Protein 4IQL (pdb70)

Radius of gyration: 24.31 Å; Cα contacts (8 Å, |Δi|>4): 1534; chains: 2; bounding box: 57×66×61 Å

Organism: Porphyromonas gingivalis (strain ATCC BAA-308 / W83) (NCBI:txid242619)

Nearest PDB structures (foldseek):
  4iql-assembly1_B  TM=1.002E+00  e=6.435E-62  Porphyromonas gingivalis W83
  2z6i-assembly1_A  TM=9.629E-01  e=1.291E-33  Streptococcus pneumoniae
  7l00-assembly1_B  TM=9.568E-01  e=1.537E-33  Clostridioides difficile
  2z6j-assembly1_B  TM=9.679E-01  e=2.560E-31  Streptococcus pneumoniae
  6e2a-assembly1_A  TM=9.448E-01  e=2.173E-28  Pseudomonas aeruginosa PAO1

B-factor: mean 13.52, std 7.56, range [2.1, 55.96]

Foldseek 3Di:
DQQCCVVQVAQAQEEADQDAQWQALLLQLVLQLGYEREHNCLNPDLVRVLVRLVVNVVSHPGAYAYEEEPVRPPVVSNVVSCLVSPRAEYEYENDALLPCVVVNVVSRHQYEYEAQALVVLVNNVVSPHQEYEHEALQFWWFHDLVRHGQLRHLLSNVVNDDHAYEYEHQPQFLLVQLSSVVSPHSHYHYYQNSSLEPRTSWDPLLSQVLLPDAAPQWDQFLVVATTGIFGCAQLVVVRVVCVVVVHDNVRSCVSLDDCQCCCCGNVPPRHSHGGIHGSNSNVHHDYHHSVVSVVRNVVRNVVNVVPDDPDD/DQQCCVVQVAQAQEEADQDALWQFLLLQLLLQVRYEREHNCQNPDLVSLLVRLVVNVVSHVGAYEYEDEPVRPPVVSNVVSCLVSLRAEYEYENDQLLPPVVVNVVSRHQYEYEDAALVVLVNNVVSVHQEYEHEALQFWWFHDLVRHGQLRHLLSNQVNDDHAYEYEHQPQFLLVQLVSVVSPHSHYHYYQNSSLEPSTSWDPLLSQVLLPDAAPQWDQFPVVATTGIFGCAQLVVVRVVCVVVVHDNVVNCVSLDPCQCCCCGNVPPRHSHRGTHGSNSNVHNDYHHSVVSVVRNVVRNVVSVVPDDPPD

Sequence (624 aa):
MNRICELLGIEHPIISGGMVWCSGWKLASAVSNGGLGLIGAGSMHPDNLEHHIRSCKAATDKPFGVNVPLLYPEMDKIMEIIMREHVPVVVTSAGSPKVWTAKLKAAGSKVIHVVSSATFARKSEAAGVDAIVAEGFEAGGHNGREETTTLCLIPEVVDAVNIPVVAAGGIASGRAVAAALALGADAVQVGTRFALSEESSAHEDFKAHCRRSVEGDTMLSLKAVSPTRLLKNKFYQDVFAAEQRGASVEELRELLGRGRAKQGIFEGDLHEGELEIGQAVSQISHAETVAEIMVDLVDGYKRSSLAGMPTEIMNRICELLGIEHPIISGGMVWCSGWKLASAVSNGGLGLIGAGSMHPDNLEHHIRSCKAATDKPFGVNVPLLYPEMDKIMEIIMREHVPVVVTSAGSPKVWTAKLKAAGSKVIHVVSSATFARKSEAAGVDAIVAEGFEAGGHNGREETTTLCLIPEVVDAVNIPVVAAGGIASGRAVAAALALGADAVQVGTRFALSEESSAHEDFKAHCRRRSVEGDTMLSLKAVSPTRLLKNKFYQDVFAAEQRRGASVEELRELLGRGRAKQGIFEGDLHEGELEIGQAVSQISHAETVAEIMVDLVDGYKRSLAGMPTEI

CATH classification: 3.20.20.70

Structure (mmCIF, N/CA/C/O backbone):
data_4IQL
#
_entry.id   4IQL
#
_cell.length_a   48.652
_cell.length_b   86.652
_cell.length_c   150.505
_cell.angle_alpha   90.00
_cell.angle_beta   90.00
_cell.angle_gamma   90.00
#
_symmetry.space_group_name_H-M   'P 21 21 21'
#
loop_
_entity.id
_entity.type
_entity.pdbx_description
1 polymer 'Enoyl-(Acyl-carrier-protein) reductase II'
2 non-polymer 'FLAVIN MONONUCLEOTIDE'
3 non-polymer 'NADPH DIHYDRO-NICOTINAMIDE-ADENINE-DINUCLEOTIDE PHOSPHATE'
4 non-polymer GLYCEROL
5 non-polymer 'SODIUM ION'
6 water water
#
loop_
_atom_site.group_PDB
_atom_site.id
_atom_site.type_symbol
_atom_site.label_atom_id
_atom_site.label_alt_id
_atom_site.label_comp_id
_atom_site.label_asym_id
_atom_site.label_entity_id
_atom_site.label_seq_id
_atom_site.pdbx_PDB_ins_code
_atom_site.Cartn_x
_atom_site.Cartn_y
_atom_site.Cartn_z
_atom_site.occupancy
_atom_site.B_iso_or_equiv
_atom_site.auth_seq_id
_atom_site.auth_comp_id
_atom_site.auth_asym_id
_atom_site.auth_atom_id
_atom_site.pdbx_PDB_model_num
ATOM 1 N N . MET A 1 21 ? -29.492 3.385 -40.626 1.00 30.75 1 MET A N 1
ATOM 2 C CA . MET A 1 21 ? -28.825 4.657 -40.218 1.00 30.12 1 MET A CA 1
ATOM 3 C C . MET A 1 21 ? -28.646 4.716 -38.706 1.00 26.67 1 MET A C 1
ATOM 4 O O . MET A 1 21 ? -29.485 4.248 -37.943 1.00 26.58 1 MET A O 1
ATOM 9 N N . ASN A 1 22 ? -27.544 5.282 -38.266 1.00 21.39 2 ASN A N 1
ATOM 10 C CA . ASN A 1 22 ? -27.410 5.693 -36.856 1.00 17.22 2 ASN A CA 1
ATOM 11 C C . ASN A 1 22 ? -28.620 6.616 -36.475 1.00 16.06 2 ASN A C 1
ATOM 12 O O . ASN A 1 22 ? -29.091 7.397 -37.300 1.00 14.19 2 ASN A O 1
ATOM 17 N N . ARG A 1 23 ? -29.182 6.462 -35.272 1.00 16.58 3 ARG A N 1
ATOM 18 C CA . ARG A 1 23 ? -30.444 7.156 -34.897 1.00 13.88 3 ARG A CA 1
ATOM 19 C C . ARG A 1 23 ? -30.300 8.678 -34.894 1.00 13.58 3 ARG A C 1
ATOM 20 O O . ARG A 1 23 ? -31.230 9.400 -35.219 1.00 14.28 3 ARG A O 1
ATOM 28 N N . ILE A 1 24 ? -29.130 9.167 -34.521 1.00 10.55 4 ILE A N 1
ATOM 29 C CA . ILE A 1 24 ? -28.918 10.603 -34.479 1.00 10.62 4 ILE A CA 1
ATOM 30 C C . ILE A 1 24 ? -28.707 11.143 -35.900 1.00 9.25 4 ILE A C 1
ATOM 31 O O . ILE A 1 24 ? -29.262 12.183 -36.262 1.00 8.61 4 ILE A O 1
ATOM 36 N N . CYS A 1 25 ? -27.885 10.463 -36.693 1.00 10.16 5 CYS A N 1
ATOM 37 C CA . CYS A 1 25 ? -27.735 10.856 -38.097 1.00 12.73 5 CYS A CA 1
ATOM 38 C C . CYS A 1 25 ? -29.093 10.988 -38.805 1.00 13.64 5 CYS A C 1
ATOM 39 O O . CYS A 1 25 ? -29.320 11.928 -39.556 1.00 13.66 5 CYS A O 1
ATOM 42 N N . GLU A 1 26 ? -29.962 10.012 -38.611 1.00 14.20 6 GLU A N 1
ATOM 43 C CA . GLU A 1 26 ? -31.270 10.029 -39.264 1.00 16.03 6 GLU A CA 1
ATOM 44 C C . GLU A 1 26 ? -32.166 11.123 -38.686 1.00 14.39 6 GLU A C 1
ATOM 45 O O . GLU A 1 26 ? -32.881 11.813 -39.405 1.00 11.53 6 GLU A O 1
ATOM 51 N N . LEU A 1 27 ? -32.155 11.268 -37.363 1.00 12.90 7 LEU A N 1
ATOM 52 C CA . LEU A 1 27 ? -33.000 12.274 -36.719 1.00 12.17 7 LEU A CA 1
ATOM 53 C C . LEU A 1 27 ? -32.651 13.686 -37.200 1.00 12.50 7 LEU A C 1
ATOM 54 O O . LEU A 1 27 ? -33.523 14.506 -37.450 1.00 11.58 7 LEU A O 1
ATOM 59 N N . LEU A 1 28 ? -31.356 13.977 -37.277 1.00 10.44 8 LEU A N 1
ATOM 60 C CA . LEU A 1 28 ? -30.928 15.342 -37.475 1.00 10.53 8 LEU A CA 1
ATOM 61 C C . LEU A 1 28 ? -30.530 15.613 -38.935 1.00 12.01 8 LEU A C 1
ATOM 62 O O . LEU A 1 28 ? -30.210 16.749 -39.277 1.00 13.73 8 LEU A O 1
ATOM 67 N N . GLY A 1 29 ? -30.481 14.560 -39.755 1.00 12.34 9 GLY A N 1
ATOM 68 C CA . GLY A 1 29 ? -30.123 14.704 -41.157 1.00 12.87 9 GLY A CA 1
ATOM 69 C C . GLY A 1 29 ? -28.663 15.057 -41.372 1.00 11.14 9 GLY A C 1
ATOM 70 O O . GLY A 1 29 ? -28.363 15.887 -42.233 1.00 10.95 9 GLY A O 1
ATOM 71 N N . ILE A 1 30 ? -27.761 14.429 -40.606 1.00 10.50 10 ILE A N 1
ATOM 72 C CA . ILE A 1 30 ? -26.311 14.687 -40.685 1.00 10.48 10 ILE A CA 1
ATOM 73 C C . ILE A 1 30 ? -25.533 13.412 -41.021 1.00 11.63 10 ILE A C 1
ATOM 74 O O . ILE A 1 30 ? -25.983 12.324 -40.772 1.00 12.61 10 ILE A O 1
ATOM 79 N N . GLU A 1 31 ? -24.321 13.570 -41.524 1.00 12.15 11 GLU A N 1
ATOM 80 C CA . GLU A 1 31 ? -23.521 12.455 -41.980 1.00 12.20 11 GLU A CA 1
ATOM 81 C C . GLU A 1 31 ? -22.853 11.709 -40.806 1.00 12.37 11 GLU A C 1
ATOM 82 O O . GLU A 1 31 ? -22.754 10.475 -40.831 1.00 12.02 11 GLU A O 1
ATOM 88 N N . HIS A 1 32 ? -22.284 12.461 -39.856 1.00 9.58 12 HIS A N 1
ATOM 89 C CA . HIS A 1 32 ? -21.545 11.874 -38.713 1.00 8.30 12 HIS A CA 1
ATOM 90 C C . HIS A 1 32 ? -22.225 12.239 -37.399 1.00 8.37 12 HIS A C 1
ATOM 91 O O . HIS A 1 32 ? -22.591 13.402 -37.214 1.00 8.93 12 HIS A O 1
ATOM 98 N N . PRO A 1 33 ? -22.301 11.285 -36.448 1.00 7.64 13 PRO A N 1
ATOM 99 C CA . PRO A 1 33 ? -23.080 11.503 -35.212 1.00 7.91 13 PRO A CA 1
ATOM 100 C C . PRO A 1 33 ? -22.215 12.291 -34.204 1.00 7.75 13 PRO A C 1
ATOM 101 O O . PRO A 1 33 ? -21.924 11.830 -33.094 1.00 6.99 13 PRO A O 1
ATOM 105 N N . ILE A 1 34 ? -21.750 13.453 -34.638 1.00 6.99 14 ILE A N 1
ATOM 106 C CA . ILE A 1 34 ? -20.847 14.281 -33.844 1.00 6.11 14 ILE A CA 1
ATOM 107 C C . ILE A 1 34 ? -21.414 15.680 -33.792 1.00 7.38 14 ILE A C 1
ATOM 108 O O . ILE A 1 34 ? -21.690 16.287 -34.837 1.00 6.67 14 ILE A O 1
ATOM 113 N N . ILE A 1 35 ? -21.654 16.162 -32.588 1.00 6.81 15 ILE A N 1
ATOM 114 C CA . ILE A 1 35 ? -22.235 17.483 -32.385 1.00 6.43 15 ILE A CA 1
ATOM 115 C C . ILE A 1 35 ? -21.192 18.380 -31.693 1.00 6.57 15 ILE A C 1
ATOM 116 O O . ILE A 1 35 ? -20.566 17.961 -30.716 1.00 8.19 15 ILE A O 1
ATOM 121 N N . SER A 1 36 ? -21.028 19.621 -32.136 1.00 6.10 16 SER A N 1
ATOM 122 C CA . SER A 1 36 ? -20.164 20.513 -31.360 1.00 8.37 16 SER A CA 1
ATOM 123 C C . SER A 1 36 ? -21.030 21.169 -30.303 1.00 10.02 16 SER A C 1
ATOM 124 O O . SER A 1 36 ? -22.065 21.733 -30.628 1.00 11.13 16 SER A O 1
ATOM 127 N N . GLY A 1 37 ? -20.584 21.130 -29.049 1.00 11.40 17 GLY A N 1
ATOM 128 C CA . GLY A 1 37 ? -21.419 21.631 -27.941 1.00 10.29 17 GLY A CA 1
ATOM 129 C C . GLY A 1 37 ? -21.642 23.117 -28.069 1.00 10.04 17 GLY A C 1
ATOM 130 O O . GLY A 1 37 ? -20.778 23.827 -28.579 1.00 8.98 17 GLY A O 1
ATOM 131 N N . GLY A 1 38 ? -22.812 23.603 -27.646 1.00 10.41 18 GLY A N 1
ATOM 132 C CA . GLY A 1 38 ? -22.997 25.057 -27.603 1.00 10.34 18 GLY A CA 1
ATOM 133 C C . GLY A 1 38 ? -22.158 25.554 -26.426 1.00 10.36 18 GLY A C 1
ATOM 134 O O . GLY A 1 38 ? -22.249 24.993 -25.324 1.00 11.59 18 GLY A O 1
ATOM 135 N N . MET A 1 39 ? -21.255 26.499 -26.678 1.00 7.69 19 MET A N 1
ATOM 136 C CA . MET A 1 39 ? -20.363 26.982 -25.644 1.00 9.13 19 MET A CA 1
ATOM 137 C C . MET A 1 39 ? -20.323 28.495 -25.635 1.00 8.55 19 MET A C 1
ATOM 138 O O . MET A 1 39 ? -19.992 29.084 -26.657 1.00 7.36 19 MET A O 1
ATOM 143 N N . VAL A 1 40 ? -20.628 29.113 -24.485 1.00 8.69 20 VAL A N 1
ATOM 144 C CA . VAL A 1 40 ? -20.515 30.584 -24.381 1.00 8.24 20 VAL A CA 1
ATOM 145 C C . VAL A 1 40 ? -19.118 31.038 -24.808 1.00 8.20 20 VAL A C 1
ATOM 146 O O . VAL A 1 40 ? -18.096 30.441 -24.415 1.00 7.75 20 VAL A O 1
ATOM 150 N N . TRP A 1 41 ? -19.095 32.115 -25.598 1.00 7.86 21 TRP A N 1
ATOM 151 C CA . TRP A 1 41 ? -17.864 32.791 -26.037 1.00 9.03 21 TRP A CA 1
ATOM 152 C C . TRP A 1 41 ? -17.060 32.012 -27.074 1.00 8.44 21 TRP A C 1
ATOM 153 O O . TRP A 1 41 ? -16.075 32.508 -27.547 1.00 9.04 21 TRP A O 1
ATOM 164 N N . CYS A 1 42 ? -17.495 30.815 -27.442 1.00 7.04 22 CYS A N 1
ATOM 165 C CA . CYS A 1 42 ? -16.704 29.986 -28.353 1.00 7.98 22 CYS A CA 1
ATOM 166 C C . CYS A 1 42 ? -17.462 29.653 -29.614 1.00 6.92 22 CYS A C 1
ATOM 167 O O . CYS A 1 42 ? -16.883 29.646 -30.713 1.00 6.52 22 CYS A O 1
ATOM 170 N N . SER A 1 43 ? -18.751 29.405 -29.454 1.00 6.53 23 SER A N 1
ATOM 171 C CA . SER A 1 43 ? -19.557 28.825 -30.511 1.00 7.03 23 SER A CA 1
ATOM 172 C C . SER A 1 43 ? -20.234 29.901 -31.378 1.00 7.32 23 SER A C 1
ATOM 173 O O . SER A 1 43 ? -21.468 29.965 -31.449 1.00 7.00 23 SER A O 1
ATOM 176 N N . GLY A 1 44 ? -19.419 30.714 -32.040 1.00 6.80 24 GLY A N 1
ATOM 177 C CA . GLY A 1 44 ? -19.882 31.567 -33.142 1.00 6.36 24 GLY A CA 1
ATOM 178 C C . GLY A 1 44 ? -20.262 30.805 -34.389 1.00 8.41 24 GLY A C 1
ATOM 179 O O . GLY A 1 44 ? -20.034 29.574 -34.527 1.00 5.83 24 GLY A O 1
ATOM 180 N N . TRP A 1 45 ? -20.776 31.545 -35.363 1.00 7.78 25 TRP A N 1
ATOM 181 C CA . TRP A 1 45 ? -21.150 30.899 -36.613 1.00 7.76 25 TRP A CA 1
ATOM 182 C C . TRP A 1 45 ? -19.943 30.244 -37.296 1.00 7.87 25 TRP A C 1
ATOM 183 O O . TRP A 1 45 ? -20.076 29.254 -38.010 1.00 7.35 25 TRP A O 1
ATOM 194 N N . LYS A 1 46 ? -18.760 30.829 -37.126 1.00 7.51 26 LYS A N 1
ATOM 195 C CA . LYS A 1 46 ? -17.554 30.244 -37.718 1.00 7.13 26 LYS A CA 1
ATOM 196 C C . LYS A 1 46 ? -17.260 28.814 -37.245 1.00 7.44 26 LYS A C 1
ATOM 197 O O . LYS A 1 46 ? -16.837 27.948 -38.035 1.00 8.25 26 LYS A O 1
ATOM 203 N N . LEU A 1 47 ? -17.460 28.558 -35.960 1.00 6.15 27 LEU A N 1
ATOM 204 C CA . LEU A 1 47 ? -17.225 27.222 -35.471 1.00 5.99 27 LEU A CA 1
ATOM 205 C C . LEU A 1 47 ? -18.419 26.369 -35.920 1.00 6.66 27 LEU A C 1
ATOM 206 O O . LEU A 1 47 ? -18.253 25.251 -36.395 1.00 7.03 27 LEU A O 1
ATOM 211 N N . ALA A 1 48 ? -19.637 26.876 -35.733 1.00 6.10 28 ALA A N 1
ATOM 212 C CA . ALA A 1 48 ? -20.799 25.992 -35.959 1.00 6.44 28 ALA A CA 1
ATOM 213 C C . ALA A 1 48 ? -20.855 25.608 -37.430 1.00 6.30 28 ALA A C 1
ATOM 214 O O . ALA A 1 48 ? -21.087 24.449 -37.776 1.00 5.78 28 ALA A O 1
ATOM 216 N N . SER A 1 49 ? -20.638 26.588 -38.317 1.00 5.98 29 SER A N 1
ATOM 217 C CA . SER A 1 49 ? -20.784 26.287 -39.745 1.00 5.80 29 SER A CA 1
ATOM 218 C C . SER A 1 49 ? -19.667 25.342 -40.178 1.00 6.98 29 SER A C 1
ATOM 219 O O . SER A 1 49 ? -19.900 24.525 -41.057 1.00 6.48 29 SER A O 1
ATOM 222 N N . ALA A 1 50 ? -18.467 25.463 -39.611 1.00 6.32 30 ALA A N 1
ATOM 223 C CA . ALA A 1 50 ? -17.391 24.546 -40.025 1.00 7.45 30 ALA A CA 1
ATOM 224 C C . ALA A 1 50 ? -17.660 23.081 -39.637 1.00 8.54 30 ALA A C 1
ATOM 225 O O . ALA A 1 50 ? -17.435 22.156 -40.454 1.00 6.56 30 ALA A O 1
ATOM 227 N N . VAL A 1 51 ? -18.138 22.871 -38.406 1.00 6.12 31 VAL A N 1
ATOM 228 C CA . VAL A 1 51 ? -18.562 21.531 -37.961 1.00 5.85 31 VAL A CA 1
ATOM 229 C C . VAL A 1 51 ? -19.664 20.947 -38.859 1.00 5.57 31 VAL A C 1
ATOM 230 O O . VAL A 1 51 ? -19.569 19.773 -39.271 1.00 6.96 31 VAL A O 1
ATOM 234 N N . SER A 1 52 ? -20.670 21.758 -39.208 1.00 5.52 32 SER A N 1
ATOM 235 C CA . SER A 1 52 ? -21.762 21.292 -40.070 1.00 5.98 32 SER A CA 1
ATOM 236 C C . SER A 1 52 ? -21.246 20.937 -41.465 1.00 5.38 32 SER A C 1
ATOM 237 O O . SER A 1 52 ? -21.649 19.926 -42.045 1.00 6.17 32 SER A O 1
ATOM 240 N N . ASN A 1 53 ? -20.364 21.781 -41.993 1.00 7.43 33 ASN A N 1
ATOM 241 C CA . ASN A 1 53 ? -19.776 21.506 -43.306 1.00 8.91 33 ASN A CA 1
ATOM 242 C C . ASN A 1 53 ? -18.932 20.241 -43.323 1.00 10.93 33 ASN A C 1
ATOM 243 O O . ASN A 1 53 ? -18.751 19.650 -44.383 1.00 12.98 33 ASN A O 1
ATOM 255 N N . GLY A 1 55 ? -19.802 17.617 -41.741 1.00 7.59 35 GLY A N 1
ATOM 256 C CA . GLY A 1 55 ? -20.706 16.469 -41.634 1.00 8.01 35 GLY A CA 1
ATOM 257 C C . GLY A 1 55 ? -21.283 16.171 -40.265 1.00 7.04 35 GLY A C 1
ATOM 258 O O . GLY A 1 55 ? -22.088 15.228 -40.120 1.00 6.96 35 GLY A O 1
ATOM 259 N N . GLY A 1 56 ? -20.926 16.990 -39.271 1.00 6.74 36 GLY A N 1
ATOM 260 C CA . GLY A 1 56 ? -21.496 16.877 -37.936 1.00 5.19 36 GLY A CA 1
ATOM 261 C C . GLY A 1 56 ? -22.595 17.904 -37.753 1.00 5.85 36 GLY A C 1
ATOM 262 O O . GLY A 1 56 ? -23.123 18.453 -38.726 1.00 6.14 36 GLY A O 1
ATOM 263 N N . LEU A 1 57 ? -22.940 18.212 -36.508 1.00 4.26 37 LEU A N 1
ATOM 264 C CA . LEU A 1 57 ? -23.930 19.274 -36.321 1.00 4.04 37 LEU A CA 1
ATOM 265 C C . LEU A 1 57 ? -23.246 20.372 -35.508 1.00 5.89 37 LEU A C 1
ATOM 266 O O . LEU A 1 57 ? -22.918 20.169 -34.328 1.00 5.44 37 LEU A O 1
ATOM 271 N N . GLY A 1 58 ? -23.005 21.527 -36.125 1.00 3.80 38 GLY A N 1
ATOM 272 C CA . GLY A 1 58 ? -22.433 22.632 -35.353 1.00 5.76 38 GLY A CA 1
ATOM 273 C C . GLY A 1 58 ? -23.538 23.370 -34.590 1.00 6.13 38 GLY A C 1
ATOM 274 O O . GLY A 1 58 ? -24.612 23.624 -35.140 1.00 5.28 38 GLY A O 1
ATOM 275 N N . LEU A 1 59 ? -23.272 23.717 -33.329 1.00 4.62 39 LEU A N 1
ATOM 276 C CA . LEU A 1 59 ? -24.217 24.496 -32.535 1.00 6.28 39 LEU A CA 1
ATOM 277 C C . LEU A 1 59 ? -23.651 25.919 -32.271 1.00 6.55 39 LEU A C 1
ATOM 278 O O . LEU A 1 59 ? -22.511 26.065 -31.863 1.00 6.17 39 LEU A O 1
ATOM 283 N N . ILE A 1 60 ? -24.462 26.943 -32.514 1.00 6.37 40 ILE A N 1
ATOM 284 C CA . ILE A 1 60 ? -24.214 28.327 -32.067 1.00 4.88 40 ILE A CA 1
ATOM 285 C C . ILE A 1 60 ? -24.569 28.456 -30.586 1.00 7.05 40 ILE A C 1
ATOM 286 O O . ILE A 1 60 ? -25.669 28.035 -30.178 1.00 7.73 40 ILE A O 1
ATOM 291 N N . GLY A 1 61 ? -23.713 29.101 -29.802 1.00 4.53 41 GLY A N 1
ATOM 292 C CA . GLY A 1 61 ? -23.946 29.178 -28.363 1.00 6.65 41 GLY A CA 1
ATOM 293 C C . GLY A 1 61 ? -24.623 30.499 -28.038 1.00 6.63 41 GLY A C 1
ATOM 294 O O . GLY A 1 61 ? -23.943 31.524 -27.840 1.00 7.71 41 GLY A O 1
ATOM 295 N N . ALA A 1 62 ? -25.956 30.478 -27.960 1.00 7.04 42 ALA A N 1
ATOM 296 C CA . ALA A 1 62 ? -26.716 31.722 -27.697 1.00 9.41 42 ALA A CA 1
ATOM 297 C C . ALA A 1 62 ? -26.458 32.324 -26.333 1.00 9.26 42 ALA A C 1
ATOM 298 O O . ALA A 1 62 ? -26.701 33.533 -26.128 1.00 11.95 42 ALA A O 1
ATOM 300 N N . GLY A 1 63 ? -25.970 31.520 -25.393 1.00 9.39 43 GLY A N 1
ATOM 301 C CA . GLY A 1 63 ? -25.739 32.026 -24.026 1.00 8.96 43 GLY A CA 1
ATOM 302 C C . GLY A 1 63 ? -24.942 33.330 -23.950 1.00 9.61 43 GLY A C 1
ATOM 303 O O . GLY A 1 63 ? -25.160 34.172 -23.034 1.00 9.82 43 GLY A O 1
ATOM 304 N N . SER A 1 64 ? -24.038 33.538 -24.905 1.00 7.57 44 SER A N 1
ATOM 305 C CA . SER A 1 64 ? -23.147 34.736 -24.867 1.00 7.35 44 SER A CA 1
ATOM 306 C C . SER A 1 64 ? -23.567 35.784 -25.914 1.00 7.53 44 SER A C 1
ATOM 307 O O . SER A 1 64 ? -22.818 36.714 -26.221 1.00 7.60 44 SER A O 1
ATOM 310 N N . MET A 1 65 ? -24.770 35.633 -26.461 1.00 8.96 45 MET A N 1
ATOM 311 C CA . MET A 1 65 ? -25.199 36.528 -27.561 1.00 8.82 45 MET A CA 1
ATOM 312 C C . MET A 1 65 ? -26.467 37.299 -27.212 1.00 9.51 45 MET A C 1
ATOM 313 O O . MET A 1 65 ? -27.491 36.703 -26.880 1.00 10.14 45 MET A O 1
ATOM 318 N N . HIS A 1 66 ? -26.390 38.621 -27.242 1.00 10.44 46 HIS A N 1
ATOM 319 C CA . HIS A 1 66 ? -27.632 39.429 -27.217 1.00 11.70 46 HIS A CA 1
ATOM 320 C C . HIS A 1 66 ? -28.475 39.086 -28.474 1.00 11.96 46 HIS A C 1
ATOM 321 O O . HIS A 1 66 ? -27.944 38.617 -29.478 1.00 10.54 46 HIS A O 1
ATOM 328 N N . PRO A 1 67 ? -29.793 39.285 -28.414 1.00 11.29 47 PRO A N 1
ATOM 329 C CA . PRO A 1 67 ? -30.661 38.858 -29.520 1.00 12.03 47 PRO A CA 1
ATOM 330 C C . PRO A 1 67 ? -30.219 39.300 -30.919 1.00 11.71 47 PRO A C 1
ATOM 331 O O . PRO A 1 67 ? -30.266 38.480 -31.839 1.00 10.86 47 PRO A O 1
ATOM 335 N N . ASP A 1 68 ? -29.826 40.569 -31.088 1.00 11.18 48 ASP A N 1
ATOM 336 C CA . ASP A 1 68 ? -29.433 41.084 -32.397 1.00 11.64 48 ASP A CA 1
ATOM 337 C C . ASP A 1 68 ? -28.221 40.293 -32.907 1.00 12.11 48 ASP A C 1
ATOM 338 O O . ASP A 1 68 ? -28.168 39.917 -34.061 1.00 8.73 48 ASP A O 1
ATOM 343 N N . ASN A 1 69 ? -27.239 40.078 -32.036 1.00 9.56 49 ASN A N 1
ATOM 344 C CA . ASN A 1 69 ? -26.042 39.324 -32.421 1.00 10.23 49 ASN A CA 1
ATOM 345 C C . ASN A 1 69 ? -26.404 37.854 -32.707 1.00 9.55 49 ASN A C 1
ATOM 346 O O . ASN A 1 69 ? -25.896 37.263 -33.670 1.00 8.54 49 ASN A O 1
ATOM 351 N N . LEU A 1 70 ? -27.282 37.279 -31.887 1.00 9.72 50 LEU A N 1
ATOM 352 C CA . LEU A 1 70 ? -27.721 35.895 -32.134 1.00 8.71 50 LEU A CA 1
ATOM 353 C C . LEU A 1 70 ? -28.292 35.793 -33.541 1.00 8.04 50 LEU A C 1
ATOM 354 O O . LEU A 1 70 ? -27.935 34.894 -34.310 1.00 6.27 50 LEU A O 1
ATOM 359 N N . GLU A 1 71 ? -29.179 36.715 -33.887 1.00 6.29 51 GLU A N 1
ATOM 360 C CA . GLU A 1 71 ? -29.766 36.602 -35.219 1.00 7.98 51 GLU A CA 1
ATOM 361 C C . GLU A 1 71 ? -28.696 36.696 -36.328 1.00 6.23 51 GLU A C 1
ATOM 362 O O . GLU A 1 71 ? -28.769 36.010 -37.342 1.00 8.42 51 GLU A O 1
ATOM 368 N N . HIS A 1 72 ? -27.749 37.601 -36.163 1.00 6.02 52 HIS A N 1
ATOM 369 C CA . HIS A 1 72 ? -26.654 37.699 -37.133 1.00 7.45 52 HIS A CA 1
ATOM 370 C C . HIS A 1 72 ? -25.896 36.388 -37.283 1.00 5.86 52 HIS A C 1
ATOM 371 O O . HIS A 1 72 ? -25.576 35.972 -38.407 1.00 6.92 52 HIS A O 1
ATOM 378 N N . HIS A 1 73 ? -25.583 35.739 -36.168 1.00 5.84 53 HIS A N 1
ATOM 379 C CA . HIS A 1 73 ? -24.848 34.458 -36.218 1.00 5.41 53 HIS A CA 1
ATOM 380 C C . HIS A 1 73 ? -25.671 33.362 -36.906 1.00 5.79 53 HIS A C 1
ATOM 381 O O . HIS A 1 73 ? -25.127 32.559 -37.665 1.00 7.28 53 HIS A O 1
ATOM 388 N N . ILE A 1 74 ? -26.980 33.341 -36.678 1.00 6.68 54 ILE A N 1
ATOM 389 C CA . ILE A 1 74 ? -27.842 32.370 -37.355 1.00 7.22 54 ILE A CA 1
ATOM 390 C C . ILE A 1 74 ? -27.817 32.592 -38.872 1.00 6.92 54 ILE A C 1
ATOM 391 O O . ILE A 1 74 ? -27.632 31.654 -39.646 1.00 6.30 54 ILE A O 1
ATOM 396 N N . ARG A 1 75 ? -27.945 33.845 -39.275 1.00 6.40 55 ARG A N 1
ATOM 397 C CA . ARG A 1 75 ? -27.924 34.184 -40.706 1.00 7.22 55 ARG A CA 1
ATOM 398 C C . ARG A 1 75 ? -26.574 33.873 -41.350 1.00 6.44 55 ARG A C 1
ATOM 399 O O . ARG A 1 75 ? -26.518 33.429 -42.511 1.00 6.32 55 ARG A O 1
ATOM 407 N N . SER A 1 76 ? -25.496 34.160 -40.626 1.00 6.87 56 SER A N 1
ATOM 408 C CA . SER A 1 76 ? -24.146 33.922 -41.125 1.00 6.74 56 SER A CA 1
ATOM 409 C C . SER A 1 76 ? -23.912 32.413 -41.249 1.00 7.55 56 SER A C 1
ATOM 410 O O . SER A 1 76 ? -23.292 31.934 -42.216 1.00 7.02 56 SER A O 1
ATOM 413 N N . CYS A 1 77 ? -24.448 31.653 -40.304 1.00 8.19 57 CYS A N 1
ATOM 414 C CA . CYS A 1 77 ? -24.300 30.192 -40.350 1.00 9.31 57 CYS A CA 1
ATOM 415 C C . CYS A 1 77 ? -25.089 29.635 -41.539 1.00 11.25 57 CYS A C 1
ATOM 416 O O . CYS A 1 77 ? -24.620 28.759 -42.306 1.00 10.39 57 CYS A O 1
ATOM 419 N N . LYS A 1 78 ? -26.318 30.121 -41.665 1.00 8.24 58 LYS A N 1
ATOM 420 C CA . LYS A 1 78 ? -27.148 29.728 -42.790 1.00 9.91 58 LYS A CA 1
ATOM 421 C C . LYS A 1 78 ? -26.493 29.998 -44.167 1.00 8.91 58 LYS A C 1
ATOM 422 O O . LYS A 1 78 ? -26.586 29.163 -45.074 1.00 8.96 58 LYS A O 1
ATOM 428 N N . ALA A 1 79 ? -25.837 31.147 -44.310 1.00 8.22 59 ALA A N 1
ATOM 429 C CA . ALA A 1 79 ? -25.100 31.500 -45.540 1.00 8.69 59 ALA A CA 1
ATOM 430 C C . ALA A 1 79 ? -23.879 30.620 -45.733 1.00 10.84 59 ALA A C 1
ATOM 431 O O . ALA A 1 79 ? -23.481 30.337 -46.876 1.00 10.99 59 ALA A O 1
ATOM 433 N N . ALA A 1 80 ? -23.258 30.196 -44.632 1.00 9.09 60 ALA A N 1
ATOM 434 C CA . ALA A 1 80 ? -21.995 29.475 -44.744 1.00 9.26 60 ALA A CA 1
ATOM 435 C C . ALA A 1 80 ? -22.170 27.967 -44.924 1.00 9.98 60 ALA A C 1
ATOM 436 O O . ALA A 1 80 ? -21.236 27.278 -45.318 1.00 11.36 60 ALA A O 1
ATOM 438 N N . THR A 1 81 ? -23.317 27.429 -44.545 1.00 10.65 61 THR A N 1
ATOM 439 C CA . THR A 1 81 ? -23.534 25.990 -44.704 1.00 12.31 61 THR A CA 1
ATOM 440 C C . THR A 1 81 ? -24.902 25.673 -45.279 1.00 14.05 61 THR A C 1
ATOM 441 O O . THR A 1 81 ? -25.901 26.313 -44.913 1.00 13.58 61 THR A O 1
ATOM 445 N N . ASP A 1 82 ? -24.961 24.640 -46.129 1.00 12.81 62 ASP A N 1
ATOM 446 C CA . ASP A 1 82 ? -26.256 24.137 -46.599 1.00 15.43 62 ASP A CA 1
ATOM 447 C C . ASP A 1 82 ? -26.732 22.963 -45.729 1.00 14.21 62 ASP A C 1
ATOM 448 O O . ASP A 1 82 ? -27.759 22.356 -46.016 1.00 13.96 62 ASP A O 1
ATOM 453 N N . LYS A 1 83 ? -25.927 22.579 -44.749 1.00 12.01 63 LYS A N 1
ATOM 454 C CA . LYS A 1 83 ? -26.230 21.407 -43.907 1.00 11.84 63 LYS A CA 1
ATOM 455 C C . LYS A 1 83 ? -26.894 21.879 -42.597 1.00 10.26 63 LYS A C 1
ATOM 456 O O . LYS A 1 83 ? -26.847 23.069 -42.273 1.00 11.26 63 LYS A O 1
ATOM 462 N N . PRO A 1 84 ? -27.492 20.952 -41.839 1.00 9.68 64 PRO A N 1
ATOM 463 C CA . PRO A 1 84 ? -28.207 21.343 -40.607 1.00 9.09 64 PRO A CA 1
ATOM 464 C C . PRO A 1 84 ? -27.213 21.905 -39.597 1.00 7.38 64 PRO A C 1
ATOM 465 O O . PRO A 1 84 ? -26.036 21.543 -39.659 1.00 8.37 64 PRO A O 1
ATOM 469 N N . PHE A 1 85 ? -27.670 22.871 -38.785 1.00 6.14 65 PHE A N 1
ATOM 470 C CA . PHE A 1 85 ? -26.911 23.448 -37.687 1.00 6.25 65 PHE A CA 1
ATOM 471 C C . PHE A 1 85 ? -27.937 23.703 -36.605 1.00 6.76 65 PHE A C 1
ATOM 472 O O . PHE A 1 85 ? -29.163 23.556 -36.833 1.00 5.97 65 PHE A O 1
ATOM 480 N N . GLY A 1 86 ? -27.468 24.046 -35.402 1.00 5.67 66 GLY A N 1
ATOM 481 C CA . GLY A 1 86 ? -28.467 24.308 -34.377 1.00 7.30 66 GLY A CA 1
ATOM 482 C C . GLY A 1 86 ? -28.057 25.443 -33.485 1.00 6.12 66 GLY A C 1
ATOM 483 O O . GLY A 1 86 ? -26.982 26.018 -33.652 1.00 6.18 66 GLY A O 1
ATOM 484 N N . VAL A 1 87 ? -28.918 25.778 -32.534 1.00 5.01 67 VAL A N 1
ATOM 485 C CA . VAL A 1 87 ? -28.573 26.762 -31.528 1.00 5.76 67 VAL A CA 1
ATOM 486 C C . VAL A 1 87 ? -28.767 26.136 -30.160 1.00 6.77 67 VAL A C 1
ATOM 487 O O . VAL A 1 87 ? -29.790 25.462 -29.924 1.00 7.97 67 VAL A O 1
ATOM 491 N N . ASN A 1 88 ? -27.803 26.373 -29.267 1.00 6.74 68 ASN A N 1
ATOM 492 C CA . ASN A 1 88 ? -27.890 25.951 -27.875 1.00 7.40 68 ASN A CA 1
ATOM 493 C C . ASN A 1 88 ? -28.419 27.140 -27.094 1.00 8.71 68 ASN A C 1
ATOM 494 O O . ASN A 1 88 ? -27.895 28.224 -27.221 1.00 9.35 68 ASN A O 1
ATOM 499 N N . VAL A 1 89 ? -29.462 26.933 -26.295 1.00 8.75 69 VAL A N 1
ATOM 500 C CA . VAL A 1 89 ? -30.056 27.999 -25.474 1.00 10.00 69 VAL A CA 1
ATOM 501 C C . VAL A 1 89 ? -30.069 27.541 -23.997 1.00 10.07 69 VAL A C 1
ATOM 502 O O . VAL A 1 89 ? -30.818 26.628 -23.644 1.00 9.52 69 VAL A O 1
ATOM 506 N N . PRO A 1 90 ? -29.224 28.135 -23.153 1.00 12.36 70 PRO A N 1
ATOM 507 C CA . PRO A 1 90 ? -29.345 27.905 -21.686 1.00 13.45 70 PRO A CA 1
ATOM 508 C C . PRO A 1 90 ? -30.615 28.603 -21.215 1.00 14.74 70 PRO A C 1
ATOM 509 O O . PRO A 1 90 ? -30.850 29.765 -21.556 1.00 16.33 70 PRO A O 1
ATOM 513 N N . LEU A 1 91 ? -31.454 27.904 -20.466 1.00 14.51 71 LEU A N 1
ATOM 514 C CA . LEU A 1 91 ? -32.798 28.421 -20.270 1.00 14.73 71 LEU A CA 1
ATOM 515 C C . LEU A 1 91 ? -32.902 29.558 -19.246 1.00 15.93 71 LEU A C 1
ATOM 516 O O . LEU A 1 91 ? -33.967 30.162 -19.105 1.00 15.26 71 LEU A O 1
ATOM 521 N N . LEU A 1 92 ? -31.797 29.825 -18.552 1.00 16.26 72 LEU A N 1
ATOM 522 C CA . LEU A 1 92 ? -31.613 31.028 -17.718 1.00 19.20 72 LEU A CA 1
ATOM 523 C C . LEU A 1 92 ? -31.312 32.297 -18.557 1.00 18.92 72 LEU A C 1
ATOM 524 O O . LEU A 1 92 ? -31.088 33.401 -18.015 1.00 19.50 72 LEU A O 1
ATOM 529 N N . TYR A 1 93 ? -31.296 32.152 -19.879 1.00 18.04 73 TYR A N 1
ATOM 530 C CA . TYR A 1 93 ? -31.042 33.308 -20.775 1.00 18.93 73 TYR A CA 1
ATOM 531 C C . TYR A 1 93 ? -31.988 34.469 -20.437 1.00 19.03 73 TYR A C 1
ATOM 532 O O . TYR A 1 93 ? -33.196 34.285 -20.429 1.00 19.84 73 TYR A O 1
ATOM 541 N N . PRO A 1 94 ? -31.454 35.692 -20.267 1.00 19.83 74 PRO A N 1
ATOM 542 C CA . PRO A 1 94 ? -32.311 36.761 -19.696 1.00 20.36 74 PRO A CA 1
ATOM 543 C C . PRO A 1 94 ? -33.412 37.387 -20.586 1.00 21.74 74 PRO A C 1
ATOM 544 O O . PRO A 1 94 ? -34.274 38.122 -20.062 1.00 22.59 74 PRO A O 1
ATOM 548 N N . GLU A 1 95 ? -33.327 37.222 -21.902 1.00 20.00 75 GLU A N 1
ATOM 549 C CA . GLU A 1 95 ? -34.359 37.779 -22.798 1.00 19.79 75 GLU A CA 1
ATOM 550 C C . GLU A 1 95 ? -34.924 36.641 -23.637 1.00 17.97 75 GLU A C 1
ATOM 551 O O . GLU A 1 95 ? -34.833 36.638 -24.862 1.00 17.19 75 GLU A O 1
ATOM 557 N N . MET A 1 96 ? -35.521 35.669 -22.965 1.00 17.84 76 MET A N 1
ATOM 558 C CA . MET A 1 96 ? -35.894 34.406 -23.588 1.00 17.16 76 MET A CA 1
ATOM 559 C C . MET A 1 96 ? -36.927 34.564 -24.687 1.00 18.21 76 MET A C 1
ATOM 560 O O . MET A 1 96 ? -36.818 33.931 -25.770 1.00 14.11 76 MET A O 1
ATOM 565 N N . ASP A 1 97 ? -37.915 35.431 -24.447 1.00 17.05 77 ASP A N 1
ATOM 566 C CA . ASP A 1 97 ? -38.996 35.585 -25.401 1.00 18.36 77 ASP A CA 1
ATOM 567 C C . ASP A 1 97 ? -38.439 36.068 -26.753 1.00 16.26 77 ASP A C 1
ATOM 568 O O . ASP A 1 97 ? -38.810 35.564 -27.823 1.00 14.35 77 ASP A O 1
ATOM 573 N N . LYS A 1 98 ? -37.546 37.037 -26.692 1.00 15.54 78 LYS A N 1
ATOM 574 C CA . LYS A 1 98 ? -36.927 37.614 -27.898 1.00 16.13 78 LYS A CA 1
ATOM 575 C C . LYS A 1 98 ? -36.086 36.590 -28.652 1.00 15.26 78 LYS A C 1
ATOM 576 O O . LYS A 1 98 ? -36.132 36.529 -29.869 1.00 13.76 78 LYS A O 1
ATOM 582 N N . ILE A 1 99 ? -35.285 35.792 -27.939 1.00 14.31 79 ILE A N 1
ATOM 583 C CA . ILE A 1 99 ? -34.473 34.847 -28.692 1.00 13.73 79 ILE A CA 1
ATOM 584 C C . ILE A 1 99 ? -35.249 33.638 -29.162 1.00 14.51 79 ILE A C 1
ATOM 585 O O . ILE A 1 99 ? -34.906 33.069 -30.212 1.00 13.62 79 ILE A O 1
ATOM 590 N N . MET A 1 100 ? -36.308 33.255 -28.433 1.00 11.64 80 MET A N 1
ATOM 591 C CA . MET A 1 100 ? -37.177 32.220 -28.983 1.00 13.84 80 MET A CA 1
ATOM 592 C C . MET A 1 100 ? -37.899 32.713 -30.226 1.00 15.35 80 MET A C 1
ATOM 593 O O . MET A 1 100 ? -38.050 31.966 -31.203 1.00 14.18 80 MET A O 1
ATOM 598 N N . GLU A 1 101 ? -38.377 33.954 -30.203 1.00 14.62 81 GLU A N 1
ATOM 599 C CA . GLU A 1 101 ? -39.040 34.456 -31.400 1.00 16.01 81 GLU A CA 1
ATOM 600 C C . GLU A 1 101 ? -38.058 34.403 -32.593 1.00 13.08 81 GLU A C 1
ATOM 601 O O . GLU A 1 101 ? -38.429 34.020 -33.712 1.00 11.65 81 GLU A O 1
ATOM 607 N N . ILE A 1 102 ? -36.819 34.815 -32.356 1.00 11.98 82 ILE A N 1
ATOM 608 C CA . ILE A 1 102 ? -35.783 34.802 -33.402 1.00 11.46 82 ILE A CA 1
ATOM 609 C C . ILE A 1 102 ? -35.537 33.379 -33.936 1.00 12.66 82 ILE A C 1
ATOM 610 O O . ILE A 1 102 ? -35.519 33.120 -35.158 1.00 12.00 82 ILE A O 1
ATOM 615 N N . ILE A 1 103 ? -35.413 32.434 -33.011 1.00 11.55 83 ILE A N 1
ATOM 616 C CA . ILE A 1 103 ? -35.052 31.066 -33.373 1.00 9.74 83 ILE A CA 1
ATOM 617 C C . ILE A 1 103 ? -36.155 30.408 -34.187 1.00 10.15 83 ILE A C 1
ATOM 618 O O . ILE A 1 103 ? -35.887 29.721 -35.172 1.00 10.13 83 ILE A O 1
ATOM 623 N N . MET A 1 104 ? -37.404 30.697 -33.851 1.00 8.63 84 MET A N 1
ATOM 624 C CA . MET A 1 104 ? -38.515 30.110 -34.604 1.00 11.65 84 MET A CA 1
ATOM 625 C C . MET A 1 104 ? -38.729 30.831 -35.935 1.00 10.45 84 MET A C 1
ATOM 626 O O . MET A 1 104 ? -38.939 30.188 -36.952 1.00 10.58 84 MET A O 1
ATOM 631 N N . ARG A 1 105 ? -38.577 32.145 -35.962 1.00 11.28 85 ARG A N 1
ATOM 632 C CA . ARG A 1 105 ? -38.710 32.876 -37.240 1.00 12.92 85 ARG A CA 1
ATOM 633 C C . ARG A 1 105 ? -37.571 32.518 -38.226 1.00 12.73 85 ARG A C 1
ATOM 634 O O . ARG A 1 105 ? -37.779 32.432 -39.462 1.00 12.32 85 ARG A O 1
ATOM 642 N N . GLU A 1 106 ? -36.371 32.279 -37.689 1.00 11.55 86 GLU A N 1
ATOM 643 C CA . GLU A 1 106 ? -35.247 31.831 -38.515 1.00 10.47 86 GLU A CA 1
ATOM 644 C C . GLU A 1 106 ? -35.271 30.334 -38.874 1.00 11.86 86 GLU A C 1
ATOM 645 O O . GLU A 1 106 ? -34.358 29.842 -39.544 1.00 10.77 86 GLU A O 1
ATOM 651 N N . HIS A 1 107 ? -36.307 29.600 -38.458 1.00 12.44 87 HIS A N 1
ATOM 652 C CA . HIS A 1 107 ? -36.410 28.166 -38.782 1.00 13.46 87 HIS A CA 1
ATOM 653 C C . HIS A 1 107 ? -35.112 27.399 -38.450 1.00 12.27 87 HIS A C 1
ATOM 654 O O . HIS A 1 107 ? -34.627 26.600 -39.244 1.00 11.80 87 HIS A O 1
ATOM 661 N N . VAL A 1 108 ? -34.576 27.604 -37.264 1.00 11.16 88 VAL A N 1
ATOM 662 C CA . VAL A 1 108 ? -33.360 26.856 -36.865 1.00 8.99 88 VAL A CA 1
ATOM 663 C C . VAL A 1 108 ? -33.637 25.342 -36.861 1.00 7.50 88 VAL A C 1
ATOM 664 O O . VAL A 1 108 ? -34.595 24.895 -36.231 1.00 8.21 88 VAL A O 1
ATOM 668 N N . PRO A 1 109 ? -32.794 24.547 -37.530 1.00 8.01 89 PRO A N 1
ATOM 669 C CA . PRO A 1 109 ? -33.125 23.136 -37.667 1.00 9.66 89 PRO A CA 1
ATOM 670 C C . PRO A 1 109 ? -33.140 22.376 -36.334 1.00 7.37 89 PRO A C 1
ATOM 671 O O . PRO A 1 109 ? -34.001 21.493 -36.138 1.00 6.75 89 PRO A O 1
ATOM 675 N N . VAL A 1 110 ? -32.199 22.694 -35.438 1.00 7.39 90 VAL A N 1
ATOM 676 C CA . VAL A 1 110 ? -32.105 21.931 -34.175 1.00 7.61 90 VAL A CA 1
ATOM 677 C C . VAL A 1 110 ? -31.936 22.935 -33.046 1.00 7.94 90 VAL A C 1
ATOM 678 O O . VAL A 1 110 ? -31.125 23.855 -33.173 1.00 6.78 90 VAL A O 1
ATOM 682 N N . VAL A 1 111 ? -32.670 22.755 -31.936 1.00 6.34 91 VAL A N 1
ATOM 683 C CA . VAL A 1 111 ? -32.446 23.619 -30.763 1.00 5.94 91 VAL A CA 1
ATOM 684 C C . VAL A 1 111 ? -32.067 22.707 -29.587 1.00 5.76 91 VAL A C 1
ATOM 685 O O . VAL A 1 111 ? -32.771 21.744 -29.304 1.00 8.64 91 VAL A O 1
ATOM 689 N N . VAL A 1 112 ? -30.968 23.025 -28.921 1.00 5.21 92 VAL A N 1
ATOM 690 C CA . VAL A 1 112 ? -30.511 22.272 -27.768 1.00 4.95 92 VAL A CA 1
ATOM 691 C C . VAL A 1 112 ? -30.693 23.105 -26.519 1.00 6.72 92 VAL A C 1
ATOM 692 O O . VAL A 1 112 ? -30.102 24.185 -26.397 1.00 5.61 92 VAL A O 1
ATOM 696 N N . THR A 1 113 ? -31.540 22.651 -25.597 1.00 5.80 93 THR A N 1
ATOM 697 C CA . THR A 1 113 ? -31.809 23.477 -24.420 1.00 7.67 93 THR A CA 1
ATOM 698 C C . THR A 1 113 ? -31.088 22.881 -23.209 1.00 8.02 93 THR A C 1
ATOM 699 O O . THR A 1 113 ? -30.903 21.668 -23.124 1.00 6.54 93 THR A O 1
ATOM 703 N N . SER A 1 114 ? -30.711 23.736 -22.259 1.00 7.65 94 SER A N 1
ATOM 704 C CA . SER A 1 114 ? -30.063 23.256 -21.053 1.00 10.50 94 SER A CA 1
ATOM 705 C C . SER A 1 114 ? -30.426 24.159 -19.865 1.00 10.78 94 SER A C 1
ATOM 706 O O . SER A 1 114 ? -30.959 25.270 -20.040 1.00 9.98 94 SER A O 1
ATOM 709 N N . ALA A 1 115 ? -30.102 23.691 -18.667 1.00 11.37 95 ALA A N 1
ATOM 710 C CA . ALA A 1 115 ? -30.262 24.493 -17.468 1.00 13.31 95 ALA A CA 1
ATOM 711 C C . ALA A 1 115 ? -31.658 25.072 -17.301 1.00 13.00 95 ALA A C 1
ATOM 712 O O . ALA A 1 115 ? -31.829 26.280 -17.143 1.00 13.18 95 ALA A O 1
ATOM 714 N N . GLY A 1 116 ? -32.660 24.210 -17.262 1.00 12.75 96 GLY A N 1
ATOM 715 C CA . GLY A 1 116 ? -34.028 24.719 -17.069 1.00 12.60 96 GLY A CA 1
ATOM 716 C C . GLY A 1 116 ? -34.983 23.605 -17.452 1.00 12.64 96 GLY A C 1
ATOM 717 O O . GLY A 1 116 ? -34.538 22.476 -17.715 1.00 14.14 96 GLY A O 1
ATOM 718 N N . SER A 1 117 ? -36.277 23.896 -17.504 1.00 10.30 97 SER A N 1
ATOM 719 C CA . SER A 1 117 ? -37.255 22.819 -17.709 1.00 10.98 97 SER A CA 1
ATOM 720 C C . SER A 1 117 ? -37.537 22.620 -19.201 1.00 9.57 97 SER A C 1
ATOM 721 O O . SER A 1 117 ? -37.850 23.603 -19.899 1.00 9.63 97 SER A O 1
ATOM 724 N N . PRO A 1 118 ? -37.545 21.354 -19.673 1.00 9.63 98 PRO A N 1
ATOM 725 C CA . PRO A 1 118 ? -37.836 21.148 -21.105 1.00 9.59 98 PRO A CA 1
ATOM 726 C C . PRO A 1 118 ? -39.309 21.335 -21.431 1.00 11.55 98 PRO A C 1
ATOM 727 O O . PRO A 1 118 ? -39.705 21.364 -22.606 1.00 11.86 98 PRO A O 1
ATOM 731 N N . LYS A 1 119 ? -40.129 21.497 -20.400 1.00 12.61 99 LYS A N 1
ATOM 732 C CA . LYS A 1 119 ? -41.565 21.627 -20.601 1.00 13.39 99 LYS A CA 1
ATOM 733 C C . LYS A 1 119 ? -41.927 22.992 -21.131 1.00 13.29 99 LYS A C 1
ATOM 734 O O . LYS A 1 119 ? -42.988 23.164 -21.737 1.00 13.77 99 LYS A O 1
ATOM 740 N N . VAL A 1 120 ? -41.059 23.975 -20.915 1.00 11.75 100 VAL A N 1
ATOM 741 C CA . VAL A 1 120 ? -41.417 25.344 -21.259 1.00 12.57 100 VAL A CA 1
ATOM 742 C C . VAL A 1 120 ? -41.520 25.606 -22.776 1.00 13.48 100 VAL A C 1
ATOM 743 O O . VAL A 1 120 ? -42.528 26.136 -23.268 1.00 12.17 100 VAL A O 1
ATOM 747 N N . TRP A 1 121 ? -40.494 25.206 -23.515 1.00 10.95 101 TRP A N 1
ATOM 748 C CA . TRP A 1 121 ? -40.399 25.584 -24.920 1.00 11.55 101 TRP A CA 1
ATOM 749 C C . TRP A 1 121 ? -40.529 24.444 -25.915 1.00 10.33 101 TRP A C 1
ATOM 750 O O . TRP A 1 121 ? -40.707 24.700 -27.135 1.00 9.98 101 TRP A O 1
ATOM 761 N N . THR A 1 122 ? -40.475 23.197 -25.426 1.00 8.85 102 THR A N 1
ATOM 762 C CA . THR A 1 122 ? -40.351 22.046 -26.350 1.00 8.95 102 THR A CA 1
ATOM 763 C C . THR A 1 122 ? -41.503 21.964 -27.344 1.00 10.08 102 THR A C 1
ATOM 764 O O . THR A 1 122 ? -41.282 21.893 -28.577 1.00 7.58 102 THR A O 1
ATOM 768 N N . ALA A 1 123 ? -42.741 22.035 -26.851 1.00 9.15 103 ALA A N 1
ATOM 769 C CA . ALA A 1 123 ? -43.874 21.843 -27.776 1.00 12.51 103 ALA A CA 1
ATOM 770 C C . ALA A 1 123 ? -43.899 22.979 -28.832 1.00 13.28 103 ALA A C 1
ATOM 771 O O . ALA A 1 123 ? -44.111 22.744 -30.039 1.00 12.90 103 ALA A O 1
ATOM 773 N N . LYS A 1 124 ? -43.683 24.204 -28.374 1.00 12.24 104 LYS A N 1
ATOM 774 C CA . LYS A 1 124 ? -43.624 25.352 -29.269 1.00 13.34 104 LYS A CA 1
ATOM 775 C C . LYS A 1 124 ? -42.499 25.276 -30.314 1.00 13.65 104 LYS A C 1
ATOM 776 O O . LYS A 1 124 ? -42.744 25.517 -31.493 1.00 11.15 104 LYS A O 1
ATOM 782 N N . LEU A 1 125 ? -41.275 24.933 -29.896 1.00 10.34 105 LEU A N 1
ATOM 783 C CA . LEU A 1 125 ? -40.171 24.741 -30.862 1.00 11.35 105 LEU A CA 1
ATOM 784 C C . LEU A 1 125 ? -40.484 23.639 -31.876 1.00 11.91 105 LEU A C 1
ATOM 785 O O . LEU A 1 125 ? -40.207 23.791 -33.086 1.00 10.90 105 LEU A O 1
ATOM 790 N N . LYS A 1 126 ? -41.085 22.542 -31.416 1.00 10.83 106 LYS A N 1
ATOM 791 C CA . LYS A 1 126 ? -41.419 21.454 -32.327 1.00 12.48 106 LYS A CA 1
ATOM 792 C C . LYS A 1 126 ? -42.498 21.874 -33.311 1.00 13.28 106 LYS A C 1
ATOM 793 O O . LYS A 1 126 ? -42.413 21.557 -34.504 1.00 12.45 106 LYS A O 1
ATOM 799 N N . ALA A 1 127 ? -43.491 22.606 -32.818 1.00 12.42 107 ALA A N 1
ATOM 800 C CA . ALA A 1 127 ? -44.575 23.125 -33.694 1.00 14.34 107 ALA A CA 1
ATOM 801 C C . ALA A 1 127 ? -43.973 24.029 -34.760 1.00 16.39 107 ALA A C 1
ATOM 802 O O . ALA A 1 127 ? -44.469 24.076 -35.880 1.00 17.03 107 ALA A O 1
ATOM 804 N N . ALA A 1 128 ? -42.906 24.748 -34.405 1.00 15.55 108 ALA A N 1
ATOM 805 C CA . ALA A 1 128 ? -42.235 25.628 -35.344 1.00 16.67 108 ALA A CA 1
ATOM 806 C C . ALA A 1 128 ? -41.304 24.882 -36.307 1.00 17.76 108 ALA A C 1
ATOM 807 O O . ALA A 1 128 ? -40.722 25.513 -37.203 1.00 18.11 108 ALA A O 1
ATOM 809 N N . GLY A 1 129 ? -41.157 23.559 -36.135 1.00 15.47 109 GLY A N 1
ATOM 810 C CA . GLY A 1 129 ? -40.364 22.751 -37.073 1.00 15.06 109 GLY A CA 1
ATOM 811 C C . GLY A 1 129 ? -38.945 22.402 -36.619 1.00 15.24 109 GLY A C 1
ATOM 812 O O . GLY A 1 129 ? -38.184 21.778 -37.366 1.00 13.54 109 GLY A O 1
ATOM 813 N N . SER A 1 130 ? -38.560 22.800 -35.408 1.00 12.93 110 SER A N 1
ATOM 814 C CA . SER A 1 130 ? -37.210 22.439 -34.922 1.00 12.76 110 SER A CA 1
ATOM 815 C C . SER A 1 130 ? -37.197 21.080 -34.278 1.00 12.56 110 SER A C 1
ATOM 816 O O . SER A 1 130 ? -38.165 20.712 -33.620 1.00 11.11 110 SER A O 1
ATOM 819 N N . LYS A 1 131 ? -36.069 20.369 -34.392 1.00 9.85 111 LYS A N 1
ATOM 820 C CA . LYS A 1 131 ? -35.866 19.173 -33.543 1.00 9.95 111 LYS A CA 1
ATOM 821 C C . LYS A 1 131 ? -35.377 19.702 -32.168 1.00 10.09 111 LYS A C 1
ATOM 822 O O . LYS A 1 131 ? -34.627 20.664 -32.132 1.00 11.24 111 LYS A O 1
ATOM 828 N N . VAL A 1 132 ? -35.790 19.095 -31.067 1.00 5.90 112 VAL A N 1
ATOM 829 C CA . VAL A 1 132 ? -35.444 19.645 -29.754 1.00 6.21 112 VAL A CA 1
ATOM 830 C C . VAL A 1 132 ? -34.659 18.585 -28.976 1.00 6.80 112 VAL A C 1
ATOM 831 O O . VAL A 1 132 ? -35.095 17.428 -28.867 1.00 6.85 112 VAL A O 1
ATOM 835 N N . ILE A 1 133 ? -33.541 19.022 -28.405 1.00 4.84 113 ILE A N 1
ATOM 836 C CA . ILE A 1 133 ? -32.656 18.178 -27.613 1.00 5.85 113 ILE A CA 1
ATOM 837 C C . ILE A 1 133 ? -32.412 18.910 -26.301 1.00 7.36 113 ILE A C 1
ATOM 838 O O . ILE A 1 133 ? -32.222 20.123 -26.293 1.00 7.21 113 ILE A O 1
ATOM 843 N N . HIS A 1 134 ? -32.564 18.196 -25.192 1.00 6.06 114 HIS A N 1
ATOM 844 C CA . HIS A 1 134 ? -32.347 18.785 -23.878 1.00 4.50 114 HIS A CA 1
ATOM 845 C C . HIS A 1 134 ? -31.147 18.111 -23.175 1.00 7.27 114 HIS A C 1
ATOM 846 O O . HIS A 1 134 ? -30.963 16.901 -23.261 1.00 6.97 114 HIS A O 1
ATOM 853 N N . VAL A 1 135 ? -30.388 18.899 -22.416 1.00 6.63 115 VAL A N 1
ATOM 854 C CA . VAL A 1 135 ? -29.192 18.398 -21.764 1.00 7.54 115 VAL A CA 1
ATOM 855 C C . VAL A 1 135 ? -29.563 17.985 -20.346 1.00 7.44 115 VAL A C 1
ATOM 856 O O . VAL A 1 135 ? -30.189 18.783 -19.629 1.00 8.54 115 VAL A O 1
ATOM 860 N N . VAL A 1 136 ? -29.146 16.777 -19.939 1.00 7.34 116 VAL A N 1
ATOM 861 C CA . VAL A 1 136 ? -29.489 16.247 -18.596 1.00 7.48 116 VAL A CA 1
ATOM 862 C C . VAL A 1 136 ? -28.225 15.659 -17.971 1.00 9.81 116 VAL A C 1
ATOM 863 O O . VAL A 1 136 ? -27.239 15.367 -18.665 1.00 7.79 116 VAL A O 1
ATOM 867 N N . SER A 1 137 ? -28.284 15.411 -16.673 1.00 9.87 117 SER A N 1
ATOM 868 C CA . SER A 1 137 ? -27.119 14.877 -15.959 1.00 9.69 117 SER A CA 1
ATOM 869 C C . SER A 1 137 ? -27.527 13.684 -15.097 1.00 8.33 117 SER A C 1
ATOM 870 O O . SER A 1 137 ? -26.783 13.273 -14.190 1.00 8.42 117 SER A O 1
ATOM 873 N N . SER A 1 138 ? -28.731 13.155 -15.337 1.00 7.91 118 SER A N 1
ATOM 874 C CA . SER A 1 138 ? -29.233 11.978 -14.611 1.00 8.83 118 SER A CA 1
ATOM 875 C C . SER A 1 138 ? -30.273 11.225 -15.438 1.00 10.09 118 SER A C 1
ATOM 876 O O . SER A 1 138 ? -30.916 11.813 -16.305 1.00 8.83 118 SER A O 1
ATOM 879 N N . ALA A 1 139 ? -30.416 9.931 -15.163 1.00 9.29 119 ALA A N 1
ATOM 880 C CA . ALA A 1 139 ? -31.500 9.115 -15.761 1.00 10.43 119 ALA A CA 1
ATOM 881 C C . ALA A 1 139 ? -32.884 9.654 -15.408 1.00 10.81 119 ALA A C 1
ATOM 882 O O . ALA A 1 139 ? -33.800 9.637 -16.237 1.00 10.92 119 ALA A O 1
ATOM 884 N N . THR A 1 140 ? -33.036 10.142 -14.183 1.00 10.75 120 THR A N 1
ATOM 885 C CA . THR A 1 140 ? -34.330 10.677 -13.756 1.00 12.44 120 THR A CA 1
ATOM 886 C C . THR A 1 140 ? -34.718 11.886 -14.596 1.00 12.31 120 THR A C 1
ATOM 887 O O . THR A 1 140 ? -35.861 12.020 -15.061 1.00 8.20 120 THR A O 1
ATOM 891 N N . PHE A 1 141 ? -33.756 12.762 -14.829 1.00 9.65 121 PHE A N 1
ATOM 892 C CA . PHE A 1 141 ? -34.063 13.928 -15.644 1.00 10.59 121 PHE A CA 1
ATOM 893 C C . PHE A 1 141 ? -34.142 13.596 -17.118 1.00 9.27 121 PHE A C 1
ATOM 894 O O . PHE A 1 141 ? -34.859 14.236 -17.826 1.00 9.29 121 PHE A O 1
ATOM 902 N N . ALA A 1 142 ? -33.435 12.566 -17.546 1.00 7.14 122 ALA A N 1
ATOM 903 C CA . ALA A 1 142 ? -33.587 12.056 -18.918 1.00 6.35 122 ALA A CA 1
ATOM 904 C C . ALA A 1 142 ? -35.044 11.634 -19.121 1.00 6.94 122 ALA A C 1
ATOM 905 O O . ALA A 1 142 ? -35.652 11.912 -20.150 1.00 4.87 122 ALA A O 1
ATOM 907 N N . ARG A 1 143 ? -35.564 10.862 -18.186 1.00 5.86 123 ARG A N 1
ATOM 908 C CA . ARG A 1 143 ? -36.984 10.501 -18.240 1.00 7.12 123 ARG A CA 1
ATOM 909 C C . ARG A 1 143 ? -37.967 11.677 -18.239 1.00 6.83 123 ARG A C 1
ATOM 910 O O . ARG A 1 143 ? -38.968 11.664 -18.962 1.00 8.64 123 ARG A O 1
ATOM 918 N N . LYS A 1 144 ? -37.683 12.708 -17.468 1.00 5.90 124 LYS A N 1
ATOM 919 C CA . LYS A 1 144 ? -38.575 13.872 -17.485 1.00 9.32 124 LYS A CA 1
ATOM 920 C C . LYS A 1 144 ? -38.527 14.609 -18.836 1.00 8.48 124 LYS A C 1
ATOM 921 O O . LYS A 1 144 ? -39.559 15.085 -19.367 1.00 6.89 124 LYS A O 1
ATOM 927 N N . SER A 1 145 ? -37.356 14.611 -19.462 1.00 7.33 125 SER A N 1
ATOM 928 C CA . SER A 1 145 ? -37.223 15.237 -20.803 1.00 6.60 125 SER A CA 1
ATOM 929 C C . SER A 1 145 ? -37.933 14.432 -21.852 1.00 6.75 125 SER A C 1
ATOM 930 O O . SER A 1 145 ? -38.653 14.999 -22.678 1.00 7.03 125 SER A O 1
ATOM 933 N N . GLU A 1 146 ? -37.780 13.103 -21.812 1.00 5.58 126 GLU A N 1
ATOM 934 C CA . GLU A 1 146 ? -38.527 12.245 -22.706 1.00 6.42 126 GLU A CA 1
ATOM 935 C C . GLU A 1 146 ? -40.055 12.483 -22.562 1.00 7.58 126 GLU A C 1
ATOM 936 O O . GLU A 1 146 ? -40.780 12.645 -23.578 1.00 7.23 126 GLU A O 1
ATOM 942 N N . ALA A 1 147 ? -40.535 12.530 -21.319 1.00 8.71 127 ALA A N 1
ATOM 943 C CA . ALA A 1 147 ? -41.974 12.809 -21.031 1.00 9.34 127 ALA A CA 1
ATOM 944 C C . ALA A 1 147 ? -42.393 14.188 -21.573 1.00 10.70 127 ALA A C 1
ATOM 945 O O . ALA A 1 147 ? -43.534 14.401 -21.967 1.00 10.52 127 ALA A O 1
ATOM 947 N N . ALA A 1 148 ? -41.465 15.132 -21.605 1.00 8.18 128 ALA A N 1
ATOM 948 C CA . ALA A 1 148 ? -41.766 16.477 -22.090 1.00 10.56 128 ALA A CA 1
ATOM 949 C C . ALA A 1 148 ? -41.833 16.552 -23.625 1.00 10.99 128 ALA A C 1
ATOM 950 O O . ALA A 1 148 ? -42.210 17.584 -24.210 1.00 11.85 128 ALA A O 1
ATOM 952 N N . GLY A 1 149 ? -41.491 15.446 -24.289 1.00 9.83 129 GLY A N 1
ATOM 953 C CA . GLY A 1 149 ? -41.641 15.336 -25.733 1.00 8.49 129 GLY A CA 1
ATOM 954 C C . GLY A 1 149 ? -40.378 15.749 -26.506 1.00 10.00 129 GLY A C 1
ATOM 955 O O . GLY A 1 149 ? -40.472 16.010 -27.720 1.00 9.80 129 GLY A O 1
ATOM 956 N N . VAL A 1 150 ? -39.211 15.847 -25.846 1.00 8.26 130 VAL A N 1
ATOM 957 C CA . VAL A 1 150 ? -37.967 16.173 -26.628 1.00 7.70 130 VAL A CA 1
ATOM 958 C C . VAL A 1 150 ? -37.659 15.058 -27.655 1.00 7.44 130 VAL A C 1
ATOM 959 O O . VAL A 1 150 ? -38.112 13.896 -27.515 1.00 8.09 130 VAL A O 1
ATOM 963 N N . ASP A 1 151 ? -36.954 15.415 -28.733 1.00 7.57 131 ASP A N 1
ATOM 964 C CA . ASP A 1 151 ? -36.589 14.403 -29.752 1.00 7.31 131 ASP A CA 1
ATOM 965 C C . ASP A 1 151 ? -35.364 13.567 -29.361 1.00 6.47 131 ASP A C 1
ATOM 966 O O . ASP A 1 151 ? -35.232 12.424 -29.790 1.00 8.00 131 ASP A O 1
ATOM 971 N N . ALA A 1 152 ? -34.495 14.116 -28.521 1.00 6.66 132 ALA A N 1
ATOM 972 C CA . ALA A 1 152 ? -33.317 13.381 -28.057 1.00 6.94 132 ALA A CA 1
ATOM 973 C C . ALA A 1 152 ? -32.783 14.077 -26.824 1.00 5.62 132 ALA A C 1
ATOM 974 O O . ALA A 1 152 ? -33.209 15.202 -26.498 1.00 7.01 132 ALA A O 1
ATOM 976 N N . ILE A 1 153 ? -31.877 13.420 -26.105 1.00 6.08 133 ILE A N 1
ATOM 977 C CA . ILE A 1 153 ? -31.191 14.097 -25.014 1.00 6.13 133 ILE A CA 1
ATOM 978 C C . ILE A 1 153 ? -29.668 14.002 -25.073 1.00 6.01 133 ILE A C 1
ATOM 979 O O . ILE A 1 153 ? -29.116 13.105 -25.700 1.00 5.22 133 ILE A O 1
ATOM 984 N N . VAL A 1 154 ? -29.008 14.986 -24.451 1.00 5.78 134 VAL A N 1
ATOM 985 C CA . VAL A 1 154 ? -27.548 14.912 -24.227 1.00 5.04 134 VAL A CA 1
ATOM 986 C C . VAL A 1 154 ? -27.403 14.592 -22.752 1.00 4.85 134 VAL A C 1
ATOM 987 O O . VAL A 1 154 ? -28.011 15.243 -21.907 1.00 6.67 134 VAL A O 1
ATOM 991 N N . ALA A 1 155 ? -26.618 13.573 -22.444 1.00 5.97 135 ALA A N 1
ATOM 992 C CA . ALA A 1 155 ? -26.348 13.185 -21.071 1.00 5.54 135 ALA A CA 1
ATOM 993 C C . ALA A 1 155 ? -24.929 13.650 -20.801 1.00 6.35 135 ALA A C 1
ATOM 994 O O . ALA A 1 155 ? -24.012 13.199 -21.467 1.00 5.89 135 ALA A O 1
ATOM 996 N N . GLU A 1 156 ? -24.734 14.562 -19.856 1.00 6.74 136 GLU A N 1
ATOM 997 C CA . GLU A 1 156 ? -23.417 15.190 -19.751 1.00 6.18 136 GLU A CA 1
ATOM 998 C C . GLU A 1 156 ? -22.760 14.757 -18.445 1.00 5.59 136 GLU A C 1
ATOM 999 O O . GLU A 1 156 ? -23.318 14.978 -17.374 1.00 6.39 136 GLU A O 1
ATOM 1005 N N . GLY A 1 157 ? -21.572 14.167 -18.540 1.00 5.43 137 GLY A N 1
ATOM 1006 C CA . GLY A 1 157 ? -20.844 13.679 -17.371 1.00 5.34 137 GLY A CA 1
ATOM 1007 C C . GLY A 1 157 ? -20.013 14.755 -16.637 1.00 7.05 137 GLY A C 1
ATOM 1008 O O . GLY A 1 157 ? -19.740 15.827 -17.164 1.00 6.05 137 GLY A O 1
ATOM 1009 N N . PHE A 1 158 ? -19.673 14.429 -15.392 1.00 6.16 138 PHE A N 1
ATOM 1010 C CA . PHE A 1 158 ? -18.782 15.162 -14.468 1.00 4.77 138 PHE A CA 1
ATOM 1011 C C . PHE A 1 158 ? -17.537 15.765 -15.119 1.00 5.04 138 PHE A C 1
ATOM 1012 O O . PHE A 1 158 ? -17.136 16.878 -14.765 1.00 4.93 138 PHE A O 1
ATOM 1020 N N . GLU A 1 159 ? -16.910 15.045 -16.054 1.00 5.89 139 GLU A N 1
ATOM 1021 C CA . GLU A 1 159 ? -15.689 15.534 -16.715 1.00 5.83 139 GLU A CA 1
ATOM 1022 C C . GLU A 1 159 ? -15.850 16.689 -17.710 1.00 5.28 139 GLU A C 1
ATOM 1023 O O . GLU A 1 159 ? -14.848 17.317 -18.104 1.00 5.45 139 GLU A O 1
ATOM 1029 N N . ALA A 1 160 ? -17.086 16.993 -18.093 1.00 5.25 140 ALA A N 1
ATOM 1030 C CA . ALA A 1 160 ? -17.398 18.060 -19.062 1.00 6.11 140 ALA A CA 1
ATOM 1031 C C . ALA A 1 160 ? -16.940 19.430 -18.543 1.00 7.44 140 ALA A C 1
ATOM 1032 O O . ALA A 1 160 ? -17.005 19.717 -17.326 1.00 5.13 140 ALA A O 1
ATOM 1034 N N . GLY A 1 161 ? -16.617 20.324 -19.468 1.00 7.47 141 GLY A N 1
ATOM 1035 C CA . GLY A 1 161 ? -16.407 21.725 -19.093 1.00 7.23 141 GLY A CA 1
ATOM 1036 C C . GLY A 1 161 ? -17.711 22.451 -18.807 1.00 7.82 141 GLY A C 1
ATOM 1037 O O . GLY A 1 161 ? -18.790 21.983 -19.184 1.00 7.96 141 GLY A O 1
ATOM 1038 N N . GLY A 1 162 ? -17.619 23.515 -18.007 1.00 8.49 142 GLY A N 1
ATOM 1039 C CA . GLY A 1 162 ? -18.780 24.376 -17.715 1.00 9.17 142 GLY A CA 1
ATOM 1040 C C . GLY A 1 162 ? -19.695 23.859 -16.619 1.00 10.13 142 GLY A C 1
ATOM 1041 O O . GLY A 1 162 ? -19.273 23.131 -15.737 1.00 11.03 142 GLY A O 1
ATOM 1042 N N . HIS A 1 163 ? -20.949 24.283 -16.643 1.00 9.67 143 HIS A N 1
ATOM 1043 C CA . HIS A 1 163 ? -21.889 23.927 -15.582 1.00 12.39 143 HIS A CA 1
ATOM 1044 C C . HIS A 1 163 ? -22.304 22.454 -15.692 1.00 11.05 143 HIS A C 1
ATOM 1045 O O . HIS A 1 163 ? -22.778 22.024 -16.729 1.00 12.17 143 HIS A O 1
ATOM 1052 N N . ASN A 1 164 ? -22.122 21.708 -14.614 1.00 10.08 144 ASN A N 1
ATOM 1053 C CA . ASN A 1 164 ? -22.371 20.259 -14.592 1.00 10.62 144 ASN A CA 1
ATOM 1054 C C . ASN A 1 164 ? -23.382 19.884 -13.509 1.00 10.51 144 ASN A C 1
ATOM 1055 O O . ASN A 1 164 ? -23.634 20.662 -12.588 1.00 9.70 144 ASN A O 1
ATOM 1060 N N . GLY A 1 165 ? -23.853 18.650 -13.551 1.00 10.10 145 GLY A N 1
ATOM 1061 C CA . GLY A 1 165 ? -24.931 18.229 -12.671 1.00 10.49 145 GLY A CA 1
ATOM 1062 C C . GLY A 1 165 ? -24.357 18.015 -11.291 1.00 11.34 145 GLY A C 1
ATOM 1063 O O . GLY A 1 165 ? -23.194 17.558 -11.147 1.00 10.80 145 GLY A O 1
ATOM 1064 N N . ARG A 1 166 ? -25.190 18.296 -10.284 1.00 10.06 146 ARG A N 1
ATOM 1065 C CA .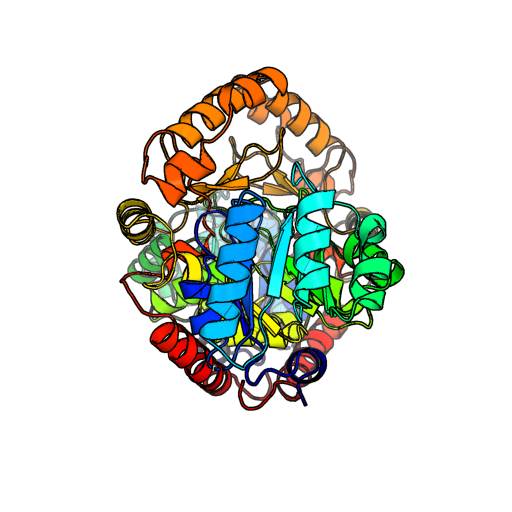 ARG A 1 166 ? -24.848 18.109 -8.882 1.00 10.58 146 ARG A CA 1
ATOM 1066 C C . ARG A 1 166 ? -24.543 16.662 -8.443 1.00 11.01 146 ARG A C 1
ATOM 1067 O O . ARG A 1 166 ? -23.859 16.465 -7.413 1.00 9.33 146 ARG A O 1
ATOM 1075 N N . GLU A 1 167 ? -25.054 15.662 -9.174 1.00 9.23 147 GLU A N 1
ATOM 1076 C CA . GLU A 1 167 ? -24.835 14.271 -8.792 1.00 10.22 147 GLU A CA 1
ATOM 1077 C C . GLU A 1 167 ? -23.380 13.832 -8.992 1.00 9.74 147 GLU A C 1
ATOM 1078 O O . GLU A 1 167 ? -22.979 12.801 -8.429 1.00 7.01 147 GLU A O 1
ATOM 1084 N N . GLU A 1 168 ? -22.657 14.558 -9.866 1.00 6.43 148 GLU A N 1
ATOM 1085 C CA . GLU A 1 168 ? -21.246 14.292 -10.181 1.00 6.24 148 GLU A CA 1
ATOM 1086 C C . GLU A 1 168 ? -21.084 12.930 -10.870 1.00 7.21 148 GLU A C 1
ATOM 1087 O O . GLU A 1 168 ? -20.010 12.312 -10.829 1.00 6.11 148 GLU A O 1
ATOM 1093 N N . THR A 1 169 ? -22.096 12.512 -11.641 1.00 5.59 149 THR A N 1
ATOM 1094 C CA . THR A 1 169 ? -21.999 11.184 -12.243 1.00 4.65 149 THR A CA 1
ATOM 1095 C C . THR A 1 169 ? -21.116 11.289 -13.477 1.00 4.45 149 THR A C 1
ATOM 1096 O O . THR A 1 169 ? -21.288 12.197 -14.275 1.00 5.82 149 THR A O 1
ATOM 1100 N N . THR A 1 170 ? -20.141 10.411 -13.628 1.00 4.20 150 THR A N 1
ATOM 1101 C CA . THR A 1 170 ? -19.206 10.523 -14.731 1.00 3.77 150 THR A CA 1
ATOM 1102 C C . THR A 1 170 ? -19.879 9.979 -16.009 1.00 5.08 150 THR A C 1
ATOM 1103 O O . THR A 1 170 ? -20.831 9.184 -15.958 1.00 6.19 150 THR A O 1
ATOM 1107 N N . THR A 1 171 ? -19.309 10.340 -17.158 1.00 4.59 151 THR A N 1
ATOM 1108 C CA . THR A 1 171 ? -19.814 9.832 -18.429 1.00 4.95 151 THR A CA 1
ATOM 1109 C C . THR A 1 171 ? -19.917 8.312 -18.426 1.00 3.73 151 THR A C 1
ATOM 1110 O O . THR A 1 171 ? -20.946 7.739 -18.854 1.00 3.79 151 THR A O 1
ATOM 1114 N N . LEU A 1 172 ? -18.877 7.635 -17.952 1.00 4.44 152 LEU A N 1
ATOM 1115 C CA . LEU A 1 172 ? -18.883 6.147 -17.975 1.00 5.61 152 LEU A CA 1
ATOM 1116 C C . LEU A 1 172 ? -20.003 5.514 -17.163 1.00 6.26 152 LEU A C 1
ATOM 1117 O O . LEU A 1 172 ? -20.553 4.461 -17.538 1.00 7.14 152 LEU A O 1
ATOM 1122 N N . CYS A 1 173 ? -20.331 6.124 -16.036 1.00 6.47 153 CYS A N 1
ATOM 1123 C CA . CYS A 1 173 ? -21.488 5.679 -15.235 1.00 6.55 153 CYS A CA 1
ATOM 1124 C C . CYS A 1 173 ? -22.839 6.248 -15.671 1.00 8.27 153 CYS A C 1
ATOM 1125 O O . CYS A 1 173 ? -23.865 5.632 -15.420 1.00 11.43 153 CYS A O 1
ATOM 1128 N N . LEU A 1 174 ? -22.862 7.383 -16.346 1.00 3.88 154 LEU A N 1
ATOM 1129 C CA . LEU A 1 174 ? -24.146 8.023 -16.727 1.00 5.40 154 LEU A CA 1
ATOM 1130 C C . LEU A 1 174 ? -24.767 7.382 -17.970 1.00 7.63 154 LEU A C 1
ATOM 1131 O O . LEU A 1 174 ? -25.967 7.036 -17.968 1.00 7.91 154 LEU A O 1
ATOM 1136 N N . ILE A 1 175 ? -23.945 7.178 -19.008 1.00 6.65 155 ILE A N 1
ATOM 1137 C CA . ILE A 1 175 ? -24.501 6.771 -20.300 1.00 6.16 155 ILE A CA 1
ATOM 1138 C C . ILE A 1 175 ? -25.287 5.442 -20.207 1.00 7.80 155 ILE A C 1
ATOM 1139 O O . ILE A 1 175 ? -26.445 5.385 -20.652 1.00 8.30 155 ILE A O 1
ATOM 1144 N N . PRO A 1 176 ? -24.702 4.376 -19.602 1.00 10.77 156 PRO A N 1
ATOM 1145 C CA . PRO A 1 176 ? -25.481 3.091 -19.604 1.00 11.05 156 PRO A CA 1
ATOM 1146 C C . PRO A 1 176 ? -26.807 3.205 -18.842 1.00 11.78 156 PRO A C 1
ATOM 1147 O O . PRO A 1 176 ? -27.824 2.637 -19.258 1.00 12.42 156 PRO A O 1
ATOM 1151 N N . GLU A 1 177 ? -26.825 3.998 -17.771 1.00 10.06 157 GLU A N 1
ATOM 1152 C CA . GLU A 1 177 ? -28.049 4.207 -17.008 1.00 10.88 157 GLU A CA 1
ATOM 1153 C C . GLU A 1 177 ? -29.060 5.057 -17.764 1.00 8.91 157 GLU A C 1
ATOM 1154 O O . GLU A 1 177 ? -30.253 4.755 -17.759 1.00 9.11 157 GLU A O 1
ATOM 1160 N N . VAL A 1 178 ? -28.594 6.098 -18.448 1.00 5.32 158 VAL A N 1
ATOM 1161 C CA . VAL A 1 178 ? -29.507 6.932 -19.213 1.00 4.80 158 VAL A CA 1
ATOM 1162 C C . VAL A 1 178 ? -30.061 6.121 -20.407 1.00 6.60 158 VAL A C 1
ATOM 1163 O O . VAL A 1 178 ? -31.270 6.138 -20.640 1.00 6.19 158 VAL A O 1
ATOM 1167 N N . VAL A 1 179 ? -29.213 5.439 -21.189 1.00 6.13 159 VAL A N 1
ATOM 1168 C CA . VAL A 1 179 ? -29.776 4.693 -22.352 1.00 7.80 159 VAL A CA 1
ATOM 1169 C C . VAL A 1 179 ? -30.731 3.537 -21.954 1.00 9.48 159 VAL A C 1
ATOM 1170 O O . VAL A 1 179 ? -31.695 3.212 -22.686 1.00 8.69 159 VAL A O 1
ATOM 1174 N N . ASP A 1 180 ? -30.529 2.967 -20.781 1.00 9.18 160 ASP A N 1
ATOM 1175 C CA . ASP A 1 180 ? -31.517 1.996 -20.293 1.00 12.10 160 ASP A CA 1
ATOM 1176 C C . ASP A 1 180 ? -32.846 2.654 -19.824 1.00 12.37 160 ASP A C 1
ATOM 1177 O O . ASP A 1 180 ? -33.867 1.970 -19.712 1.00 12.20 160 ASP A O 1
ATOM 1182 N N . ALA A 1 181 ? -32.836 3.956 -19.575 1.00 10.42 161 ALA A N 1
ATOM 1183 C CA . ALA A 1 181 ? -33.983 4.637 -18.978 1.00 11.02 161 ALA A CA 1
ATOM 1184 C C . ALA A 1 181 ? -34.938 5.186 -20.033 1.00 11.29 161 ALA A C 1
ATOM 1185 O O . ALA A 1 181 ? -36.106 5.434 -19.737 1.00 10.54 161 ALA A O 1
ATOM 1187 N N . VAL A 1 182 ? -34.450 5.452 -21.240 1.00 9.37 162 VAL A N 1
ATOM 1188 C CA . VAL A 1 182 ? -35.290 6.145 -22.206 1.00 10.05 162 VAL A CA 1
ATOM 1189 C C . VAL A 1 182 ? -35.283 5.406 -23.520 1.00 10.18 162 VAL A C 1
ATOM 1190 O O . VAL A 1 182 ? -34.370 4.653 -23.794 1.00 7.82 162 VAL A O 1
ATOM 1194 N N . ASN A 1 183 ? -36.265 5.696 -24.362 1.00 8.89 163 ASN A N 1
ATOM 1195 C CA . ASN A 1 183 ? -36.295 5.086 -25.680 1.00 11.38 163 ASN A CA 1
ATOM 1196 C C . ASN A 1 183 ? -35.788 6.007 -26.778 1.00 11.66 163 ASN A C 1
ATOM 1197 O O . ASN A 1 183 ? -35.478 5.535 -27.858 1.00 14.00 163 ASN A O 1
ATOM 1202 N N . ILE A 1 184 ? -35.639 7.293 -26.488 1.00 8.96 164 ILE A N 1
ATOM 1203 C CA . ILE A 1 184 ? -35.204 8.255 -27.502 1.00 9.20 164 ILE A CA 1
ATOM 1204 C C . ILE A 1 184 ? -33.667 8.239 -27.600 1.00 8.04 164 ILE A C 1
ATOM 1205 O O . ILE A 1 184 ? -32.997 7.723 -26.725 1.00 6.94 164 ILE A O 1
ATOM 1210 N N . PRO A 1 185 ? -33.118 8.745 -28.703 1.00 9.43 165 PRO A N 1
ATOM 1211 C CA . PRO A 1 185 ? -31.652 8.775 -28.866 1.00 9.31 165 PRO A CA 1
ATOM 1212 C C . PRO A 1 185 ? -30.917 9.571 -27.788 1.00 7.47 165 PRO A C 1
ATOM 1213 O O . PRO A 1 185 ? -31.453 10.544 -27.219 1.00 6.67 165 PRO A O 1
ATOM 1217 N N . VAL A 1 186 ? -29.689 9.152 -27.514 1.00 7.06 166 VAL A N 1
ATOM 1218 C CA . VAL A 1 186 ? -28.930 9.723 -26.404 1.00 6.02 166 VAL A CA 1
ATOM 1219 C C . VAL A 1 186 ? -27.562 10.145 -26.961 1.00 5.88 166 VAL A C 1
ATOM 1220 O O . VAL A 1 186 ? -26.889 9.374 -27.642 1.00 6.44 166 VAL A O 1
ATOM 1224 N N . VAL A 1 187 ? -27.184 11.375 -26.671 1.00 4.81 167 VAL A N 1
ATOM 1225 C CA . VAL A 1 187 ? -25.892 11.902 -27.090 1.00 3.83 167 VAL A CA 1
ATOM 1226 C C . VAL A 1 187 ? -25.022 11.998 -25.823 1.00 3.92 167 VAL A C 1
ATOM 1227 O O . VAL A 1 187 ? -25.393 12.627 -24.815 1.00 4.20 167 VAL A O 1
ATOM 1231 N N . ALA A 1 188 ? -23.840 11.401 -25.865 1.00 2.53 168 ALA A N 1
ATOM 1232 C CA . ALA A 1 188 ? -22.943 11.452 -24.713 1.00 3.64 168 ALA A CA 1
ATOM 1233 C C . ALA A 1 188 ? -22.111 12.743 -24.765 1.00 6.61 168 ALA A C 1
ATOM 1234 O O . ALA A 1 188 ? -21.607 13.111 -25.837 1.00 6.77 168 ALA A O 1
ATOM 1236 N N . ALA A 1 189 ? -21.955 13.431 -23.623 1.00 5.96 169 ALA A N 1
ATOM 1237 C CA . ALA A 1 189 ? -21.101 14.643 -23.581 1.00 5.25 169 ALA A CA 1
ATOM 1238 C C . ALA A 1 189 ? -20.232 14.535 -22.347 1.00 5.30 169 ALA A C 1
ATOM 1239 O O . ALA A 1 189 ? -20.715 14.107 -21.304 1.00 5.75 169 ALA A O 1
ATOM 1241 N N . GLY A 1 190 ? -18.977 14.986 -22.429 1.00 5.41 170 GLY A N 1
ATOM 1242 C CA . GLY A 1 190 ? -18.124 15.047 -21.220 1.00 4.38 170 GLY A CA 1
ATOM 1243 C C . GLY A 1 190 ? -17.001 14.024 -21.448 1.00 7.70 170 GLY A C 1
ATOM 1244 O O . GLY A 1 190 ? -17.225 12.792 -21.335 1.00 3.77 170 GLY A O 1
ATOM 1245 N N . GLY A 1 191 ? -15.825 14.528 -21.831 1.00 6.95 171 GLY A N 1
ATOM 1246 C CA . GLY A 1 191 ? -14.641 13.691 -21.944 1.00 6.69 171 GLY A CA 1
ATOM 1247 C C . GLY A 1 191 ? -14.374 13.182 -23.358 1.00 6.82 171 GLY A C 1
ATOM 1248 O O . GLY A 1 191 ? -13.448 12.378 -23.577 1.00 7.42 171 GLY A O 1
ATOM 1249 N N . ILE A 1 192 ? -15.215 13.571 -24.315 1.00 7.74 172 ILE A N 1
ATOM 1250 C CA . ILE A 1 192 ? -15.036 13.090 -25.696 1.00 5.81 172 ILE A CA 1
ATOM 1251 C C . ILE A 1 192 ? -14.065 14.007 -26.489 1.00 7.17 172 ILE A C 1
ATOM 1252 O O . ILE A 1 192 ? -14.491 15.024 -27.031 1.00 6.01 172 ILE A O 1
ATOM 1257 N N . ALA A 1 193 ? -12.790 13.629 -26.557 1.00 4.64 173 ALA A N 1
ATOM 1258 C CA . ALA A 1 193 ? -11.770 14.433 -27.215 1.00 7.22 173 ALA A CA 1
ATOM 1259 C C . ALA A 1 193 ? -10.920 13.614 -28.210 1.00 8.69 173 ALA A C 1
ATOM 1260 O O . ALA A 1 193 ? -9.904 14.099 -28.704 1.00 8.74 173 ALA A O 1
ATOM 1262 N N . SER A 1 194 ? -11.361 12.398 -28.535 1.00 7.67 174 SER A N 1
ATOM 1263 C CA . SER A 1 194 ? -10.594 11.497 -29.382 1.00 8.05 174 SER A CA 1
ATOM 1264 C C . SER A 1 194 ? -11.544 10.478 -30.001 1.00 7.15 174 SER A C 1
ATOM 1265 O O . SER A 1 194 ? -12.615 10.225 -29.461 1.00 5.48 174 SER A O 1
ATOM 1268 N N . GLY A 1 195 ? -11.086 9.811 -31.058 1.00 8.55 175 GLY A N 1
ATOM 1269 C CA . GLY A 1 195 ? -11.830 8.702 -31.674 1.00 9.24 175 GLY A CA 1
ATOM 1270 C C . GLY A 1 195 ? -12.045 7.541 -30.699 1.00 8.35 175 GLY A C 1
ATOM 1271 O O . GLY A 1 195 ? -13.074 6.880 -30.742 1.00 8.20 175 GLY A O 1
ATOM 1272 N N . ARG A 1 196 ? -11.062 7.270 -29.833 1.00 8.77 176 ARG A N 1
ATOM 1273 C CA . ARG A 1 196 ? -11.212 6.210 -28.800 1.00 7.20 176 ARG A CA 1
ATOM 1274 C C . ARG A 1 196 ? -12.405 6.521 -27.897 1.00 7.32 176 ARG A C 1
ATOM 1275 O O . ARG A 1 196 ? -13.157 5.617 -27.489 1.00 6.20 176 ARG A O 1
ATOM 1283 N N . ALA A 1 197 ? -12.520 7.776 -27.474 1.00 5.65 177 ALA A N 1
ATOM 1284 C CA . ALA A 1 197 ? -13.611 8.139 -26.542 1.00 5.81 177 ALA A CA 1
ATOM 1285 C C . ALA A 1 197 ? -14.949 8.098 -27.273 1.00 6.14 177 ALA A C 1
ATOM 1286 O O . ALA A 1 197 ? -16.010 7.822 -26.662 1.00 5.04 177 ALA A O 1
ATOM 1288 N N . VAL A 1 198 ? -14.931 8.396 -28.577 1.00 4.80 178 VAL A N 1
ATOM 1289 C CA . VAL A 1 198 ? -16.184 8.244 -29.350 1.00 5.75 178 VAL A CA 1
ATOM 1290 C C . VAL A 1 198 ? -16.606 6.797 -29.410 1.00 3.89 178 VAL A C 1
ATOM 1291 O O . VAL A 1 198 ? -17.780 6.484 -29.208 1.00 5.75 178 VAL A O 1
ATOM 1295 N N . ALA A 1 199 ? -15.644 5.899 -29.579 1.00 2.55 179 ALA A N 1
ATOM 1296 C CA . ALA A 1 199 ? -15.950 4.485 -29.505 1.00 4.68 179 ALA A CA 1
ATOM 1297 C C . ALA A 1 199 ? -16.446 4.082 -28.141 1.00 5.79 179 ALA A C 1
ATOM 1298 O O . ALA A 1 199 ? -17.389 3.272 -28.052 1.00 6.75 179 ALA A O 1
ATOM 1300 N N . ALA A 1 200 ? -15.792 4.564 -27.069 1.00 6.33 180 ALA A N 1
ATOM 1301 C CA . ALA A 1 200 ? -16.236 4.192 -25.725 1.00 4.19 180 ALA A CA 1
ATOM 1302 C C . ALA A 1 200 ? -17.695 4.635 -25.530 1.00 5.96 180 ALA A C 1
ATOM 1303 O O . ALA A 1 200 ? -18.486 3.888 -24.978 1.00 5.66 180 ALA A O 1
ATOM 1305 N N . ALA A 1 201 ? -18.048 5.848 -25.988 1.00 5.02 181 ALA A N 1
ATOM 1306 C CA . ALA A 1 201 ? -19.435 6.357 -25.856 1.00 6.17 181 ALA A CA 1
ATOM 1307 C C . ALA A 1 201 ? -20.445 5.497 -26.615 1.00 6.31 181 ALA A C 1
ATOM 1308 O O . ALA A 1 201 ? -21.511 5.184 -26.088 1.00 5.38 181 ALA A O 1
ATOM 1310 N N . LEU A 1 202 ? -20.085 5.033 -27.805 1.00 4.93 182 LEU A N 1
ATOM 1311 C CA . LEU A 1 202 ? -21.016 4.138 -28.539 1.00 5.77 182 LEU A CA 1
ATOM 1312 C C . LEU A 1 202 ? -21.050 2.726 -27.967 1.00 5.72 182 LEU A C 1
ATOM 1313 O O . LEU A 1 202 ? -22.129 2.086 -27.914 1.00 6.24 182 LEU A O 1
ATOM 1318 N N . ALA A 1 203 ? -19.928 2.286 -27.397 1.00 6.21 183 ALA A N 1
ATOM 1319 C CA . ALA A 1 203 ? -19.930 1.005 -26.657 1.00 5.62 183 ALA A CA 1
ATOM 1320 C C . ALA A 1 203 ? -20.898 1.028 -25.455 1.00 5.42 183 ALA A C 1
ATOM 1321 O O . ALA A 1 203 ? -21.483 -0.007 -25.094 1.00 6.14 183 ALA A O 1
ATOM 1323 N N . LEU A 1 204 ? -20.993 2.171 -24.797 1.00 3.98 184 LEU A N 1
ATOM 1324 C CA . LEU A 1 204 ? -21.875 2.341 -23.642 1.00 5.25 184 LEU A CA 1
ATOM 1325 C C . LEU A 1 204 ? -23.357 2.450 -24.032 1.00 7.02 184 LEU A C 1
ATOM 1326 O O . LEU A 1 204 ? -24.254 2.399 -23.163 1.00 6.37 184 LEU A O 1
ATOM 1331 N N . GLY A 1 205 ? -23.600 2.666 -25.323 1.00 6.56 185 GLY A N 1
ATOM 1332 C CA . GLY A 1 205 ? -24.955 2.651 -25.864 1.00 7.29 185 GLY A CA 1
ATOM 1333 C C . GLY A 1 205 ? -25.456 4.001 -26.356 1.00 6.88 185 GLY A C 1
ATOM 1334 O O . GLY A 1 205 ? -26.594 4.109 -26.777 1.00 7.09 185 GLY A O 1
ATOM 1335 N N . ALA A 1 206 ? -24.629 5.037 -26.313 1.00 5.47 186 ALA A N 1
ATOM 1336 C CA . ALA A 1 206 ? -25.078 6.353 -26.850 1.00 6.13 186 ALA A CA 1
ATOM 1337 C C . ALA A 1 206 ? -25.163 6.253 -28.364 1.00 6.18 186 ALA A C 1
ATOM 1338 O O . ALA A 1 206 ? -24.438 5.473 -28.963 1.00 6.68 186 ALA A O 1
ATOM 1340 N N . ASP A 1 207 ? -25.993 7.095 -28.972 1.00 7.24 187 ASP A N 1
ATOM 1341 C CA . ASP A 1 207 ? -26.087 7.149 -30.418 1.00 8.06 187 ASP A CA 1
ATOM 1342 C C . ASP A 1 207 ? -25.095 8.156 -31.019 1.00 10.31 187 ASP A C 1
ATOM 1343 O O . ASP A 1 207 ? -24.705 8.022 -32.200 1.00 11.98 187 ASP A O 1
ATOM 1348 N N . ALA A 1 208 ? -24.611 9.101 -30.200 1.00 6.63 188 ALA A N 1
ATOM 1349 C CA . ALA A 1 208 ? -23.747 10.128 -30.773 1.00 6.48 188 ALA A CA 1
ATOM 1350 C C . ALA A 1 208 ? -22.958 10.768 -29.665 1.00 6.57 188 ALA A C 1
ATOM 1351 O O . ALA A 1 208 ? -23.157 10.431 -28.503 1.00 5.96 188 ALA A O 1
ATOM 1353 N N . VAL A 1 209 ? -22.080 11.708 -30.020 1.00 6.01 189 VAL A N 1
ATOM 1354 C CA . VAL A 1 209 ? -21.305 12.416 -29.025 1.00 6.32 189 VAL A CA 1
ATOM 1355 C C . VAL A 1 209 ? -21.439 13.919 -29.250 1.00 5.85 189 VAL A C 1
ATOM 1356 O O . VAL A 1 209 ? -21.695 14.395 -30.375 1.00 5.84 189 VAL A O 1
ATOM 1360 N N . GLN A 1 210 ? -21.308 14.642 -28.160 1.00 7.48 190 GLN A N 1
ATOM 1361 C CA . GLN A 1 210 ? -21.239 16.088 -28.188 1.00 7.08 190 GLN A CA 1
ATOM 1362 C C . GLN A 1 210 ? -19.838 16.436 -27.655 1.00 9.49 190 GLN A C 1
ATOM 1363 O O . GLN A 1 210 ? -19.439 16.008 -26.537 1.00 9.73 190 GLN A O 1
ATOM 1369 N N . VAL A 1 211 ? -19.084 17.146 -28.493 1.00 6.98 191 VAL A N 1
ATOM 1370 C CA . VAL A 1 211 ? -17.703 17.495 -28.222 1.00 7.12 191 VAL A CA 1
ATOM 1371 C C . VAL A 1 211 ? -17.643 18.986 -27.924 1.00 6.23 191 VAL A C 1
ATOM 1372 O O . VAL A 1 211 ? -18.043 19.804 -28.757 1.00 6.18 191 VAL A O 1
ATOM 1376 N N . GLY A 1 212 ? -17.139 19.325 -26.739 1.00 3.89 192 GLY A N 1
ATOM 1377 C CA . GLY A 1 212 ? -17.031 20.741 -26.312 1.00 4.86 192 GLY A CA 1
ATOM 1378 C C . GLY A 1 212 ? -15.573 21.194 -26.317 1.00 5.19 192 GLY A C 1
ATOM 1379 O O . GLY A 1 212 ? -15.107 21.844 -27.264 1.00 3.68 192 GLY A O 1
ATOM 1380 N N . THR A 1 213 ? -14.834 20.779 -25.291 1.00 5.49 193 THR A N 1
ATOM 1381 C CA . THR A 1 213 ? -13.483 21.262 -25.064 1.00 6.61 193 THR A CA 1
ATOM 1382 C C . THR A 1 213 ? -12.609 21.243 -26.310 1.00 7.27 193 THR A C 1
ATOM 1383 O O . THR A 1 213 ? -11.952 22.247 -26.613 1.00 7.69 193 THR A O 1
ATOM 1387 N N . ARG A 1 214 ? -12.581 20.126 -27.034 1.00 5.68 194 ARG A N 1
ATOM 1388 C CA . ARG A 1 214 ? -11.709 20.052 -28.195 1.00 5.83 194 ARG A CA 1
ATOM 1389 C C . ARG A 1 214 ? -12.070 21.057 -29.297 1.00 7.04 194 ARG A C 1
ATOM 1390 O O . ARG A 1 214 ? -11.153 21.724 -29.898 1.00 6.31 194 ARG A O 1
ATOM 1398 N N . PHE A 1 215 ? -13.379 21.247 -29.511 1.00 6.49 195 PHE A N 1
ATOM 1399 C CA . PHE A 1 215 ? -13.795 22.307 -30.435 1.00 6.52 195 PHE A CA 1
ATOM 1400 C C . PHE A 1 215 ? -13.603 23.747 -29.884 1.00 6.30 195 PHE A C 1
ATOM 1401 O O . PHE A 1 215 ? -13.302 24.641 -30.671 1.00 7.13 195 PHE A O 1
ATOM 1409 N N . ALA A 1 216 ? -13.701 23.959 -28.550 1.00 6.74 196 ALA A N 1
ATOM 1410 C CA . ALA A 1 216 ? -13.471 25.290 -27.923 1.00 6.79 196 ALA A CA 1
ATOM 1411 C C . ALA A 1 216 ? -12.041 25.775 -28.189 1.00 7.51 196 ALA A C 1
ATOM 1412 O O . ALA A 1 216 ? -11.784 27.001 -28.275 1.00 4.86 196 ALA A O 1
ATOM 1414 N N . LEU A 1 217 ? -11.116 24.823 -28.280 1.00 7.57 197 LEU A N 1
ATOM 1415 C CA . LEU A 1 217 ? -9.702 25.160 -28.539 1.00 8.84 197 LEU A CA 1
ATOM 1416 C C . LEU A 1 217 ? -9.350 25.135 -30.021 1.00 8.25 197 LEU A C 1
ATOM 1417 O O . LEU A 1 217 ? -8.204 25.410 -30.399 1.00 8.63 197 LEU A O 1
ATOM 1422 N N . SER A 1 218 ? -10.311 24.827 -30.875 1.00 7.14 198 SER A N 1
ATOM 1423 C CA . SER A 1 218 ? -10.014 24.797 -32.300 1.00 7.53 198 SER A CA 1
ATOM 1424 C C . SER A 1 218 ? -9.771 26.196 -32.885 1.00 8.94 198 SER A C 1
ATOM 1425 O O . SER A 1 218 ? -10.157 27.216 -32.285 1.00 6.99 198 SER A O 1
ATOM 1428 N N . GLU A 1 219 ? -9.175 26.239 -34.080 1.00 8.60 199 GLU A N 1
ATOM 1429 C CA . GLU A 1 219 ? -8.909 27.544 -34.734 1.00 10.31 199 GLU A CA 1
ATOM 1430 C C . GLU A 1 219 ? -10.206 28.363 -34.930 1.00 10.72 199 GLU A C 1
ATOM 1431 O O . GLU A 1 219 ? -10.190 29.554 -34.734 1.00 10.03 199 GLU A O 1
ATOM 1437 N N . GLU A 1 220 ? -11.335 27.703 -35.209 1.00 8.19 200 GLU A N 1
ATOM 1438 C CA . GLU A 1 220 ? -12.568 28.391 -35.574 1.00 8.99 200 GLU A CA 1
ATOM 1439 C C . GLU A 1 220 ? -13.333 28.890 -34.350 1.00 9.45 200 GLU A C 1
ATOM 1440 O O . GLU A 1 220 ? -14.249 29.704 -34.466 1.00 9.23 200 GLU A O 1
ATOM 1446 N N . SER A 1 221 ? -12.984 28.382 -33.171 1.00 7.90 201 SER A N 1
ATOM 1447 C CA . SER A 1 221 ? -13.667 28.833 -31.972 1.00 7.97 201 SER A CA 1
ATOM 1448 C C . SER A 1 221 ? -13.437 30.326 -31.782 1.00 9.25 201 SER A C 1
ATOM 1449 O O . SER A 1 221 ? -12.347 30.836 -32.062 1.00 8.22 201 SER A O 1
ATOM 1452 N N . SER A 1 222 ? -14.442 31.012 -31.255 1.00 8.67 202 SER A N 1
ATOM 1453 C CA . SER A 1 222 ? -14.342 32.453 -31.002 1.00 9.84 202 SER A CA 1
ATOM 1454 C C . SER A 1 222 ? -13.585 32.767 -29.715 1.00 9.72 202 SER A C 1
ATOM 1455 O O . SER A 1 222 ? -13.443 33.935 -29.380 1.00 10.80 202 SER A O 1
ATOM 1458 N N . ALA A 1 223 ? -13.126 31.760 -28.972 1.00 7.03 203 ALA A N 1
ATOM 1459 C CA . ALA A 1 223 ? -12.483 32.080 -27.693 1.00 7.77 203 ALA A CA 1
ATOM 1460 C C . ALA A 1 223 ? -11.207 32.870 -27.971 1.00 8.99 203 ALA A C 1
ATOM 1461 O O . ALA A 1 223 ? -10.598 32.726 -29.048 1.00 7.86 203 ALA A O 1
ATOM 1463 N N . HIS A 1 224 ? -10.791 33.660 -26.992 1.00 8.63 204 HIS A N 1
ATOM 1464 C CA . HIS A 1 224 ? -9.547 34.482 -27.127 1.00 9.24 204 HIS A CA 1
ATOM 1465 C C . HIS A 1 224 ? -8.366 33.558 -27.365 1.00 11.04 204 HIS A C 1
ATOM 1466 O O . HIS A 1 224 ? -8.290 32.498 -26.759 1.00 9.03 204 HIS A O 1
ATOM 1473 N N . GLU A 1 225 ? -7.443 33.932 -28.252 1.00 10.51 205 GLU A N 1
ATOM 1474 C CA . GLU A 1 225 ? -6.261 33.093 -28.446 1.00 13.42 205 GLU A CA 1
ATOM 1475 C C . GLU A 1 225 ? -5.400 32.842 -27.204 1.00 11.88 205 GLU A C 1
ATOM 1476 O O . GLU A 1 225 ? -4.779 31.775 -27.074 1.00 11.67 205 GLU A O 1
ATOM 1482 N N . ASP A 1 226 ? -5.429 33.756 -26.237 1.00 11.18 206 ASP A N 1
ATOM 1483 C CA . ASP A 1 226 ? -4.678 33.545 -25.006 1.00 10.79 206 ASP A CA 1
ATOM 1484 C C . ASP A 1 226 ? -5.334 32.453 -24.155 1.00 9.21 206 ASP A C 1
ATOM 1485 O O . ASP A 1 226 ? -4.650 31.697 -23.472 1.00 7.95 206 ASP A O 1
ATOM 1490 N N . PHE A 1 227 ? -6.658 32.425 -24.150 1.00 9.06 207 PHE A N 1
ATOM 1491 C CA . PHE A 1 227 ? -7.400 31.357 -23.473 1.00 8.75 207 PHE A CA 1
ATOM 1492 C C . PHE A 1 227 ? -7.042 30.005 -24.091 1.00 8.86 207 PHE A C 1
ATOM 1493 O O . PHE A 1 227 ? -6.732 29.041 -23.373 1.00 9.03 207 PHE A O 1
ATOM 1501 N N . LYS A 1 228 ? -7.106 29.916 -25.415 1.00 9.24 208 LYS A N 1
ATOM 1502 C CA . LYS A 1 228 ? -6.810 28.654 -26.067 1.00 8.81 208 LYS A CA 1
ATOM 1503 C C . LYS A 1 228 ? -5.391 28.195 -25.759 1.00 11.37 208 LYS A C 1
ATOM 1504 O O . LYS A 1 228 ? -5.166 26.989 -25.464 1.00 11.09 208 LYS A O 1
ATOM 1510 N N . ALA A 1 229 ? -4.427 29.111 -25.911 1.00 10.57 209 ALA A N 1
ATOM 1511 C CA . ALA A 1 229 ? -3.008 28.755 -25.649 1.00 11.95 209 ALA A CA 1
ATOM 1512 C C . ALA A 1 229 ? -2.784 28.294 -24.200 1.00 11.81 209 ALA A C 1
ATOM 1513 O O . ALA A 1 229 ? -1.999 27.375 -23.959 1.00 12.54 209 ALA A O 1
ATOM 1515 N N . HIS A 1 230 ? -3.373 28.999 -23.231 1.00 10.38 210 HIS A N 1
ATOM 1516 C CA . HIS A 1 230 ? -3.281 28.610 -21.823 1.00 11.79 210 HIS A CA 1
ATOM 1517 C C . HIS A 1 230 ? -3.878 27.207 -21.577 1.00 11.20 210 HIS A C 1
ATOM 1518 O O . HIS A 1 230 ? -3.282 26.390 -20.854 1.00 10.30 210 HIS A O 1
ATOM 1525 N N . CYS A 1 231 ? -5.050 26.943 -22.153 1.00 7.74 211 CYS A N 1
ATOM 1526 C CA . CYS A 1 231 ? -5.665 25.605 -22.038 1.00 9.96 211 CYS A CA 1
ATOM 1527 C C . CYS A 1 231 ? -4.753 24.509 -22.571 1.00 9.27 211 CYS A C 1
ATOM 1528 O O . CYS A 1 231 ? -4.635 23.428 -21.977 1.00 12.93 211 CYS A O 1
ATOM 1531 N N . ARG A 1 232 ? -4.064 24.788 -23.658 1.00 11.93 212 ARG A N 1
ATOM 1532 C CA . ARG A 1 232 ? -3.152 23.775 -24.222 1.00 12.60 212 ARG A CA 1
ATOM 1533 C C . ARG A 1 232 ? -1.974 23.449 -23.331 1.00 12.61 212 ARG A C 1
ATOM 1534 O O . ARG A 1 232 ? -1.403 22.370 -23.447 1.00 14.45 212 ARG A O 1
ATOM 1542 N N . ARG A 1 233 ? -1.581 24.371 -22.479 1.00 12.78 213 ARG A N 1
ATOM 1543 C CA . ARG A 1 233 ? -0.498 24.111 -21.528 1.00 14.27 213 ARG A CA 1
ATOM 1544 C C . ARG A 1 233 ? -0.921 23.361 -20.287 1.00 15.89 213 ARG A C 1
ATOM 1545 O O . ARG A 1 233 ? -0.077 22.842 -19.540 1.00 15.22 213 ARG A O 1
ATOM 1553 N N . SER A 1 234 ? -2.219 23.270 -20.037 1.00 15.41 214 SER A N 1
ATOM 1554 C CA . SER A 1 234 ? -2.653 22.642 -18.785 1.00 16.93 214 SER A CA 1
ATOM 1555 C C . SER A 1 234 ? -2.480 21.114 -18.808 1.00 16.24 214 SER A C 1
ATOM 1556 O O . SER A 1 234 ? -2.436 20.485 -19.865 1.00 17.88 214 SER A O 1
ATOM 1559 N N . VAL A 1 235 ? -2.358 20.524 -17.628 1.00 17.18 215 VAL A N 1
ATOM 1560 C CA . VAL A 1 235 ? -2.070 19.090 -17.485 1.00 16.45 215 VAL A CA 1
ATOM 1561 C C . VAL A 1 235 ? -3.149 18.430 -16.644 1.00 15.98 215 VAL A C 1
ATOM 1562 O O . VAL A 1 235 ? -3.970 19.120 -16.067 1.00 15.35 215 VAL A O 1
ATOM 1566 N N . GLU A 1 236 ? -3.081 17.112 -16.484 1.00 14.77 216 GLU A N 1
ATOM 1567 C CA . GLU A 1 236 ? -4.093 16.380 -15.715 1.00 14.56 216 GLU A CA 1
ATOM 1568 C C . GLU A 1 236 ? -4.187 16.982 -14.328 1.00 13.76 216 GLU A C 1
ATOM 1569 O O . GLU A 1 236 ? -3.167 17.361 -13.727 1.00 12.43 216 GLU A O 1
ATOM 1575 N N . GLY A 1 237 ? -5.420 17.139 -13.876 1.00 10.45 217 GLY A N 1
ATOM 1576 C CA . GLY A 1 237 ? -5.721 17.667 -12.568 1.00 12.22 217 GLY A CA 1
ATOM 1577 C C . GLY A 1 237 ? -5.731 19.187 -12.508 1.00 12.04 217 GLY A C 1
ATOM 1578 O O . GLY A 1 237 ? -5.935 19.745 -11.449 1.00 13.32 217 GLY A O 1
ATOM 1579 N N . ASP A 1 238 ? -5.497 19.864 -13.630 1.00 11.41 218 ASP A N 1
ATOM 1580 C CA . ASP A 1 238 ? -5.643 21.327 -13.647 1.00 11.11 218 ASP A CA 1
ATOM 1581 C C . ASP A 1 238 ? -7.077 21.893 -13.591 1.00 11.28 218 ASP A C 1
ATOM 1582 O O . ASP A 1 238 ? -7.226 23.106 -13.418 1.00 9.40 218 ASP A O 1
ATOM 1587 N N . THR A 1 239 ? -8.113 21.061 -13.792 1.00 9.32 219 THR A N 1
ATOM 1588 C CA . THR A 1 239 ? -9.476 21.522 -13.669 1.00 7.97 219 THR A CA 1
ATOM 1589 C C . THR A 1 239 ? -10.085 20.932 -12.409 1.00 9.16 219 THR A C 1
ATOM 1590 O O . THR A 1 239 ? -9.577 19.933 -11.893 1.00 7.03 219 THR A O 1
ATOM 1594 N N . MET A 1 240 ? -11.170 21.558 -11.930 1.00 8.44 220 MET A N 1
ATOM 1595 C CA . MET A 1 240 ? -11.838 21.116 -10.734 1.00 8.67 220 MET A CA 1
ATOM 1596 C C . MET A 1 240 ? -13.296 21.524 -10.862 1.00 10.54 220 MET A C 1
ATOM 1597 O O . MET A 1 240 ? -13.573 22.643 -11.313 1.00 10.29 220 MET A O 1
ATOM 1602 N N . LEU A 1 241 ? -14.226 20.627 -10.492 1.00 7.70 221 LEU A N 1
ATOM 1603 C CA . LEU A 1 241 ? -15.643 20.994 -10.475 1.00 6.95 221 LEU A CA 1
ATOM 1604 C C . LEU A 1 241 ? -15.789 21.844 -9.216 1.00 7.60 221 LEU A C 1
ATOM 1605 O O . LEU A 1 241 ? -15.429 21.374 -8.112 1.00 8.59 221 LEU A O 1
ATOM 1610 N N . SER A 1 242 ? -16.209 23.092 -9.365 1.00 6.74 222 SER A N 1
ATOM 1611 C CA . SER A 1 242 ? -16.080 24.035 -8.237 1.00 10.58 222 SER A CA 1
ATOM 1612 C C . SER A 1 242 ? -17.391 24.815 -8.039 1.00 10.07 222 SER A C 1
ATOM 1613 O O . SER A 1 242 ? -18.347 24.634 -8.805 1.00 9.24 222 SER A O 1
ATOM 1616 N N . LEU A 1 243 ? -17.406 25.730 -7.075 1.00 10.03 223 LEU A N 1
ATOM 1617 C CA . LEU A 1 243 ? -18.566 26.613 -6.831 1.00 10.03 223 LEU A CA 1
ATOM 1618 C C . LEU A 1 243 ? -19.814 25.807 -6.601 1.00 9.28 223 LEU A C 1
ATOM 1619 O O . LEU A 1 243 ? -20.911 26.220 -6.966 1.00 10.15 223 LEU A O 1
ATOM 1624 N N . LYS A 1 244 ? -19.663 24.632 -6.007 1.00 8.53 224 LYS A N 1
ATOM 1625 C CA . LYS A 1 244 ? -20.804 23.726 -5.918 1.00 10.66 224 LYS A CA 1
ATOM 1626 C C . LYS A 1 244 ? -21.998 24.261 -5.123 1.00 10.41 224 LYS A C 1
ATOM 1627 O O . LYS A 1 244 ? -23.131 23.907 -5.412 1.00 8.63 224 LYS A O 1
ATOM 1633 N N . ALA A 1 245 ? -21.747 25.104 -4.131 1.00 11.69 225 ALA A N 1
ATOM 1634 C CA . ALA A 1 245 ? -22.850 25.640 -3.343 1.00 12.35 225 ALA A CA 1
ATOM 1635 C C . ALA A 1 245 ? -23.644 26.690 -4.132 1.00 13.79 225 ALA A C 1
ATOM 1636 O O . ALA A 1 245 ? -24.784 26.987 -3.786 1.00 13.73 225 ALA A O 1
ATOM 1638 N N . VAL A 1 246 ? -23.058 27.230 -5.198 1.00 12.20 226 VAL A N 1
ATOM 1639 C CA . VAL A 1 246 ? -23.744 28.190 -6.051 1.00 15.00 226 VAL A CA 1
ATOM 1640 C C . VAL A 1 246 ? -24.265 27.476 -7.278 1.00 16.40 226 VAL A C 1
ATOM 1641 O O . VAL A 1 246 ? -25.474 27.353 -7.446 1.00 18.30 226 VAL A O 1
ATOM 1645 N N . SER A 1 247 ? -23.357 26.980 -8.126 1.00 15.29 227 SER A N 1
ATOM 1646 C CA . SER A 1 247 ? -23.752 26.137 -9.268 1.00 15.53 227 SER A CA 1
ATOM 1647 C C . SER A 1 247 ? -22.499 25.422 -9.771 1.00 12.14 227 SER A C 1
ATOM 1648 O O . SER A 1 247 ? -21.601 26.092 -10.265 1.00 12.22 227 SER A O 1
ATOM 1651 N N . PRO A 1 248 ? -22.411 24.088 -9.594 1.00 13.44 228 PRO A N 1
ATOM 1652 C CA . PRO A 1 248 ? -21.184 23.362 -9.935 1.00 11.65 228 PRO A CA 1
ATOM 1653 C C . PRO A 1 248 ? -20.705 23.726 -11.324 1.00 11.17 228 PRO A C 1
ATOM 1654 O O . PRO 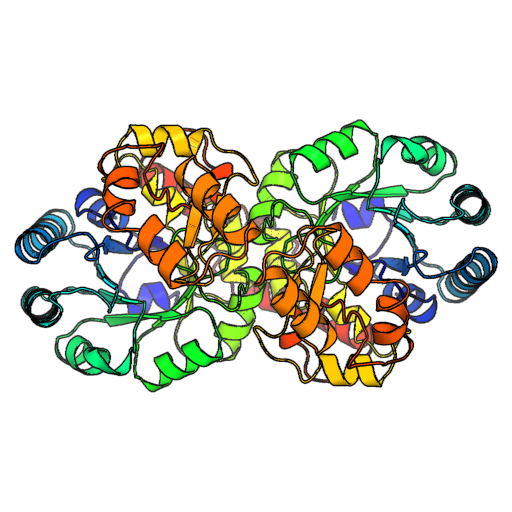A 1 248 ? -21.485 23.703 -12.281 1.00 9.97 228 PRO A O 1
ATOM 1658 N N . THR A 1 249 ? -19.439 24.109 -11.418 1.00 9.01 229 THR A N 1
ATOM 1659 C CA . THR A 1 249 ? -18.846 24.551 -12.668 1.00 9.51 229 THR A CA 1
ATOM 1660 C C . THR A 1 249 ? -17.424 24.006 -12.772 1.00 8.91 229 THR A C 1
ATOM 1661 O O . THR A 1 249 ? -16.647 24.122 -11.829 1.00 8.86 229 THR A O 1
ATOM 1665 N N . ARG A 1 250 ? -17.070 23.433 -13.919 1.00 6.21 230 ARG A N 1
ATOM 1666 C CA . ARG A 1 250 ? -15.708 22.897 -14.060 1.00 6.08 230 ARG A CA 1
ATOM 1667 C C . ARG A 1 250 ? -14.877 23.955 -14.742 1.00 7.81 230 ARG A C 1
ATOM 1668 O O . ARG A 1 250 ? -15.202 24.427 -15.838 1.00 8.54 230 ARG A O 1
ATOM 1676 N N . LEU A 1 251 ? -13.805 24.324 -14.082 1.00 7.38 231 LEU A N 1
ATOM 1677 C CA . LEU A 1 251 ? -12.948 25.345 -14.591 1.00 9.69 231 LEU A CA 1
ATOM 1678 C C . LEU A 1 251 ? -11.500 25.050 -14.206 1.00 9.20 231 LEU A C 1
ATOM 1679 O O . LEU A 1 251 ? -11.211 24.212 -13.324 1.00 7.80 231 LEU A O 1
ATOM 1684 N N . LEU A 1 252 ? -10.604 25.703 -14.922 1.00 7.27 232 LEU A N 1
ATOM 1685 C CA . LEU A 1 252 ? -9.164 25.660 -14.629 1.00 9.03 232 LEU A CA 1
ATOM 1686 C C . LEU A 1 252 ? -8.878 26.306 -13.283 1.00 9.99 232 LEU A C 1
ATOM 1687 O O . LEU A 1 252 ? -9.552 27.248 -12.882 1.00 10.06 232 LEU A O 1
ATOM 1692 N N . LYS A 1 253 ? -7.895 25.767 -12.575 1.00 9.00 233 LYS A N 1
ATOM 1693 C CA . LYS A 1 253 ? -7.586 26.233 -11.231 1.00 10.05 233 LYS A CA 1
ATOM 1694 C C . LYS A 1 253 ? -6.729 27.493 -11.266 1.00 12.77 233 LYS A C 1
ATOM 1695 O O . LYS A 1 253 ? -5.525 27.469 -10.958 1.00 12.21 233 LYS A O 1
ATOM 1701 N N . ASN A 1 254 ? -7.329 28.605 -11.679 1.00 10.93 234 ASN A N 1
ATOM 1702 C CA . ASN A 1 254 ? -6.529 29.828 -11.801 1.00 10.00 234 ASN A CA 1
ATOM 1703 C C . ASN A 1 254 ? -6.675 30.664 -10.547 1.00 10.71 234 ASN A C 1
ATOM 1704 O O . ASN A 1 254 ? -7.120 30.173 -9.513 1.00 10.35 234 ASN A O 1
ATOM 1709 N N . LYS A 1 255 ? -6.337 31.946 -10.644 1.00 11.67 235 LYS A N 1
ATOM 1710 C CA . LYS A 1 255 ? -6.415 32.819 -9.476 1.00 12.94 235 LYS A CA 1
ATOM 1711 C C . LYS A 1 255 ? -7.847 32.938 -8.936 1.00 12.95 235 LYS A C 1
ATOM 1712 O O . LYS A 1 255 ? -8.081 32.863 -7.728 1.00 13.74 235 LYS A O 1
ATOM 1718 N N . PHE A 1 256 ? -8.816 33.094 -9.823 1.00 12.03 236 PHE A N 1
ATOM 1719 C CA . PHE A 1 256 ? -10.199 33.137 -9.375 1.00 11.94 236 PHE A CA 1
ATOM 1720 C C . PHE A 1 256 ? -10.597 31.876 -8.611 1.00 11.24 236 PHE A C 1
ATOM 1721 O O . PHE A 1 256 ? -11.219 31.951 -7.567 1.00 14.67 236 PHE A O 1
ATOM 1729 N N . TYR A 1 257 ? -10.262 30.706 -9.137 1.00 10.80 237 TYR A N 1
ATOM 1730 C CA . TYR A 1 257 ? -10.558 29.456 -8.451 1.00 11.17 237 TYR A CA 1
ATOM 1731 C C . TYR A 1 257 ? -9.894 29.443 -7.060 1.00 11.45 237 TYR A C 1
ATOM 1732 O O . TYR A 1 257 ? -10.498 29.019 -6.076 1.00 12.34 237 TYR A O 1
ATOM 1741 N N . GLN A 1 258 ? -8.646 29.914 -6.983 1.00 11.81 238 GLN A N 1
ATOM 1742 C CA . GLN A 1 258 ? -7.949 29.928 -5.692 1.00 12.71 238 GLN A CA 1
ATOM 1743 C C . GLN A 1 258 ? -8.696 30.756 -4.661 1.00 13.59 238 GLN A C 1
ATOM 1744 O O . GLN A 1 258 ? -8.772 30.368 -3.477 1.00 14.71 238 GLN A O 1
ATOM 1750 N N . ASP A 1 259 ? -9.281 31.874 -5.091 1.00 13.14 239 ASP A N 1
ATOM 1751 C CA . ASP A 1 259 ? -10.072 32.718 -4.177 1.00 13.81 239 ASP A CA 1
ATOM 1752 C C . ASP A 1 259 ? -11.294 31.975 -3.682 1.00 13.68 239 ASP A C 1
ATOM 1753 O O . ASP A 1 259 ? -11.711 32.152 -2.537 1.00 12.58 239 ASP A O 1
ATOM 1758 N N . VAL A 1 260 ? -11.921 31.228 -4.583 1.00 12.03 240 VAL A N 1
ATOM 1759 C CA . VAL A 1 260 ? -13.117 30.450 -4.258 1.00 11.22 240 VAL A CA 1
ATOM 1760 C C . VAL A 1 260 ? -12.768 29.347 -3.288 1.00 9.26 240 VAL A C 1
ATOM 1761 O O . VAL A 1 260 ? -13.435 29.165 -2.280 1.00 10.01 240 VAL A O 1
ATOM 1765 N N . PHE A 1 261 ? -11.679 28.642 -3.564 1.00 10.88 241 PHE A N 1
ATOM 1766 C CA . PHE A 1 261 ? -11.249 27.530 -2.710 1.00 11.69 241 PHE A CA 1
ATOM 1767 C C . PHE A 1 261 ? -10.905 28.033 -1.290 1.00 11.58 241 PHE A C 1
ATOM 1768 O O . PHE A 1 261 ? -11.274 27.420 -0.301 1.00 11.72 241 PHE A O 1
ATOM 1776 N N . ALA A 1 262 ? -10.227 29.160 -1.195 1.00 13.18 242 ALA A N 1
ATOM 1777 C CA . ALA A 1 262 ? -9.891 29.690 0.141 1.00 14.40 242 ALA A CA 1
ATOM 1778 C C . ALA A 1 262 ? -11.167 30.063 0.900 1.00 14.43 242 ALA A C 1
ATOM 1779 O O . ALA A 1 262 ? -11.290 29.810 2.104 1.00 14.95 242 ALA A O 1
ATOM 1781 N N . ALA A 1 263 ? -12.127 30.660 0.184 1.00 12.86 243 ALA A N 1
ATOM 1782 C CA . ALA A 1 263 ? -13.427 30.996 0.743 1.00 12.41 243 ALA A CA 1
ATOM 1783 C C . ALA A 1 263 ? -14.183 29.749 1.207 1.00 13.70 243 ALA A C 1
ATOM 1784 O O . ALA A 1 263 ? -14.693 29.713 2.332 1.00 14.75 243 ALA A O 1
ATOM 1786 N N . GLU A 1 264 ? -14.218 28.703 0.388 1.00 13.59 244 GLU A N 1
ATOM 1787 C CA . GLU A 1 264 ? -14.930 27.483 0.793 1.00 14.38 244 GLU A CA 1
ATOM 1788 C C . GLU A 1 264 ? -14.313 26.863 2.034 1.00 15.21 244 GLU A C 1
ATOM 1789 O O . GLU A 1 264 ? -15.034 26.428 2.905 1.00 15.53 244 GLU A O 1
ATOM 1795 N N . GLN A 1 265 ? -12.977 26.854 2.107 1.00 16.96 245 GLN A N 1
ATOM 1796 C CA . GLN A 1 265 ? -12.228 26.309 3.256 1.00 19.81 245 GLN A CA 1
ATOM 1797 C C . GLN A 1 265 ? -12.511 27.100 4.529 1.00 20.53 245 GLN A C 1
ATOM 1798 O O . GLN A 1 265 ? -12.328 26.592 5.624 1.00 21.78 245 GLN A O 1
ATOM 1804 N N . ARG A 1 266 ? -12.776 28.396 4.403 1.00 19.89 246 ARG A N 1
ATOM 1805 C CA . ARG A 1 266 ? -13.123 29.174 5.575 1.00 20.75 246 ARG A CA 1
ATOM 1806 C C . ARG A 1 266 ? -14.627 29.049 5.934 1.00 20.48 246 ARG A C 1
ATOM 1807 O O . ARG A 1 266 ? -15.102 29.741 6.817 1.00 21.29 246 ARG A O 1
ATOM 1815 N N . GLY A 1 267 ? -15.389 28.201 5.243 1.00 20.27 247 GLY A N 1
ATOM 1816 C CA . GLY A 1 267 ? -16.849 28.106 5.473 1.00 18.96 247 GLY A CA 1
ATOM 1817 C C . GLY A 1 267 ? -17.667 29.308 4.999 1.00 19.30 247 GLY A C 1
ATOM 1818 O O . GLY A 1 267 ? -18.663 29.690 5.627 1.00 18.82 247 GLY A O 1
ATOM 1819 N N . ALA A 1 268 ? -17.260 29.926 3.894 1.00 16.40 248 ALA A N 1
ATOM 1820 C CA . ALA A 1 268 ? -18.014 31.055 3.339 1.00 15.96 248 ALA A CA 1
ATOM 1821 C C . ALA A 1 268 ? -19.474 30.690 3.095 1.00 16.02 248 ALA A C 1
ATOM 1822 O O . ALA A 1 268 ? -19.777 29.568 2.697 1.00 15.97 248 ALA A O 1
ATOM 1824 N N . SER A 1 269 ? -20.388 31.647 3.255 1.00 14.35 249 SER A N 1
ATOM 1825 C CA . SER A 1 269 ? -21.775 31.377 2.977 1.00 14.33 249 SER A CA 1
ATOM 1826 C C . SER A 1 269 ? -22.018 31.376 1.477 1.00 15.42 249 SER A C 1
ATOM 1827 O O . SER A 1 269 ? -21.175 31.861 0.719 1.00 13.00 249 SER A O 1
ATOM 1830 N N . VAL A 1 270 ? -23.188 30.883 1.044 1.00 13.34 250 VAL A N 1
ATOM 1831 C CA . VAL A 1 270 ? -23.591 31.018 -0.347 1.00 15.06 250 VAL A CA 1
ATOM 1832 C C . VAL A 1 270 ? -23.542 32.497 -0.823 1.00 14.75 250 VAL A C 1
ATOM 1833 O O . VAL A 1 270 ? -23.054 32.791 -1.928 1.00 13.41 250 VAL A O 1
ATOM 1837 N N . GLU A 1 271 ? -23.994 33.435 0.004 1.00 13.75 251 GLU A N 1
ATOM 1838 C CA . GLU A 1 271 ? -23.978 34.843 -0.419 1.00 15.32 251 GLU A CA 1
ATOM 1839 C C . GLU A 1 271 ? -22.562 35.393 -0.610 1.00 13.83 251 GLU A C 1
ATOM 1840 O O . GLU A 1 271 ? -22.305 36.128 -1.553 1.00 14.59 251 GLU A O 1
ATOM 1846 N N . GLU A 1 272 ? -21.637 35.000 0.258 1.00 14.39 252 GLU A N 1
ATOM 1847 C CA . GLU A 1 272 ? -20.220 35.351 0.086 1.00 13.58 252 GLU A CA 1
ATOM 1848 C C . GLU A 1 272 ? -19.656 34.781 -1.215 1.00 13.02 252 GLU A C 1
ATOM 1849 O O . GLU A 1 272 ? -18.952 35.473 -1.963 1.00 10.77 252 GLU A O 1
ATOM 1855 N N . LEU A 1 273 ? -19.988 33.528 -1.510 1.00 13.26 253 LEU A N 1
ATOM 1856 C CA . LEU A 1 273 ? -19.448 32.936 -2.735 1.00 12.69 253 LEU A CA 1
ATOM 1857 C C . LEU A 1 273 ? -20.068 33.643 -3.951 1.00 13.19 253 LEU A C 1
ATOM 1858 O O . LEU A 1 273 ? -19.382 33.920 -4.942 1.00 13.06 253 LEU A O 1
ATOM 1863 N N . ARG A 1 274 ? -21.358 33.965 -3.861 1.00 13.83 254 ARG A N 1
ATOM 1864 C CA . ARG A 1 274 ? -22.026 34.679 -4.944 1.00 15.66 254 ARG A CA 1
ATOM 1865 C C . ARG A 1 274 ? -21.403 36.049 -5.177 1.00 15.39 254 ARG A C 1
ATOM 1866 O O . ARG A 1 274 ? -21.253 36.465 -6.314 1.00 15.90 254 ARG A O 1
ATOM 1874 N N . GLU A 1 275 ? -20.998 36.731 -4.105 1.00 14.53 255 GLU A N 1
ATOM 1875 C CA . GLU A 1 275 ? -20.379 38.056 -4.229 1.00 16.00 255 GLU A CA 1
ATOM 1876 C C . GLU A 1 275 ? -19.001 37.956 -4.903 1.00 14.61 255 GLU A C 1
ATOM 1877 O O . GLU A 1 275 ? -18.639 38.766 -5.776 1.00 14.56 255 GLU A O 1
ATOM 1883 N N . LEU A 1 276 ? -18.239 36.948 -4.514 1.00 14.15 256 LEU A N 1
ATOM 1884 C CA . LEU A 1 276 ? -16.954 36.695 -5.123 1.00 13.90 256 LEU A CA 1
ATOM 1885 C C . LEU A 1 276 ? -17.099 36.325 -6.620 1.00 15.26 256 LEU A C 1
ATOM 1886 O O . LEU A 1 276 ? -16.364 36.836 -7.474 1.00 16.88 256 LEU A O 1
ATOM 1891 N N . LEU A 1 277 ? -18.030 35.420 -6.940 1.00 13.15 257 LEU A N 1
ATOM 1892 C CA . LEU A 1 277 ? -18.295 35.077 -8.351 1.00 13.44 257 LEU A CA 1
ATOM 1893 C C . LEU A 1 277 ? -18.636 36.337 -9.167 1.00 13.98 257 LEU A C 1
ATOM 1894 O O . LEU A 1 277 ? -18.163 36.488 -10.314 1.00 14.91 257 LEU A O 1
ATOM 1899 N N . GLY A 1 278 ? -19.522 37.189 -8.637 1.00 13.07 258 GLY A N 1
ATOM 1900 C CA . GLY A 1 278 ? -19.798 38.440 -9.338 1.00 13.54 258 GLY A CA 1
ATOM 1901 C C . GLY A 1 278 ? -20.441 38.165 -10.674 1.00 13.16 258 GLY A C 1
ATOM 1902 O O . GLY A 1 278 ? -21.190 37.196 -10.809 1.00 14.14 258 GLY A O 1
ATOM 1903 N N . ARG A 1 279 ? -20.093 38.956 -11.686 1.00 13.78 259 ARG A N 1
ATOM 1904 C CA . ARG A 1 279 ? -20.773 38.898 -12.990 1.00 15.08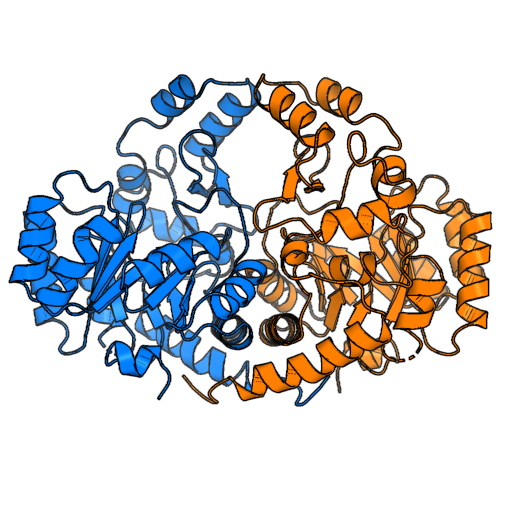 259 ARG A CA 1
ATOM 1905 C C . ARG A 1 279 ? -19.742 39.070 -14.091 1.00 14.07 259 ARG A C 1
ATOM 1906 O O . ARG A 1 279 ? -18.811 39.845 -13.942 1.00 14.09 259 ARG A O 1
ATOM 1914 N N . GLY A 1 280 ? -19.923 38.335 -15.189 1.00 12.22 260 GLY A N 1
ATOM 1915 C CA . GLY A 1 280 ? -19.085 38.488 -16.375 1.00 10.85 260 GLY A CA 1
ATOM 1916 C C . GLY A 1 280 ? -17.740 37.790 -16.394 1.00 10.79 260 GLY A C 1
ATOM 1917 O O . GLY A 1 280 ? -16.966 38.007 -17.324 1.00 9.37 260 GLY A O 1
ATOM 1918 N N . ARG A 1 281 ? -17.426 36.964 -15.388 1.00 8.05 261 ARG A N 1
ATOM 1919 C CA . ARG A 1 281 ? -16.086 36.379 -15.343 1.00 8.68 261 ARG A CA 1
ATOM 1920 C C . ARG A 1 281 ? -15.849 35.415 -16.517 1.00 8.30 261 ARG A C 1
ATOM 1921 O O . ARG A 1 281 ? -14.728 35.292 -16.978 1.00 6.85 261 ARG A O 1
ATOM 1929 N N . ALA A 1 282 ? -16.888 34.671 -16.923 1.00 8.48 262 ALA A N 1
ATOM 1930 C CA . ALA A 1 282 ? -16.736 33.735 -18.042 1.00 7.54 262 ALA A CA 1
ATOM 1931 C C . ALA A 1 282 ? -16.359 34.526 -19.297 1.00 7.20 262 ALA A C 1
ATOM 1932 O O . ALA A 1 282 ? -15.447 34.142 -20.035 1.00 8.07 262 ALA A O 1
ATOM 1934 N N . LYS A 1 283 ? -17.049 35.645 -19.557 1.00 6.54 263 LYS A N 1
ATOM 1935 C CA . LYS A 1 283 ? -16.687 36.474 -20.712 1.00 7.42 263 LYS A CA 1
ATOM 1936 C C . LYS A 1 283 ? -15.249 36.983 -20.585 1.00 8.32 263 LYS A C 1
ATOM 1937 O O . LYS A 1 283 ? -14.477 36.905 -21.520 1.00 7.55 263 LYS A O 1
ATOM 1943 N N . GLN A 1 284 ? -14.907 37.529 -19.423 1.00 9.09 264 GLN A N 1
ATOM 1944 C CA . GLN A 1 284 ? -13.544 38.064 -19.231 1.00 12.00 264 GLN A CA 1
ATOM 1945 C C . GLN A 1 284 ? -12.467 37.008 -19.461 1.00 10.70 264 GLN A C 1
ATOM 1946 O O . GLN A 1 284 ? -11.396 37.308 -20.017 1.00 11.23 264 GLN A O 1
ATOM 1952 N N . GLY A 1 285 ? -12.704 35.780 -18.988 1.00 10.49 265 GLY A N 1
ATOM 1953 C CA . GLY A 1 285 ? -11.713 34.732 -19.186 1.00 9.30 265 GLY A CA 1
ATOM 1954 C C . GLY A 1 285 ? -11.707 34.160 -20.614 1.00 10.30 265 GLY A C 1
ATOM 1955 O O . GLY A 1 285 ? -10.680 34.200 -21.306 1.00 9.85 265 GLY A O 1
ATOM 1956 N N . ILE A 1 286 ? -12.839 33.604 -21.042 1.00 8.83 266 ILE A N 1
ATOM 1957 C CA . ILE A 1 286 ? -12.896 32.868 -22.308 1.00 8.70 266 ILE A CA 1
ATOM 1958 C C . ILE A 1 286 ? -12.833 33.781 -23.540 1.00 9.77 266 ILE A C 1
ATOM 1959 O O . ILE A 1 286 ? -12.104 33.481 -24.497 1.00 9.04 266 ILE A O 1
ATOM 1964 N N . PHE A 1 287 ? -13.597 34.879 -23.497 1.00 8.08 267 PHE A N 1
ATOM 1965 C CA . PHE A 1 287 ? -13.694 35.820 -24.652 1.00 9.93 267 PHE A CA 1
ATOM 1966 C C . PHE A 1 287 ? -12.587 36.863 -24.658 1.00 10.56 267 PHE A C 1
ATOM 1967 O O . PHE A 1 287 ? -12.021 37.166 -25.718 1.00 9.04 267 PHE A O 1
ATOM 1975 N N . GLU A 1 288 ? -12.253 37.378 -23.477 1.00 11.30 268 GLU A N 1
ATOM 1976 C CA . GLU A 1 288 ? -11.278 38.476 -23.410 1.00 14.32 268 GLU A CA 1
ATOM 1977 C C . GLU A 1 288 ? -9.877 38.071 -22.936 1.00 13.30 268 GLU A C 1
ATOM 1978 O O . GLU A 1 288 ? -8.977 38.887 -22.947 1.00 14.88 268 GLU A O 1
ATOM 1984 N N . GLY A 1 289 ? -9.682 36.822 -22.548 1.00 12.31 269 GLY A N 1
ATOM 1985 C CA . GLY A 1 289 ? -8.339 36.339 -22.255 1.00 12.96 269 GLY A CA 1
ATOM 1986 C C . GLY A 1 289 ? -7.773 36.795 -20.898 1.00 15.19 269 GLY A C 1
ATOM 1987 O O . GLY A 1 289 ? -6.564 36.721 -20.673 1.00 14.37 269 GLY A O 1
ATOM 1988 N N . ASP A 1 290 ? -8.624 37.239 -19.984 1.00 13.96 270 ASP A N 1
ATOM 1989 C CA . ASP A 1 290 ? -8.155 37.523 -18.617 1.00 14.94 270 ASP A CA 1
ATOM 1990 C C . ASP A 1 290 ? -7.983 36.185 -17.861 1.00 13.56 270 ASP A C 1
ATOM 1991 O O . ASP A 1 290 ? -8.963 35.607 -17.349 1.00 11.96 270 ASP A O 1
ATOM 1996 N N . LEU A 1 291 ? -6.761 35.667 -17.857 1.00 12.17 271 LEU A N 1
ATOM 1997 C CA . LEU A 1 291 ? -6.521 34.360 -17.304 1.00 12.17 271 LEU A CA 1
ATOM 1998 C C . LEU A 1 291 ? -6.426 34.380 -15.774 1.00 12.40 271 LEU A C 1
ATOM 1999 O O . LEU A 1 291 ? -6.302 33.345 -15.162 1.00 14.07 271 LEU A O 1
ATOM 2004 N N . HIS A 1 292 ? -6.470 35.544 -15.141 1.00 12.52 272 HIS A N 1
ATOM 2005 C CA . HIS A 1 292 ? -6.398 35.556 -13.692 1.00 12.65 272 HIS A CA 1
ATOM 2006 C C . HIS A 1 292 ? -7.777 35.653 -13.086 1.00 13.48 272 HIS A C 1
ATOM 2007 O O . HIS A 1 292 ? -8.109 34.887 -12.184 1.00 15.79 272 HIS A O 1
ATOM 2014 N N . GLU A 1 293 ? -8.569 36.621 -13.538 1.00 12.96 273 GLU A N 1
ATOM 2015 C CA . GLU A 1 293 ? -9.889 36.837 -12.914 1.00 13.64 273 GLU A CA 1
ATOM 2016 C C . GLU A 1 293 ? -11.017 36.123 -13.698 1.00 12.72 273 GLU A C 1
ATOM 2017 O O . GLU A 1 293 ? -12.166 36.080 -13.265 1.00 12.67 273 GLU A O 1
ATOM 2023 N N . GLY A 1 294 ? -10.693 35.532 -14.840 1.00 11.06 274 GLY A N 1
ATOM 2024 C CA . GLY A 1 294 ? -11.741 34.887 -15.638 1.00 9.84 274 GLY A CA 1
ATOM 2025 C C . GLY A 1 294 ? -12.199 33.554 -15.056 1.00 11.88 274 GLY A C 1
ATOM 2026 O O . GLY A 1 294 ? -11.485 32.903 -14.236 1.00 9.09 274 GLY A O 1
ATOM 2027 N N . GLU A 1 295 ? -13.377 33.124 -15.500 1.00 10.42 275 GLU A N 1
ATOM 2028 C CA . GLU A 1 295 ? -13.871 31.819 -15.128 1.00 11.07 275 GLU A CA 1
ATOM 2029 C C . GLU A 1 295 ? -13.535 30.935 -16.322 1.00 10.41 275 GLU A C 1
ATOM 2030 O O . GLU A 1 295 ? -14.181 31.051 -17.394 1.00 11.30 275 GLU A O 1
ATOM 2036 N N . LEU A 1 296 ? -12.505 30.107 -16.173 1.00 8.55 276 LEU A N 1
ATOM 2037 C CA . LEU A 1 296 ? -11.930 29.422 -17.307 1.00 8.78 276 LEU A CA 1
ATOM 2038 C C . LEU A 1 296 ? -12.555 28.045 -17.478 1.00 9.58 276 LEU A C 1
ATOM 2039 O O . LEU A 1 296 ? -11.925 27.034 -17.160 1.00 10.63 276 LEU A O 1
ATOM 2044 N N . GLU A 1 297 ? -13.773 28.009 -18.022 1.00 9.22 277 GLU A N 1
ATOM 2045 C CA . GLU A 1 297 ? -14.520 26.752 -18.139 1.00 7.93 277 GLU A CA 1
ATOM 2046 C C . GLU A 1 297 ? -13.903 25.886 -19.210 1.00 9.51 277 GLU A C 1
ATOM 2047 O O . GLU A 1 297 ? -13.713 26.326 -20.355 1.00 10.00 277 GLU A O 1
ATOM 2053 N N . ILE A 1 298 ? -13.578 24.653 -18.847 1.00 6.92 278 ILE A N 1
ATOM 2054 C CA . ILE A 1 298 ? -13.002 23.704 -19.773 1.00 7.46 278 ILE A CA 1
ATOM 2055 C C . ILE A 1 298 ? -13.079 22.297 -19.175 1.00 6.93 278 ILE A C 1
ATOM 2056 O O . ILE A 1 298 ? -13.133 22.156 -17.947 1.00 7.90 278 ILE A O 1
ATOM 2061 N N . GLY A 1 299 ? -13.127 21.262 -20.026 1.00 5.85 279 GLY A N 1
ATOM 2062 C CA . GLY A 1 299 ? -13.295 19.896 -19.525 1.00 5.22 279 GLY A CA 1
ATOM 2063 C C . GLY A 1 299 ? -11.973 19.258 -19.098 1.00 7.42 279 GLY A C 1
ATOM 2064 O O . GLY A 1 299 ? -10.881 19.755 -19.478 1.00 6.63 279 GLY A O 1
ATOM 2065 N N . GLN A 1 300 ? -12.053 18.161 -18.338 1.00 6.18 280 GLN A N 1
ATOM 2066 C CA . GLN A 1 300 ? -10.850 17.390 -17.944 1.00 7.89 280 GLN A CA 1
ATOM 2067 C C . GLN A 1 300 ? -10.033 16.970 -19.140 1.00 8.72 280 GLN A C 1
ATOM 2068 O O . GLN A 1 300 ? -8.812 16.840 -19.034 1.00 8.33 280 GLN A O 1
ATOM 2074 N N . ALA A 1 301 ? -10.700 16.752 -20.275 1.00 7.19 281 ALA A N 1
ATOM 2075 C CA . ALA A 1 301 ? -9.990 16.274 -21.468 1.00 9.20 281 ALA A CA 1
ATOM 2076 C C . ALA A 1 301 ? -9.027 17.321 -22.039 1.00 8.13 281 ALA A C 1
ATOM 2077 O O . ALA A 1 301 ? -8.265 17.030 -22.952 1.00 10.67 281 ALA A O 1
ATOM 2079 N N . VAL A 1 302 ? -9.043 18.528 -21.492 1.00 8.32 282 VAL A N 1
ATOM 2080 C CA . VAL A 1 302 ? -8.105 19.548 -21.950 1.00 8.39 282 VAL A CA 1
ATOM 2081 C C . VAL A 1 302 ? -6.638 19.056 -21.948 1.00 9.99 282 VAL A C 1
ATOM 2082 O O . VAL A 1 302 ? -5.801 19.452 -22.792 1.00 8.54 282 VAL A O 1
ATOM 2086 N N . SER A 1 303 ? -6.356 18.124 -21.050 1.00 9.43 283 SER A N 1
ATOM 2087 C CA . SER A 1 303 ? -5.011 17.635 -20.877 1.00 11.96 283 SER A CA 1
ATOM 2088 C C . SER A 1 303 ? -4.557 16.809 -22.090 1.00 11.67 283 SER A C 1
ATOM 2089 O O . SER A 1 303 ? -3.380 16.528 -22.239 1.00 11.35 283 SER A O 1
ATOM 2092 N N . GLN A 1 304 ? -5.488 16.420 -22.966 1.00 12.35 284 GLN A N 1
ATOM 2093 C CA . GLN A 1 304 ? -5.143 15.652 -24.164 1.00 11.73 284 GLN A CA 1
ATOM 2094 C C . GLN A 1 304 ? -4.789 16.534 -25.368 1.00 12.65 284 GLN A C 1
ATOM 2095 O O . GLN A 1 304 ? -4.354 16.045 -26.395 1.00 12.91 284 GLN A O 1
ATOM 2101 N N . ILE A 1 305 ? -5.088 17.819 -25.292 1.00 12.69 285 ILE A N 1
ATOM 2102 C CA . ILE A 1 305 ? -4.867 18.673 -26.435 1.00 12.72 285 ILE A CA 1
ATOM 2103 C C . ILE A 1 305 ? -3.575 19.446 -26.253 1.00 15.16 285 ILE A C 1
ATOM 2104 O O . ILE A 1 305 ? -3.412 20.127 -25.248 1.00 16.05 285 ILE A O 1
ATOM 2109 N N . SER A 1 306 ? -2.651 19.346 -27.200 1.00 15.49 286 SER A N 1
ATOM 2110 C CA . SER A 1 306 ? -1.347 20.044 -27.031 1.00 17.84 286 SER A CA 1
ATOM 2111 C C . SER A 1 306 ? -0.998 21.153 -28.038 1.00 17.48 286 SER A C 1
ATOM 2112 O O . SER A 1 306 ? -0.042 21.919 -27.803 1.00 17.46 286 SER A O 1
ATOM 2115 N N . HIS A 1 307 ? -1.679 21.167 -29.193 1.00 14.43 287 HIS A N 1
ATOM 2116 C CA . HIS A 1 307 ? -1.383 22.174 -30.237 1.00 15.00 287 HIS A CA 1
ATOM 2117 C C . HIS A 1 307 ? -2.661 22.615 -30.919 1.00 12.15 287 HIS A C 1
ATOM 2118 O O . HIS A 1 307 ? -3.700 21.921 -30.833 1.00 9.71 287 HIS A O 1
ATOM 2125 N N . ALA A 1 308 ? -2.575 23.768 -31.576 1.00 9.62 288 ALA A N 1
ATOM 2126 C CA . ALA A 1 308 ? -3.670 24.341 -32.373 1.00 11.60 288 ALA A CA 1
ATOM 2127 C C . ALA A 1 308 ? -4.088 23.341 -33.437 1.00 12.20 288 ALA A C 1
ATOM 2128 O O . ALA A 1 308 ? -3.243 22.581 -33.926 1.00 12.62 288 ALA A O 1
ATOM 2130 N N . GLU A 1 309 ? -5.374 23.305 -33.786 1.00 11.03 289 GLU A N 1
ATOM 2131 C CA . GLU A 1 309 ? -5.854 22.477 -34.903 1.00 11.58 289 GLU A CA 1
ATOM 2132 C C . GLU A 1 309 ? -7.170 23.063 -35.396 1.00 10.49 289 GLU A C 1
ATOM 2133 O O . GLU A 1 309 ? -7.834 23.783 -34.654 1.00 10.87 289 GLU A O 1
ATOM 2139 N N . THR A 1 310 ? -7.573 22.687 -36.603 1.00 9.56 290 THR A N 1
ATOM 2140 C CA . THR A 1 310 ? -8.800 23.201 -37.187 1.00 9.68 290 THR A CA 1
ATOM 2141 C C . THR A 1 310 ? -9.928 22.193 -36.933 1.00 7.40 290 THR A C 1
ATOM 2142 O O . THR A 1 310 ? -9.679 21.027 -36.625 1.00 5.97 290 THR A O 1
ATOM 2146 N N . VAL A 1 311 ? -11.168 22.658 -37.086 1.00 7.45 291 VAL A N 1
ATOM 2147 C CA . VAL A 1 311 ? -12.348 21.772 -37.027 1.00 5.83 291 VAL A CA 1
ATOM 2148 C C . VAL A 1 311 ? -12.196 20.593 -37.996 1.00 8.58 291 VAL A C 1
ATOM 2149 O O . VAL A 1 311 ? -12.519 19.441 -37.636 1.00 7.12 291 VAL A O 1
ATOM 2153 N N . ALA A 1 312 ? -11.667 20.833 -39.203 1.00 6.04 292 ALA A N 1
ATOM 2154 C CA . ALA A 1 312 ? -11.577 19.700 -40.132 1.00 8.52 292 ALA A CA 1
ATOM 2155 C C . ALA A 1 312 ? -10.554 18.636 -39.692 1.00 7.58 292 ALA A C 1
ATOM 2156 O O . ALA A 1 312 ? -10.786 17.425 -39.876 1.00 6.71 292 ALA A O 1
ATOM 2158 N N . GLU A 1 313 ? -9.439 19.092 -39.116 1.00 7.79 293 GLU A N 1
ATOM 2159 C CA . GLU A 1 313 ? -8.445 18.171 -38.572 1.00 9.85 293 GLU A CA 1
ATOM 2160 C C . GLU A 1 313 ? -9.040 17.342 -37.433 1.00 7.98 293 GLU A C 1
ATOM 2161 O O . GLU A 1 313 ? -8.811 16.135 -37.356 1.00 7.47 293 GLU A O 1
ATOM 2167 N N . ILE A 1 314 ? -9.819 17.986 -36.572 1.00 8.15 294 ILE A N 1
ATOM 2168 C CA . ILE A 1 314 ? -10.459 17.304 -35.422 1.00 8.42 294 ILE A CA 1
ATOM 2169 C C . ILE A 1 314 ? -11.494 16.281 -35.918 1.00 9.90 294 ILE A C 1
ATOM 2170 O O . ILE A 1 314 ? -11.530 15.119 -35.459 1.00 9.80 294 ILE A O 1
ATOM 2175 N N . MET A 1 315 ? -12.316 16.691 -36.884 1.00 9.10 295 MET A N 1
ATOM 2176 C CA . MET A 1 315 ? -13.353 15.800 -37.398 1.00 10.99 295 MET A CA 1
ATOM 2177 C C . MET A 1 315 ? -12.750 14.540 -38.019 1.00 9.97 295 MET A C 1
ATOM 2178 O O . MET A 1 315 ? -13.165 13.442 -37.724 1.00 8.67 295 MET A O 1
ATOM 2183 N N . VAL A 1 316 ? -11.725 14.715 -38.834 1.00 9.77 296 VAL A N 1
ATOM 2184 C CA . VAL A 1 316 ? -11.064 13.576 -39.462 1.00 10.80 296 VAL A CA 1
ATOM 2185 C C . VAL A 1 316 ? -10.476 12.652 -38.385 1.00 10.32 296 VAL A C 1
ATOM 2186 O O . VAL A 1 316 ? -10.676 11.457 -38.445 1.00 10.88 296 VAL A O 1
ATOM 2190 N N . ASP A 1 317 ? -9.838 13.230 -37.370 1.00 11.49 297 ASP A N 1
ATOM 2191 C CA . ASP A 1 317 ? -9.276 12.496 -36.233 1.00 12.81 297 ASP A CA 1
ATOM 2192 C C . ASP A 1 317 ? -10.316 11.698 -35.441 1.00 11.99 297 ASP A C 1
ATOM 2193 O O . ASP A 1 317 ? -10.075 10.549 -35.064 1.00 11.64 297 ASP A O 1
ATOM 2198 N N . LEU A 1 318 ? -11.440 12.315 -35.142 1.00 9.96 298 LEU A N 1
ATOM 2199 C CA . LEU A 1 318 ? -12.506 11.616 -34.403 1.00 9.61 298 LEU A CA 1
ATOM 2200 C C . LEU A 1 318 ? -13.089 10.466 -35.233 1.00 10.51 298 LEU A C 1
ATOM 2201 O O . LEU A 1 318 ? -13.309 9.372 -34.717 1.00 10.11 298 LEU A O 1
ATOM 2206 N N . VAL A 1 319 ? -13.348 10.709 -36.515 1.00 9.90 299 VAL A N 1
ATOM 2207 C CA . VAL A 1 319 ? -13.912 9.675 -37.366 1.00 11.12 299 VAL A CA 1
ATOM 2208 C C . VAL A 1 319 ? -12.949 8.514 -37.619 1.00 11.59 299 VAL A C 1
ATOM 2209 O O . VAL A 1 319 ? -13.321 7.357 -37.435 1.00 10.49 299 VAL A O 1
ATOM 2213 N N . ASP A 1 320 ? -11.732 8.832 -38.055 1.00 11.25 300 ASP A N 1
ATOM 2214 C CA . ASP A 1 320 ? -10.719 7.812 -38.335 1.00 12.98 300 ASP A CA 1
ATOM 2215 C C . ASP A 1 320 ? -10.279 7.130 -37.049 1.00 11.54 300 ASP A C 1
ATOM 2216 O O . ASP A 1 320 ? -9.998 5.936 -37.045 1.00 11.86 300 ASP A O 1
ATOM 2221 N N . GLY A 1 321 ? -10.151 7.881 -35.964 1.00 9.07 301 GLY A N 1
ATOM 2222 C CA . GLY A 1 321 ? -9.812 7.242 -34.665 1.00 9.18 301 GLY A CA 1
ATOM 2223 C C . GLY A 1 321 ? -10.854 6.236 -34.164 1.00 7.32 301 GLY A C 1
ATOM 2224 O O . GLY A 1 321 ? -10.504 5.225 -33.539 1.00 7.32 301 GLY A O 1
ATOM 2225 N N . TYR A 1 322 ? -12.132 6.551 -34.364 1.00 6.61 302 TYR A N 1
ATOM 2226 C CA . TYR A 1 322 ? -13.216 5.626 -34.047 1.00 7.94 302 TYR A CA 1
ATOM 2227 C C . TYR A 1 322 ? -13.019 4.332 -34.823 1.00 7.94 302 TYR A C 1
ATOM 2228 O O . TYR A 1 322 ? -13.063 3.229 -34.262 1.00 8.50 302 TYR A O 1
ATOM 2237 N N . LYS A 1 323 ? -12.808 4.469 -36.127 1.00 7.96 303 LYS A N 1
ATOM 2238 C CA . LYS A 1 323 ? -12.648 3.319 -36.969 1.00 8.98 303 LYS A CA 1
ATOM 2239 C C . LYS A 1 323 ? -11.521 2.422 -36.468 1.00 10.31 303 LYS A C 1
ATOM 2240 O O . LYS A 1 323 ? -11.701 1.223 -36.343 1.00 11.40 303 LYS A O 1
ATOM 2246 N N . ARG A 1 324 ? -10.352 3.000 -36.163 1.00 9.93 304 ARG A N 1
ATOM 2247 C CA . ARG A 1 324 ? -9.197 2.217 -35.684 1.00 11.90 304 ARG A CA 1
ATOM 2248 C C . ARG A 1 324 ? -9.441 1.600 -34.326 1.00 11.74 304 ARG A C 1
ATOM 2249 O O . ARG A 1 324 ? -9.014 0.462 -34.082 1.00 10.41 304 ARG A O 1
ATOM 2257 N N . SER A 1 325 ? -10.073 2.354 -33.415 1.00 9.12 305 SER A N 1
ATOM 2258 C CA A SER A 1 325 ? -10.345 1.861 -32.065 0.50 8.97 305 SER A CA 1
ATOM 2259 C CA B SER A 1 325 ? -10.300 1.822 -32.084 0.50 9.41 305 SER A CA 1
ATOM 2260 C C . SER A 1 325 ? -11.212 0.601 -32.160 1.00 9.74 305 SER A C 1
ATOM 2261 O O . SER A 1 325 ? -10.858 -0.476 -31.627 1.00 7.98 305 SER A O 1
ATOM 2266 N N . LEU A 1 326 ? -12.327 0.727 -32.875 1.00 7.69 306 LEU A N 1
ATOM 2267 C CA . LEU A 1 326 ? -13.236 -0.424 -33.049 1.00 10.33 306 LEU A CA 1
ATOM 2268 C C . LEU A 1 326 ? -12.575 -1.644 -33.742 1.00 11.14 306 LEU A C 1
ATOM 2269 O O . LEU A 1 326 ? -12.668 -2.791 -33.258 1.00 10.04 306 LEU A O 1
ATOM 2274 N N . ALA A 1 327 ? -11.831 -1.393 -34.812 1.00 13.87 307 ALA A N 1
ATOM 2275 C CA . ALA A 1 327 ? -11.177 -2.492 -35.521 1.00 13.27 307 ALA A CA 1
ATOM 2276 C C . ALA A 1 327 ? -10.158 -3.250 -34.655 1.00 14.03 307 ALA A C 1
ATOM 2277 O O . ALA A 1 327 ? -9.913 -4.418 -34.886 1.00 16.76 307 ALA A O 1
ATOM 2279 N N . GLY A 1 328 ? -9.542 -2.593 -33.687 1.00 13.49 308 GLY A N 1
ATOM 2280 C CA . GLY A 1 328 ? -8.582 -3.245 -32.789 1.00 13.68 308 GLY A CA 1
ATOM 2281 C C . GLY A 1 328 ? -9.188 -3.906 -31.540 1.00 14.03 308 GLY A C 1
ATOM 2282 O O . GLY A 1 328 ? -8.452 -4.384 -30.691 1.00 12.44 308 GLY A O 1
ATOM 2283 N N . MET A 1 329 ? -10.515 -3.895 -31.386 1.00 12.61 309 MET A N 1
ATOM 2284 C CA . MET A 1 329 ? -11.160 -4.548 -30.223 1.00 12.71 309 MET A CA 1
ATOM 2285 C C . MET A 1 329 ? -11.135 -6.059 -30.400 1.00 12.58 309 MET A C 1
ATOM 2286 O O . MET A 1 329 ? -11.423 -6.540 -31.498 1.00 14.24 309 MET A O 1
ATOM 2291 N N . PRO A 1 330 ? -10.873 -6.819 -29.305 1.00 12.44 310 PRO A N 1
ATOM 2292 C CA . PRO A 1 330 ? -10.960 -8.307 -29.395 1.00 12.14 310 PRO A CA 1
ATOM 2293 C C . PRO A 1 330 ? -12.396 -8.705 -29.704 1.00 11.44 310 PRO A C 1
ATOM 2294 O O . PRO A 1 330 ? -13.316 -7.937 -29.402 1.00 9.66 310 PRO A O 1
ATOM 2298 N N . THR A 1 331 ? -12.587 -9.839 -30.378 1.00 10.63 311 THR A N 1
ATOM 2299 C CA . THR A 1 331 ? -13.945 -10.281 -30.730 1.00 11.26 311 THR A CA 1
ATOM 2300 C C . THR A 1 331 ? -14.699 -10.766 -29.494 1.00 11.90 311 THR A C 1
ATOM 2301 O O . THR A 1 331 ? -15.928 -10.891 -29.480 1.00 10.67 311 THR A O 1
ATOM 2305 N N . GLU A 1 332 ? -13.946 -11.139 -28.473 1.00 12.95 312 GLU A N 1
ATOM 2306 C CA . GLU A 1 332 ? -14.566 -11.541 -27.238 1.00 14.37 312 GLU A CA 1
ATOM 2307 C C . GLU A 1 332 ? -13.597 -11.338 -26.134 1.00 15.85 312 GLU A C 1
ATOM 2308 O O . GLU A 1 332 ? -12.403 -11.132 -26.369 1.00 15.43 312 GLU A O 1
ATOM 2314 N N . ILE A 1 333 ? -14.099 -11.429 -24.920 1.00 15.99 313 ILE A N 1
ATOM 2315 C CA . ILE A 1 333 ? -13.207 -11.432 -23.776 1.00 19.72 313 ILE A CA 1
ATOM 2316 C C . ILE A 1 333 ? -13.304 -12.758 -22.990 1.00 22.72 313 ILE A C 1
ATOM 2317 O O . ILE A 1 333 ? -12.580 -12.978 -22.003 1.00 23.52 313 ILE A O 1
ATOM 2323 N N . MET B 1 21 ? -3.349 -11.837 -28.990 1.00 34.10 1 MET B N 1
ATOM 2324 C CA . MET B 1 21 ? -3.489 -12.312 -27.580 1.00 33.86 1 MET B CA 1
ATOM 2325 C C . MET B 1 21 ? -3.467 -11.135 -26.561 1.00 30.49 1 MET B C 1
ATOM 2326 O O . MET B 1 21 ? -2.586 -10.265 -26.580 1.00 29.92 1 MET B O 1
ATOM 2331 N N . ASN B 1 22 ? -4.465 -11.121 -25.684 1.00 25.67 2 ASN B N 1
ATOM 2332 C CA . ASN B 1 22 ? -4.601 -10.069 -24.697 1.00 19.31 2 ASN B CA 1
ATOM 2333 C C . ASN B 1 22 ? -3.358 -9.957 -23.788 1.00 16.82 2 ASN B C 1
ATOM 2334 O O . ASN B 1 22 ? -2.881 -10.945 -23.214 1.00 14.20 2 ASN B O 1
ATOM 2339 N N . ARG B 1 23 ? -2.804 -8.756 -23.684 1.00 12.98 3 ARG B N 1
ATOM 2340 C CA . ARG B 1 23 ? -1.566 -8.609 -22.956 1.00 13.83 3 ARG B CA 1
ATOM 2341 C C . ARG B 1 23 ? -1.673 -8.996 -21.485 1.00 12.43 3 ARG B C 1
ATOM 2342 O O . ARG B 1 23 ? -0.732 -9.551 -20.935 1.00 13.42 3 ARG B O 1
ATOM 2350 N N . ILE B 1 24 ? -2.786 -8.689 -20.840 1.00 10.23 4 ILE B N 1
ATOM 2351 C CA . ILE B 1 24 ? -2.979 -9.082 -19.435 1.00 10.25 4 ILE B CA 1
ATOM 2352 C C . ILE B 1 24 ? -3.223 -10.591 -19.295 1.00 11.14 4 ILE B C 1
ATOM 2353 O O . ILE B 1 24 ? -2.671 -11.212 -18.403 1.00 11.51 4 ILE B O 1
ATOM 2358 N N . CYS B 1 25 ? -4.023 -11.195 -20.183 1.00 11.24 5 CYS B N 1
ATOM 2359 C CA . CYS B 1 25 ? -4.174 -12.656 -20.150 1.00 12.90 5 CYS B CA 1
ATOM 2360 C C . CYS B 1 25 ? -2.835 -13.367 -20.195 1.00 13.37 5 CYS B C 1
ATOM 2361 O O . CYS B 1 25 ? -2.591 -14.300 -19.431 1.00 13.52 5 CYS B O 1
ATOM 2364 N N . GLU B 1 26 ? -1.962 -12.901 -21.078 1.00 13.22 6 GLU B N 1
ATOM 2365 C CA . GLU B 1 26 ? -0.681 -13.530 -21.240 1.00 16.73 6 GLU B CA 1
ATOM 2366 C C . GLU B 1 26 ? 0.251 -13.222 -20.060 1.00 15.70 6 GLU B C 1
ATOM 2367 O O . GLU B 1 26 ? 0.938 -14.107 -19.555 1.00 15.40 6 GLU B O 1
ATOM 2373 N N . LEU B 1 27 ? 0.225 -11.994 -19.561 1.00 13.00 7 LEU B N 1
ATOM 2374 C CA . LEU B 1 27 ? 1.093 -11.676 -18.433 1.00 13.10 7 LEU B CA 1
ATOM 2375 C C . LEU B 1 27 ? 0.738 -12.516 -17.222 1.00 12.50 7 LEU B C 1
ATOM 2376 O O . LEU B 1 27 ? 1.622 -12.921 -16.479 1.00 12.22 7 LEU B O 1
ATOM 2381 N N . LEU B 1 28 ? -0.561 -12.682 -16.969 1.00 11.26 8 LEU B N 1
ATOM 2382 C CA . LEU B 1 28 ? -1.019 -13.216 -15.699 1.00 11.68 8 LEU B CA 1
ATOM 2383 C C . LEU B 1 28 ? -1.448 -14.660 -15.797 1.00 12.80 8 LEU B C 1
ATOM 2384 O O . LEU B 1 28 ? -1.771 -15.270 -14.770 1.00 13.56 8 LEU B O 1
ATOM 2389 N N . GLY B 1 29 ? -1.507 -15.188 -17.028 1.00 12.28 9 GLY B N 1
ATOM 2390 C CA . GLY B 1 29 ? -1.932 -16.577 -17.273 1.00 13.05 9 GLY B CA 1
ATOM 2391 C C . GLY B 1 29 ? -3.391 -16.885 -16.945 1.00 13.60 9 GLY B C 1
ATOM 2392 O O . GLY B 1 29 ? -3.698 -17.927 -16.338 1.00 14.49 9 GLY B O 1
ATOM 2393 N N . ILE B 1 30 ? -4.290 -15.950 -17.252 1.00 11.61 10 ILE B N 1
ATOM 2394 C CA . ILE B 1 30 ? -5.722 -16.139 -16.974 1.00 11.96 10 ILE B CA 1
ATOM 2395 C C . ILE B 1 30 ? -6.498 -16.106 -18.288 1.00 11.53 10 ILE B C 1
ATOM 2396 O O . ILE B 1 30 ? -6.057 -15.519 -19.281 1.00 12.69 10 ILE B O 1
ATOM 2401 N N . GLU B 1 31 ? -7.688 -16.676 -18.268 1.00 11.08 11 GLU B N 1
ATOM 2402 C CA . GLU B 1 31 ? -8.563 -16.750 -19.439 1.00 13.38 11 GLU B CA 1
ATOM 2403 C C . GLU B 1 31 ? -9.264 -15.438 -19.843 1.00 12.10 11 GLU B C 1
ATOM 2404 O O . GLU B 1 31 ? -9.449 -15.170 -21.027 1.00 14.94 11 GLU B O 1
ATOM 2410 N N . HIS B 1 32 ? -9.748 -14.653 -18.890 1.00 10.82 12 HIS B N 1
ATOM 2411 C CA . HIS B 1 32 ? -10.533 -13.460 -19.213 1.00 9.24 12 HIS B CA 1
ATOM 2412 C C . HIS B 1 32 ? -9.785 -12.307 -18.567 1.00 9.57 12 HIS B C 1
ATOM 2413 O O . HIS B 1 32 ? -9.319 -12.459 -17.448 1.00 10.64 12 HIS B O 1
ATOM 2420 N N . PRO B 1 33 ? -9.710 -11.145 -19.226 1.00 10.25 13 PRO B N 1
ATOM 2421 C CA . PRO B 1 33 ? -8.994 -9.959 -18.656 1.00 9.98 13 PRO B CA 1
ATOM 2422 C C . PRO B 1 33 ? -9.852 -9.174 -17.670 1.00 9.11 13 PRO B C 1
ATOM 2423 O O . PRO B 1 33 ? -10.075 -7.982 -17.837 1.00 9.26 13 PRO B O 1
ATOM 2427 N N . ILE B 1 34 ? -10.281 -9.852 -16.618 1.00 7.66 14 ILE B N 1
ATOM 2428 C CA . ILE B 1 34 ? -11.126 -9.277 -15.605 1.00 8.56 14 ILE B CA 1
ATOM 2429 C C . ILE B 1 34 ? -10.469 -9.617 -14.264 1.00 8.91 14 ILE B C 1
ATOM 2430 O O . ILE B 1 34 ? -10.274 -10.794 -13.907 1.00 7.80 14 ILE B O 1
ATOM 2435 N N . ILE B 1 35 ? -10.264 -8.592 -13.467 1.00 7.22 15 ILE B N 1
ATOM 2436 C CA . ILE B 1 35 ? -9.665 -8.768 -12.139 1.00 6.60 15 ILE B CA 1
ATOM 2437 C C . ILE B 1 35 ? -10.680 -8.287 -11.109 1.00 7.31 15 ILE B C 1
ATOM 2438 O O . ILE B 1 35 ? -11.347 -7.284 -11.376 1.00 8.66 15 ILE B O 1
ATOM 2443 N N . SER B 1 36 ? -10.895 -8.991 -9.985 1.00 6.15 16 SER B N 1
ATOM 2444 C CA . SER B 1 36 ? -11.767 -8.389 -8.964 1.00 8.06 16 SER B CA 1
ATOM 2445 C C . SER B 1 36 ? -10.863 -7.559 -8.075 1.00 9.53 16 SER B C 1
ATOM 2446 O O . SER B 1 36 ? -9.853 -8.051 -7.586 1.00 10.99 16 SER B O 1
ATOM 2449 N N . GLY B 1 37 ? -11.189 -6.301 -7.863 1.00 9.45 17 GLY B N 1
ATOM 2450 C CA . GLY B 1 37 ? -10.270 -5.450 -7.100 1.00 11.03 17 GLY B CA 1
ATOM 2451 C C . GLY B 1 37 ? -10.129 -5.877 -5.645 1.00 11.88 17 GLY B C 1
ATOM 2452 O O . GLY B 1 37 ? -11.039 -6.485 -5.064 1.00 14.22 17 GLY B O 1
ATOM 2453 N N . GLY B 1 38 ? -8.957 -5.660 -5.065 1.00 12.84 18 GLY B N 1
ATOM 2454 C CA . GLY B 1 38 ? -8.796 -5.976 -3.638 1.00 12.12 18 GLY B CA 1
ATOM 2455 C C . GLY B 1 38 ? -9.595 -4.946 -2.847 1.00 13.12 18 GLY B C 1
ATOM 2456 O O . GLY B 1 38 ? -9.469 -3.733 -3.087 1.00 15.26 18 GLY B O 1
ATOM 2457 N N . MET B 1 39 ? -10.516 -5.418 -2.005 1.00 10.36 19 MET B N 1
ATOM 2458 C CA . MET B 1 39 ? -11.434 -4.529 -1.310 1.00 9.09 19 MET B CA 1
ATOM 2459 C C . MET B 1 39 ? -11.455 -4.907 0.158 1.00 9.39 19 MET B C 1
ATOM 2460 O O . MET B 1 39 ? -11.801 -6.031 0.488 1.00 8.50 19 MET B O 1
ATOM 2465 N N . VAL B 1 40 ? -11.157 -3.972 1.053 1.00 9.02 20 VAL B N 1
ATOM 2466 C CA . VAL B 1 40 ? -11.247 -4.304 2.494 1.00 9.05 20 VAL B CA 1
ATOM 2467 C C . VAL B 1 40 ? -12.629 -4.791 2.877 1.00 9.07 20 VAL B C 1
ATOM 2468 O O . VAL B 1 40 ? -13.608 -4.269 2.384 1.00 10.63 20 VAL B O 1
ATOM 2472 N N . TRP B 1 41 ? -12.691 -5.872 3.665 1.00 9.26 21 TRP B N 1
ATOM 2473 C CA . TRP B 1 41 ? -13.930 -6.420 4.255 1.00 7.76 21 TRP B CA 1
ATOM 2474 C C . TRP B 1 41 ? -14.798 -7.179 3.259 1.00 8.43 21 TRP B C 1
ATOM 2475 O O . TRP B 1 41 ? -15.866 -7.696 3.620 1.00 9.40 21 TRP B O 1
ATOM 2486 N N . CYS B 1 42 ? -14.364 -7.247 2.009 1.00 7.76 22 CYS B N 1
ATOM 2487 C CA . CYS B 1 42 ? -15.151 -7.903 0.959 1.00 7.29 22 CYS B CA 1
ATOM 2488 C C . CYS B 1 42 ? -14.383 -9.063 0.349 1.00 8.06 22 CYS B C 1
ATOM 2489 O O . CYS B 1 42 ? -14.967 -10.087 0.019 1.00 8.64 22 CYS B O 1
ATOM 2492 N N . SER B 1 43 ? -13.087 -8.855 0.104 1.00 8.60 23 SER B N 1
ATOM 2493 C CA . SER B 1 43 ? -12.289 -9.776 -0.693 1.00 7.94 23 SER B CA 1
ATOM 2494 C C . SER B 1 43 ? -11.598 -10.865 0.123 1.00 10.52 23 SER B C 1
ATOM 2495 O O . SER B 1 43 ? -10.338 -10.922 0.156 1.00 8.08 23 SER B O 1
ATOM 2498 N N . GLY B 1 44 ? -12.416 -11.774 0.678 1.00 9.65 24 GLY B N 1
ATOM 2499 C CA . GLY B 1 44 ? -11.928 -12.972 1.356 1.00 10.54 24 GLY B CA 1
ATOM 2500 C C . GLY B 1 44 ? -11.574 -14.004 0.297 1.00 9.63 24 GLY B C 1
ATOM 2501 O O . GLY B 1 44 ? -11.834 -13.809 -0.913 1.00 10.19 24 GLY B O 1
ATOM 2502 N N . TRP B 1 45 ? -11.011 -15.122 0.713 1.00 9.84 25 TRP B N 1
ATOM 2503 C CA . TRP B 1 45 ? -10.695 -16.199 -0.242 1.00 10.35 25 TRP B CA 1
ATOM 2504 C C . TRP B 1 45 ? -11.901 -16.686 -1.017 1.00 9.64 25 TRP B C 1
ATOM 2505 O O . TRP B 1 45 ? -11.756 -17.181 -2.137 1.00 9.24 25 TRP B O 1
ATOM 2516 N N . LYS B 1 46 ? -13.096 -16.554 -0.445 1.00 9.41 26 LYS B N 1
ATOM 2517 C CA . LYS B 1 46 ? -14.287 -17.077 -1.117 1.00 10.42 26 LYS B CA 1
ATOM 2518 C C . LYS B 1 46 ? -14.568 -16.267 -2.383 1.00 9.89 26 LYS B C 1
ATOM 2519 O O . LYS B 1 46 ? -14.863 -16.823 -3.447 1.00 9.14 26 LYS B O 1
ATOM 2525 N N . LEU B 1 47 ? -14.466 -14.945 -2.278 1.00 8.49 27 LEU B N 1
ATOM 2526 C CA . LEU B 1 47 ? -14.591 -14.124 -3.460 1.00 8.62 27 LEU B CA 1
ATOM 2527 C C . LEU B 1 47 ? -13.404 -14.328 -4.450 1.00 9.47 27 LEU B C 1
ATOM 2528 O O . LEU B 1 47 ? -13.598 -14.538 -5.659 1.00 10.38 27 LEU B O 1
ATOM 2533 N N . ALA B 1 48 ? -12.187 -14.320 -3.926 1.00 7.78 28 ALA B N 1
ATOM 2534 C CA . ALA B 1 48 ? -11.002 -14.386 -4.785 1.00 7.95 28 ALA B CA 1
ATOM 2535 C C . ALA B 1 48 ? -10.946 -15.720 -5.533 1.00 8.79 28 ALA B C 1
ATOM 2536 O O . ALA B 1 48 ? -10.743 -15.750 -6.752 1.00 6.48 28 ALA B O 1
ATOM 2538 N N . SER B 1 49 ? -11.187 -16.830 -4.828 1.00 8.69 29 SER B N 1
ATOM 2539 C CA . SER B 1 49 ? -11.123 -18.126 -5.517 1.00 9.29 29 SER B CA 1
ATOM 2540 C C . SER B 1 49 ? -12.256 -18.273 -6.539 1.00 9.21 29 SER B C 1
ATOM 2541 O O . SER B 1 49 ? -12.048 -18.881 -7.572 1.00 8.37 29 SER B O 1
ATOM 2544 N N . ALA B 1 50 ? -13.426 -17.700 -6.271 1.00 9.06 30 ALA B N 1
ATOM 2545 C CA . ALA B 1 50 ? -14.552 -17.836 -7.218 1.00 9.43 30 ALA B CA 1
ATOM 2546 C C . ALA B 1 50 ? -14.281 -17.070 -8.525 1.00 8.96 30 ALA B C 1
ATOM 2547 O O . ALA B 1 50 ? -14.471 -17.597 -9.638 1.00 9.69 30 ALA B O 1
ATOM 2549 N N . VAL B 1 51 ? -13.744 -15.856 -8.401 1.00 10.65 31 VAL B N 1
ATOM 2550 C CA . VAL B 1 51 ? -13.353 -15.107 -9.612 1.00 8.09 31 VAL B CA 1
ATOM 2551 C C . VAL B 1 51 ? -12.288 -15.878 -10.385 1.00 9.56 31 VAL B C 1
ATOM 2552 O O . VAL B 1 51 ? -12.406 -16.044 -11.610 1.00 9.48 31 VAL B O 1
ATOM 2556 N N . SER B 1 52 ? -11.249 -16.359 -9.691 1.00 8.65 32 SER B N 1
ATOM 2557 C CA . SER B 1 52 ? -10.172 -17.123 -10.393 1.00 8.87 32 SER B CA 1
ATOM 2558 C C . SER B 1 52 ? -10.671 -18.409 -11.050 1.00 9.51 32 SER B C 1
ATOM 2559 O O . SER B 1 52 ? -10.292 -18.730 -12.177 1.00 9.02 32 SER B O 1
ATOM 2562 N N . ASN B 1 53 ? -11.564 -19.134 -10.369 1.00 9.43 33 ASN B N 1
ATOM 2563 C CA . ASN B 1 53 ? -12.162 -20.317 -10.979 1.00 9.92 33 ASN B CA 1
ATOM 2564 C C . ASN B 1 53 ? -13.067 -20.019 -12.176 1.00 10.66 33 ASN B C 1
ATOM 2565 O O . ASN B 1 53 ? -13.250 -20.894 -13.038 1.00 11.41 33 ASN B O 1
ATOM 2577 N N . GLY B 1 55 ? -12.149 -17.858 -14.422 1.00 9.59 35 GLY B N 1
ATOM 2578 C CA . GLY B 1 55 ? -11.289 -17.520 -15.570 1.00 8.28 35 GLY B CA 1
ATOM 2579 C C . GLY B 1 55 ? -10.687 -16.112 -15.479 1.00 7.88 35 GLY B C 1
ATOM 2580 O O . GLY B 1 55 ? -9.818 -15.731 -16.302 1.00 8.48 35 GLY B O 1
ATOM 2581 N N . GLY B 1 56 ? -11.024 -15.395 -14.415 1.00 7.57 36 GLY B N 1
ATOM 2582 C CA . GLY B 1 56 ? -10.394 -14.077 -14.159 1.00 7.65 36 GLY B CA 1
ATOM 2583 C C . GLY B 1 56 ? -9.298 -14.130 -13.104 1.00 8.78 36 GLY B C 1
ATOM 2584 O O . GLY B 1 56 ? -8.741 -15.175 -12.802 1.00 10.36 36 GLY B O 1
ATOM 2585 N N . LEU B 1 57 ? -8.956 -12.983 -12.529 1.00 10.17 37 LEU B N 1
ATOM 2586 C CA . LEU B 1 57 ? -7.964 -12.976 -11.442 1.00 8.70 37 LEU B CA 1
ATOM 2587 C C . LEU B 1 57 ? -8.647 -12.452 -10.183 1.00 8.50 37 LEU B C 1
ATOM 2588 O O . LEU B 1 57 ? -8.985 -11.279 -10.133 1.00 7.43 37 LEU B O 1
ATOM 2593 N N . GLY B 1 58 ? -8.894 -13.311 -9.194 1.00 7.40 38 GLY B N 1
ATOM 2594 C CA . GLY B 1 58 ? -9.501 -12.875 -7.918 1.00 5.95 38 GLY B CA 1
ATOM 2595 C C . GLY B 1 58 ? -8.382 -12.360 -7.015 1.00 6.70 38 GLY B C 1
ATOM 2596 O O . GLY B 1 58 ? -7.340 -12.992 -6.920 1.00 6.41 38 GLY B O 1
ATOM 2597 N N . LEU B 1 59 ? -8.580 -11.180 -6.416 1.00 5.78 39 LEU B N 1
ATOM 2598 C CA . LEU B 1 59 ? -7.638 -10.643 -5.427 1.00 7.01 39 LEU B CA 1
ATOM 2599 C C . LEU B 1 59 ? -8.161 -10.807 -4.028 1.00 8.51 39 LEU B C 1
ATOM 2600 O O . LEU B 1 59 ? -9.326 -10.521 -3.744 1.00 9.20 39 LEU B O 1
ATOM 2605 N N . ILE B 1 60 ? -7.287 -11.250 -3.132 1.00 7.12 40 ILE B N 1
ATOM 2606 C CA . ILE B 1 60 ? -7.544 -11.165 -1.701 1.00 8.45 40 ILE B CA 1
ATOM 2607 C C . ILE B 1 60 ? -7.189 -9.736 -1.194 1.00 8.63 40 ILE B C 1
ATOM 2608 O O . ILE B 1 60 ? -6.093 -9.213 -1.507 1.00 10.84 40 ILE B O 1
ATOM 2613 N N . GLY B 1 61 ? -8.061 -9.144 -0.375 1.00 7.36 41 GLY B N 1
ATOM 2614 C CA . GLY B 1 61 ? -7.847 -7.774 0.120 1.00 7.79 41 GLY B CA 1
ATOM 2615 C C . GLY B 1 61 ? -7.134 -7.776 1.466 1.00 8.77 41 GLY B C 1
ATOM 2616 O O . GLY B 1 61 ? -7.787 -7.923 2.479 1.00 10.52 41 GLY B O 1
ATOM 2617 N N . ALA B 1 62 ? -5.808 -7.634 1.476 1.00 7.98 42 ALA B N 1
ATOM 2618 C CA . ALA B 1 62 ? -5.037 -7.816 2.715 1.00 10.62 42 ALA B CA 1
ATOM 2619 C C . ALA B 1 62 ? -5.257 -6.665 3.673 1.00 10.29 42 ALA B C 1
ATOM 2620 O O . ALA B 1 62 ? -4.994 -6.794 4.874 1.00 11.73 42 ALA B O 1
ATOM 2622 N N . GLY B 1 63 ? -5.810 -5.562 3.166 1.00 11.38 43 GLY B N 1
ATOM 2623 C CA . GLY B 1 63 ? -5.983 -4.339 3.961 1.00 10.21 43 GLY B CA 1
ATOM 2624 C C . GLY B 1 63 ? -6.785 -4.559 5.226 1.00 12.23 43 GLY B C 1
ATOM 2625 O O . GLY B 1 63 ? -6.539 -3.885 6.224 1.00 12.26 43 GLY B O 1
ATOM 2626 N N . SER B 1 64 ? -7.698 -5.531 5.212 1.00 9.70 44 SER B N 1
ATOM 2627 C CA . SER B 1 64 ? -8.547 -5.787 6.371 1.00 9.54 44 SER B CA 1
ATOM 2628 C C . SER B 1 64 ? -8.146 -7.024 7.177 1.00 10.47 44 SER B C 1
ATOM 2629 O O . SER B 1 64 ? -8.948 -7.495 7.984 1.00 9.65 44 SER B O 1
ATOM 2632 N N . MET B 1 65 ? -6.953 -7.577 6.917 1.00 10.82 45 MET B N 1
ATOM 2633 C CA . MET B 1 65 ? -6.535 -8.835 7.523 1.00 11.78 45 MET B CA 1
ATOM 2634 C C . MET B 1 65 ? -5.263 -8.711 8.355 1.00 13.30 45 MET B C 1
ATOM 2635 O O . MET B 1 65 ? -4.210 -8.294 7.843 1.00 11.97 45 MET B O 1
ATOM 2640 N N . HIS B 1 66 ? -5.337 -9.147 9.616 1.00 13.95 46 HIS B N 1
ATOM 2641 C CA . HIS B 1 66 ? -4.100 -9.337 10.391 1.00 15.52 46 HIS B CA 1
ATOM 2642 C C . HIS B 1 66 ? -3.243 -10.415 9.741 1.00 15.27 46 HIS B C 1
ATOM 2643 O O . HIS B 1 66 ? -3.770 -11.283 9.025 1.00 13.78 46 HIS B O 1
ATOM 2650 N N . PRO B 1 67 ? -1.932 -10.440 10.059 1.00 15.47 47 PRO B N 1
ATOM 2651 C CA . PRO B 1 67 ? -1.076 -11.365 9.299 1.00 16.10 47 PRO B CA 1
ATOM 2652 C C . PRO B 1 67 ? -1.487 -12.866 9.328 1.00 18.32 47 PRO B C 1
ATOM 2653 O O . PRO B 1 67 ? -1.502 -13.512 8.259 1.00 17.28 47 PRO B O 1
ATOM 2657 N N . ASP B 1 68 ? -1.863 -13.400 10.492 1.00 18.01 48 ASP B N 1
ATOM 2658 C CA . ASP B 1 68 ? -2.317 -14.808 10.563 1.00 19.49 48 ASP B CA 1
ATOM 2659 C C . ASP B 1 68 ? -3.585 -15.048 9.721 1.00 17.73 48 ASP B C 1
ATOM 2660 O O . ASP B 1 68 ? -3.752 -16.089 9.086 1.00 16.31 48 ASP B O 1
ATOM 2665 N N . ASN B 1 69 ? -4.510 -14.103 9.769 1.00 16.84 49 ASN B N 1
ATOM 2666 C CA . ASN B 1 69 ? -5.744 -14.247 8.996 1.00 15.17 49 ASN B CA 1
ATOM 2667 C C . ASN B 1 69 ? -5.400 -14.190 7.509 1.00 14.11 49 ASN B C 1
ATOM 2668 O O . ASN B 1 69 ? -5.933 -14.963 6.703 1.00 13.59 49 ASN B O 1
ATOM 2673 N N . LEU B 1 70 ? -4.488 -13.293 7.139 1.00 14.90 50 LEU B N 1
ATOM 2674 C CA . LEU B 1 70 ? -4.056 -13.208 5.718 1.00 14.64 50 LEU B CA 1
ATOM 2675 C C . LEU B 1 70 ? -3.452 -14.539 5.231 1.00 15.01 50 LEU B C 1
ATOM 2676 O O . LEU B 1 70 ? -3.767 -15.024 4.141 1.00 11.53 50 LEU B O 1
ATOM 2681 N N . GLU B 1 71 ? -2.552 -15.118 6.031 1.00 14.92 51 GLU B N 1
ATOM 2682 C CA . GLU B 1 71 ? -2.028 -16.459 5.733 1.00 15.71 51 GLU B CA 1
ATOM 2683 C C . GLU B 1 71 ? -3.133 -17.529 5.568 1.00 15.65 51 GLU B C 1
ATOM 2684 O O . GLU B 1 71 ? -3.073 -18.411 4.671 1.00 16.54 51 GLU B O 1
ATOM 2690 N N . HIS B 1 72 ? -4.141 -17.460 6.415 1.00 14.19 52 HIS B N 1
ATOM 2691 C CA . HIS B 1 72 ? -5.290 -18.374 6.290 1.00 14.69 52 HIS B CA 1
ATOM 2692 C C . HIS B 1 72 ? -6.042 -18.203 4.972 1.00 15.05 52 HIS B C 1
ATOM 2693 O O . HIS B 1 72 ? -6.360 -19.193 4.283 1.00 14.17 52 HIS B O 1
ATOM 2700 N N . HIS B 1 73 ? -6.360 -16.954 4.630 1.00 13.04 53 HIS B N 1
ATOM 2701 C CA . HIS B 1 73 ? -7.053 -16.691 3.381 1.00 11.67 53 HIS B CA 1
ATOM 2702 C C . HIS B 1 73 ? -6.226 -17.081 2.194 1.00 11.04 53 HIS B C 1
ATOM 2703 O O . HIS B 1 73 ? -6.784 -17.629 1.261 1.00 12.66 53 HIS B O 1
ATOM 2710 N N . ILE B 1 74 ? -4.903 -16.849 2.202 1.00 11.55 54 ILE B N 1
ATOM 2711 C CA . ILE B 1 74 ? -4.089 -17.270 1.033 1.00 11.57 54 ILE B CA 1
ATOM 2712 C C . ILE B 1 74 ? -4.132 -18.810 0.870 1.00 12.80 54 ILE B C 1
ATOM 2713 O O . ILE B 1 74 ? -4.276 -19.361 -0.226 1.00 11.29 54 ILE B O 1
ATOM 2718 N N . ARG B 1 75 ? -3.969 -19.509 1.970 1.00 12.60 55 ARG B N 1
ATOM 2719 C CA . ARG B 1 75 ? -3.972 -20.959 1.917 1.00 13.46 55 ARG B CA 1
ATOM 2720 C C . ARG B 1 75 ? -5.320 -21.576 1.516 1.00 11.85 55 ARG B C 1
ATOM 2721 O O . ARG B 1 75 ? -5.357 -22.530 0.718 1.00 12.29 55 ARG B O 1
ATOM 2729 N N . SER B 1 76 ? -6.425 -21.040 2.037 1.00 13.73 56 SER B N 1
ATOM 2730 C CA . SER B 1 76 ? -7.784 -21.471 1.617 1.00 15.45 56 SER B CA 1
ATOM 2731 C C . SER B 1 76 ? -8.078 -21.158 0.114 1.00 18.26 56 SER B C 1
ATOM 2732 O O . SER B 1 76 ? -8.686 -21.972 -0.660 1.00 16.37 56 SER B O 1
ATOM 2735 N N . CYS B 1 77 ? -7.556 -20.026 -0.328 1.00 15.43 57 CYS B N 1
ATOM 2736 C CA . CYS B 1 77 ? -7.645 -19.677 -1.742 1.00 15.84 57 CYS B CA 1
ATOM 2737 C C . CYS B 1 77 ? -6.917 -20.713 -2.617 1.00 15.25 57 CYS B C 1
ATOM 2738 O O . CYS B 1 77 ? -7.503 -21.242 -3.584 1.00 12.90 57 CYS B O 1
ATOM 2741 N N . LYS B 1 78 ? -5.678 -21.046 -2.237 1.00 16.28 58 LYS B N 1
ATOM 2742 C CA . LYS B 1 78 ? -4.867 -22.013 -3.002 1.00 17.87 58 LYS B CA 1
ATOM 2743 C C . LYS B 1 78 ? -5.520 -23.375 -2.996 1.00 18.07 58 LYS B C 1
ATOM 2744 O O . LYS B 1 78 ? -5.385 -24.119 -3.957 1.00 14.50 58 LYS B O 1
ATOM 2750 N N . ALA B 1 79 ? -6.183 -23.719 -1.890 1.00 18.36 59 ALA B N 1
ATOM 2751 C CA . ALA B 1 79 ? -6.882 -25.005 -1.818 1.00 19.68 59 ALA B CA 1
ATOM 2752 C C . ALA B 1 79 ? -8.134 -24.999 -2.668 1.00 19.85 59 ALA B C 1
ATOM 2753 O O . ALA B 1 79 ? -8.648 -26.075 -3.025 1.00 19.16 59 ALA B O 1
ATOM 2755 N N . ALA B 1 80 ? -8.669 -23.806 -2.951 1.00 17.89 60 ALA B N 1
ATOM 2756 C CA . ALA B 1 80 ? -9.977 -23.706 -3.639 1.00 17.36 60 ALA B CA 1
ATOM 2757 C C . ALA B 1 80 ? -9.858 -23.514 -5.157 1.00 18.13 60 ALA B C 1
ATOM 2758 O O . ALA B 1 80 ? -10.816 -23.755 -5.919 1.00 17.16 60 ALA B O 1
ATOM 2760 N N . THR B 1 81 ? -8.681 -23.073 -5.604 1.00 17.79 61 THR B N 1
ATOM 2761 C CA . THR B 1 81 ? -8.455 -22.864 -7.039 1.00 18.65 61 THR B CA 1
ATOM 2762 C C . THR B 1 81 ? -7.037 -23.262 -7.429 1.00 18.36 61 THR B C 1
ATOM 2763 O O . THR B 1 81 ? -6.080 -22.950 -6.728 1.00 17.33 61 THR B O 1
ATOM 2767 N N . ASP B 1 82 ? -6.908 -23.892 -8.576 1.00 16.86 62 ASP B N 1
ATOM 2768 C CA . ASP B 1 82 ? -5.600 -24.151 -9.144 1.00 19.64 62 ASP B CA 1
ATOM 2769 C C . ASP B 1 82 ? -5.206 -23.042 -10.149 1.00 18.26 62 ASP B C 1
ATOM 2770 O O . ASP B 1 82 ? -4.174 -23.134 -10.816 1.00 17.25 62 ASP B O 1
ATOM 2775 N N . LYS B 1 83 ? -5.999 -21.974 -10.229 1.00 15.11 63 LYS B N 1
ATOM 2776 C CA . LYS B 1 83 ? -5.747 -20.949 -11.212 1.00 15.30 63 LYS B CA 1
ATOM 2777 C C . LYS B 1 83 ? -5.062 -19.741 -10.537 1.00 12.75 63 LYS B C 1
ATOM 2778 O O . LYS B 1 83 ? -4.928 -19.681 -9.307 1.00 13.72 63 LYS B O 1
ATOM 2784 N N . PRO B 1 84 ? -4.564 -18.813 -11.335 1.00 11.87 64 PRO B N 1
ATOM 2785 C CA . PRO B 1 84 ? -3.818 -17.754 -10.662 1.00 12.09 64 PRO B CA 1
ATOM 2786 C C . PRO B 1 84 ? -4.731 -16.887 -9.788 1.00 9.85 64 PRO B C 1
ATOM 2787 O O . PRO B 1 84 ? -5.919 -16.776 -10.052 1.00 11.21 64 PRO B O 1
ATOM 2791 N N . PHE B 1 85 ? -4.189 -16.334 -8.708 1.00 9.88 65 PHE B N 1
ATOM 2792 C CA . PHE B 1 85 ? -4.933 -15.408 -7.875 1.00 9.15 65 PHE B CA 1
ATOM 2793 C C . PHE B 1 85 ? -3.907 -14.387 -7.354 1.00 9.15 65 PHE B C 1
ATOM 2794 O O . PHE B 1 85 ? -2.698 -14.530 -7.575 1.00 7.36 65 PHE B O 1
ATOM 2802 N N . GLY B 1 86 ? -4.382 -13.339 -6.680 1.00 9.16 66 GLY B N 1
ATOM 2803 C CA . GLY B 1 86 ? -3.457 -12.361 -6.168 1.00 7.82 66 GLY B CA 1
ATOM 2804 C C . GLY B 1 86 ? -3.858 -11.833 -4.828 1.00 8.19 66 GLY B C 1
ATOM 2805 O O . GLY B 1 86 ? -4.912 -12.208 -4.289 1.00 5.86 66 GLY B O 1
ATOM 2806 N N . VAL B 1 87 ? -2.998 -10.966 -4.290 1.00 6.41 67 VAL B N 1
ATOM 2807 C CA . VAL B 1 87 ? -3.279 -10.281 -3.059 1.00 7.06 67 VAL B CA 1
ATOM 2808 C C . VAL B 1 87 ? -3.105 -8.767 -3.271 1.00 7.58 67 VAL B C 1
ATOM 2809 O O . VAL B 1 87 ? -2.091 -8.299 -3.850 1.00 8.30 67 VAL B O 1
ATOM 2813 N N . ASN B 1 88 ? -4.091 -8.011 -2.797 1.00 7.13 68 ASN B N 1
ATOM 2814 C CA . ASN B 1 88 ? -4.008 -6.550 -2.816 1.00 7.35 68 ASN B CA 1
ATOM 2815 C C . ASN B 1 88 ? -3.427 -6.094 -1.480 1.00 9.23 68 ASN B C 1
ATOM 2816 O O . ASN B 1 88 ? -3.936 -6.466 -0.417 1.00 8.90 68 ASN B O 1
ATOM 2821 N N . VAL B 1 89 ? -2.392 -5.255 -1.522 1.00 7.61 69 VAL B N 1
ATOM 2822 C CA . VAL B 1 89 ? -1.806 -4.719 -0.278 1.00 10.43 69 VAL B CA 1
ATOM 2823 C C . VAL B 1 89 ? -1.773 -3.158 -0.335 1.00 10.02 69 VAL B C 1
ATOM 2824 O O . VAL B 1 89 ? -1.011 -2.605 -1.124 1.00 10.56 69 VAL B O 1
ATOM 2828 N N . PRO B 1 90 ? -2.616 -2.461 0.444 1.00 11.52 70 PRO B N 1
ATOM 2829 C CA . PRO B 1 90 ? -2.419 -1.005 0.585 1.00 13.64 70 PRO B CA 1
ATOM 2830 C C . PRO B 1 90 ? -1.116 -0.773 1.347 1.00 14.92 70 PRO B C 1
ATOM 2831 O O . PRO B 1 90 ? -0.894 -1.382 2.387 1.00 16.45 70 PRO B O 1
ATOM 2835 N N . LEU B 1 91 ? -0.244 0.075 0.838 1.00 15.63 71 LEU B N 1
ATOM 2836 C CA . LEU B 1 91 ? 1.117 0.136 1.401 1.00 17.01 71 LEU B CA 1
ATOM 2837 C C . LEU B 1 91 ? 1.208 0.829 2.761 1.00 17.23 71 LEU B C 1
ATOM 2838 O O . LEU B 1 91 ? 2.279 0.859 3.337 1.00 19.00 71 LEU B O 1
ATOM 2843 N N . LEU B 1 92 ? 0.098 1.394 3.239 1.00 18.61 72 LEU B N 1
ATOM 2844 C CA . LEU B 1 92 ? -0.020 1.900 4.610 1.00 22.57 72 LEU B CA 1
ATOM 2845 C C . LEU B 1 92 ? -0.290 0.782 5.635 1.00 23.66 72 LEU B C 1
ATOM 2846 O O . LEU B 1 92 ? -0.614 1.050 6.798 1.00 24.50 72 LEU B O 1
ATOM 2851 N N . TYR B 1 93 ? -0.162 -0.467 5.200 1.00 24.44 73 TYR B N 1
ATOM 2852 C CA . TYR B 1 93 ? -0.537 -1.619 6.037 1.00 24.70 73 TYR B CA 1
ATOM 2853 C C . TYR B 1 93 ? 0.380 -1.585 7.271 1.00 24.23 73 TYR B C 1
ATOM 2854 O O . TYR B 1 93 ? 1.599 -1.451 7.102 1.00 23.99 73 TYR B O 1
ATOM 2863 N N . PRO B 1 94 ? -0.191 -1.715 8.495 1.00 24.90 74 PRO B N 1
ATOM 2864 C CA . PRO B 1 94 ? 0.674 -1.486 9.675 1.00 25.89 74 PRO B CA 1
ATOM 2865 C C . PRO B 1 94 ? 1.790 -2.510 9.951 1.00 26.12 74 PRO B C 1
ATOM 2866 O O . PRO B 1 94 ? 2.778 -2.148 10.561 1.00 29.76 74 PRO B O 1
ATOM 2870 N N . GLU B 1 95 ? 1.629 -3.774 9.587 1.00 26.25 75 GLU B N 1
ATOM 2871 C CA . GLU B 1 95 ? 2.685 -4.768 9.856 1.00 25.35 75 GLU B CA 1
ATOM 2872 C C . GLU B 1 95 ? 3.192 -5.308 8.535 1.00 24.61 75 GLU B C 1
ATOM 2873 O O . GLU B 1 95 ? 3.050 -6.494 8.197 1.00 22.32 75 GLU B O 1
ATOM 2879 N N . MET B 1 96 ? 3.811 -4.410 7.793 1.00 23.88 76 MET B N 1
ATOM 2880 C CA . MET B 1 96 ? 4.112 -4.670 6.407 1.00 25.01 76 MET B CA 1
ATOM 2881 C C . MET B 1 96 ? 5.151 -5.770 6.251 1.00 25.31 76 MET B C 1
ATOM 2882 O O . MET B 1 96 ? 5.039 -6.600 5.353 1.00 23.41 76 MET B O 1
ATOM 2887 N N . ASP B 1 97 ? 6.145 -5.807 7.144 1.00 24.95 77 ASP B N 1
ATOM 2888 C CA . ASP B 1 97 ? 7.181 -6.845 7.064 1.00 25.54 77 ASP B CA 1
ATOM 2889 C C . ASP B 1 97 ? 6.591 -8.239 7.233 1.00 23.66 77 ASP B C 1
ATOM 2890 O O . ASP B 1 97 ? 6.944 -9.148 6.492 1.00 22.90 77 ASP B O 1
ATOM 2895 N N . LYS B 1 98 ? 5.662 -8.386 8.173 1.00 21.70 78 LYS B N 1
ATOM 2896 C CA . LYS B 1 98 ? 5.038 -9.678 8.408 1.00 23.62 78 LYS B CA 1
ATOM 2897 C C . LYS B 1 98 ? 4.240 -10.137 7.178 1.00 21.90 78 LYS B C 1
ATOM 2898 O O . LYS B 1 98 ? 4.418 -11.263 6.701 1.00 21.87 78 LYS B O 1
ATOM 2904 N N . ILE B 1 99 ? 3.436 -9.251 6.605 1.00 20.58 79 ILE B N 1
ATOM 2905 C CA . ILE B 1 99 ? 2.617 -9.705 5.469 1.00 20.48 79 ILE B CA 1
ATOM 2906 C C . ILE B 1 99 ? 3.391 -9.924 4.182 1.00 19.31 79 ILE B C 1
ATOM 2907 O O . ILE B 1 99 ? 3.069 -10.837 3.447 1.00 17.44 79 ILE B O 1
ATOM 2912 N N . MET B 1 100 ? 4.453 -9.154 3.933 1.00 18.27 80 MET B N 1
ATOM 2913 C CA . MET B 1 100 ? 5.290 -9.484 2.782 1.00 19.89 80 MET B CA 1
ATOM 2914 C C . MET B 1 100 ? 6.001 -10.801 2.954 1.00 20.26 80 MET B C 1
ATOM 2915 O O . MET B 1 100 ? 6.163 -11.536 2.002 1.00 20.72 80 MET B O 1
ATOM 2920 N N . GLU B 1 101 ? 6.441 -11.110 4.163 1.00 21.84 81 GLU B N 1
ATOM 2921 C CA . GLU B 1 101 ? 7.048 -12.417 4.388 1.00 23.11 81 GLU B CA 1
ATOM 2922 C C . GLU B 1 101 ? 6.061 -13.521 4.022 1.00 21.20 81 GLU B C 1
ATOM 2923 O O . GLU B 1 101 ? 6.402 -14.492 3.304 1.00 20.44 81 GLU B O 1
ATOM 2929 N N . ILE B 1 102 ? 4.823 -13.368 4.493 1.00 19.77 82 ILE B N 1
ATOM 2930 C CA . ILE B 1 102 ? 3.771 -14.341 4.191 1.00 17.60 82 ILE B CA 1
ATOM 2931 C C . ILE B 1 102 ? 3.548 -14.418 2.678 1.00 17.78 82 ILE B C 1
ATOM 2932 O O . ILE B 1 102 ? 3.573 -15.489 2.109 1.00 17.42 82 ILE B O 1
ATOM 2937 N N . ILE B 1 103 ? 3.380 -13.272 2.021 1.00 17.56 83 ILE B N 1
ATOM 2938 C CA . ILE B 1 103 ? 3.105 -13.253 0.568 1.00 16.70 83 ILE B CA 1
ATOM 2939 C C . ILE B 1 103 ? 4.228 -13.916 -0.242 1.00 17.57 83 ILE B C 1
ATOM 2940 O O . ILE B 1 103 ? 3.991 -14.746 -1.142 1.00 19.15 83 ILE B O 1
ATOM 2945 N N . MET B 1 104 ? 5.458 -13.594 0.118 1.00 17.63 84 MET B N 1
ATOM 2946 C CA . MET B 1 104 ? 6.623 -14.198 -0.528 1.00 19.29 84 MET B CA 1
ATOM 2947 C C . MET B 1 104 ? 6.732 -15.705 -0.285 1.00 20.31 84 MET B C 1
ATOM 2948 O O . MET B 1 104 ? 6.928 -16.456 -1.235 1.00 20.76 84 MET B O 1
ATOM 2953 N N . ARG B 1 105 ? 6.592 -16.152 0.970 1.00 21.33 85 ARG B N 1
ATOM 2954 C CA . ARG B 1 105 ? 6.646 -17.592 1.280 1.00 23.07 85 ARG B CA 1
ATOM 2955 C C . ARG B 1 105 ? 5.579 -18.383 0.545 1.00 23.27 85 ARG B C 1
ATOM 2956 O O . ARG B 1 105 ? 5.844 -19.474 0.031 1.00 24.25 85 ARG B O 1
ATOM 2964 N N . GLU B 1 106 ? 4.362 -17.849 0.498 1.00 22.84 86 GLU B N 1
ATOM 2965 C CA . GLU B 1 106 ? 3.272 -18.518 -0.206 1.00 23.31 86 GLU B CA 1
ATOM 2966 C C . GLU B 1 106 ? 3.365 -18.398 -1.723 1.00 23.57 86 GLU B C 1
ATOM 2967 O O . GLU B 1 106 ? 2.523 -18.962 -2.421 1.00 24.45 86 GLU B O 1
ATOM 2973 N N . HIS B 1 107 ? 4.345 -17.641 -2.233 1.00 23.11 87 HIS B N 1
ATOM 2974 C CA . HIS B 1 107 ? 4.523 -17.443 -3.700 1.00 23.22 87 HIS B CA 1
ATOM 2975 C C . HIS B 1 107 ? 3.230 -16.987 -4.389 1.00 20.19 87 HIS B C 1
ATOM 2976 O O . HIS B 1 107 ? 2.762 -17.598 -5.354 1.00 20.05 87 HIS B O 1
ATOM 2983 N N . VAL B 1 108 ? 2.637 -15.917 -3.895 1.00 16.38 88 VAL B N 1
ATOM 2984 C CA . VAL B 1 108 ? 1.362 -15.452 -4.442 1.00 14.26 88 VAL B CA 1
ATOM 2985 C C . VAL B 1 108 ? 1.665 -15.041 -5.881 1.00 12.70 88 VAL B C 1
ATOM 2986 O O . VAL B 1 108 ? 2.645 -14.352 -6.108 1.00 13.68 88 VAL B O 1
ATOM 2990 N N . PRO B 1 109 ? 0.857 -15.473 -6.857 1.00 12.94 89 PRO B N 1
ATOM 2991 C CA . PRO B 1 109 ? 1.260 -15.243 -8.262 1.00 12.56 89 PRO B CA 1
ATOM 2992 C C . PRO B 1 109 ? 1.286 -13.736 -8.618 1.00 11.15 89 PRO B C 1
ATOM 2993 O O . PRO B 1 109 ? 2.132 -13.297 -9.393 1.00 12.45 89 PRO B O 1
ATOM 2997 N N . VAL B 1 110 ? 0.308 -12.983 -8.131 1.00 10.50 90 VAL B N 1
ATOM 2998 C CA . VAL B 1 110 ? 0.195 -11.552 -8.463 1.00 9.04 90 VAL B CA 1
ATOM 2999 C C . VAL B 1 110 ? 0.017 -10.728 -7.192 1.00 9.44 90 VAL B C 1
ATOM 3000 O O . VAL B 1 110 ? -0.809 -11.055 -6.334 1.00 7.30 90 VAL B O 1
ATOM 3004 N N . VAL B 1 111 ? 0.798 -9.653 -7.054 1.00 7.89 91 VAL B N 1
ATOM 3005 C CA . VAL B 1 111 ? 0.585 -8.729 -5.929 1.00 7.90 91 VAL B CA 1
ATOM 3006 C C . VAL B 1 111 ? 0.273 -7.337 -6.463 1.00 8.80 91 VAL B C 1
ATOM 3007 O O . VAL B 1 111 ? 0.929 -6.868 -7.380 1.00 9.18 91 VAL B O 1
ATOM 3011 N N . VAL B 1 112 ? -0.836 -6.774 -5.996 1.00 8.28 92 VAL B N 1
ATOM 3012 C CA . VAL B 1 112 ? -1.291 -5.477 -6.411 1.00 7.88 92 VAL B CA 1
ATOM 3013 C C . VAL B 1 112 ? -1.093 -4.548 -5.231 1.00 7.76 92 VAL B C 1
ATOM 3014 O O . VAL B 1 112 ? -1.676 -4.752 -4.170 1.00 8.84 92 VAL B O 1
ATOM 3018 N N . THR B 1 113 ? -0.246 -3.546 -5.420 1.00 8.63 93 THR B N 1
ATOM 3019 C CA . THR B 1 113 ? 0.021 -2.578 -4.382 1.00 10.27 93 THR B CA 1
ATOM 3020 C C . THR B 1 113 ? -0.702 -1.260 -4.660 1.00 10.08 93 THR B C 1
ATOM 3021 O O . THR B 1 113 ? -0.948 -0.905 -5.807 1.00 10.31 93 THR B O 1
ATOM 3025 N N . SER B 1 114 ? -1.059 -0.545 -3.601 1.00 11.35 94 SER B N 1
ATOM 3026 C CA . SER B 1 114 ? -1.736 0.738 -3.759 1.00 10.71 94 SER B CA 1
ATOM 3027 C C . SER B 1 114 ? -1.361 1.640 -2.595 1.00 11.57 94 SER B C 1
ATOM 3028 O O . SER B 1 114 ? -0.807 1.172 -1.591 1.00 11.28 94 SER B O 1
ATOM 3031 N N . ALA B 1 115 ? -1.609 2.935 -2.750 1.00 12.83 95 ALA B N 1
ATOM 3032 C CA . ALA B 1 115 ? -1.490 3.887 -1.642 1.00 13.65 95 ALA B CA 1
ATOM 3033 C C . ALA B 1 115 ? -0.087 3.923 -1.039 1.00 13.00 95 ALA B C 1
ATOM 3034 O O . ALA B 1 115 ? 0.104 3.778 0.169 1.00 13.10 95 ALA B O 1
ATOM 3036 N N . GLY B 1 116 ? 0.910 4.132 -1.883 1.00 13.74 96 GLY B N 1
ATOM 3037 C CA . GLY B 1 116 ? 2.275 4.169 -1.394 1.00 13.80 96 GLY B CA 1
ATOM 3038 C C . GLY B 1 116 ? 3.222 4.067 -2.553 1.00 14.06 96 GLY B C 1
ATOM 3039 O O . GLY B 1 116 ? 2.795 4.126 -3.709 1.00 14.52 96 GLY B O 1
ATOM 3040 N N . SER B 1 117 ? 4.513 4.020 -2.265 1.00 12.35 97 SER B N 1
ATOM 3041 C CA . SER B 1 117 ? 5.499 4.074 -3.334 1.00 12.10 97 SER B CA 1
ATOM 3042 C C . SER B 1 117 ? 5.715 2.689 -3.923 1.00 11.81 97 SER B C 1
ATOM 3043 O O . SER B 1 117 ? 6.029 1.779 -3.192 1.00 13.65 97 SER B O 1
ATOM 3046 N N . PRO B 1 118 ? 5.666 2.546 -5.261 1.00 11.77 98 PRO B N 1
ATOM 3047 C CA . PRO B 1 118 ? 6.005 1.212 -5.820 1.00 12.80 98 PRO B CA 1
ATOM 3048 C C . PRO B 1 118 ? 7.508 0.850 -5.736 1.00 13.61 98 PRO B C 1
ATOM 3049 O O . PRO B 1 118 ? 7.880 -0.255 -6.082 1.00 14.18 98 PRO B O 1
ATOM 3053 N N . LYS B 1 119 ? 8.360 1.770 -5.313 1.00 14.88 99 LYS B N 1
ATOM 3054 C CA . LYS B 1 119 ? 9.818 1.496 -5.261 1.00 15.50 99 LYS B CA 1
ATOM 3055 C C . LYS B 1 119 ? 10.167 0.640 -4.050 1.00 15.36 99 LYS B C 1
ATOM 3056 O O . LYS B 1 119 ? 11.185 -0.041 -4.051 1.00 14.03 99 LYS B O 1
ATOM 3062 N N . VAL B 1 120 ? 9.334 0.660 -3.013 1.00 14.24 100 VAL B N 1
ATOM 3063 C CA . VAL B 1 120 ? 9.706 -0.017 -1.759 1.00 15.19 100 VAL B CA 1
ATOM 3064 C C . VAL B 1 120 ? 9.778 -1.528 -1.926 1.00 16.47 100 VAL B C 1
ATOM 3065 O O . VAL B 1 120 ? 10.790 -2.164 -1.560 1.00 15.26 100 VAL B O 1
ATOM 3069 N N . TRP B 1 121 ? 8.749 -2.103 -2.559 1.00 12.73 101 TRP B N 1
ATOM 3070 C CA . TRP B 1 121 ? 8.625 -3.538 -2.555 1.00 13.11 101 TRP B CA 1
ATOM 3071 C C . TRP B 1 121 ? 8.713 -4.196 -3.922 1.00 12.26 101 TRP B C 1
ATOM 3072 O O . TRP B 1 121 ? 8.858 -5.397 -3.985 1.00 12.56 101 TRP B O 1
ATOM 3083 N N . THR B 1 122 ? 8.549 -3.444 -5.006 1.00 9.88 102 THR B N 1
ATOM 3084 C CA . THR B 1 122 ? 8.475 -4.082 -6.327 1.00 10.50 102 THR B CA 1
ATOM 3085 C C . THR B 1 122 ? 9.649 -5.039 -6.618 1.00 11.00 102 THR B C 1
ATOM 3086 O O . THR B 1 122 ? 9.442 -6.204 -6.977 1.00 8.96 102 THR B O 1
ATOM 3090 N N . ALA B 1 123 ? 10.882 -4.585 -6.425 1.00 9.27 103 ALA B N 1
ATOM 3091 C CA . ALA B 1 123 ? 12.035 -5.409 -6.879 1.00 9.90 103 ALA B CA 1
ATOM 3092 C C . ALA B 1 123 ? 12.049 -6.738 -6.075 1.00 11.25 103 ALA B C 1
ATOM 3093 O O . ALA B 1 123 ? 12.250 -7.830 -6.631 1.00 12.16 103 ALA B O 1
ATOM 3095 N N . LYS B 1 124 ? 11.755 -6.648 -4.782 1.00 12.55 104 LYS B N 1
ATOM 3096 C CA . LYS B 1 124 ? 11.702 -7.823 -3.927 1.00 14.49 104 LYS B CA 1
ATOM 3097 C C . LYS B 1 124 ? 10.605 -8.845 -4.263 1.00 15.48 104 LYS B C 1
ATOM 3098 O O . LYS B 1 124 ? 10.836 -10.056 -4.270 1.00 15.12 104 LYS B O 1
ATOM 3104 N N . LEU B 1 125 ? 9.404 -8.352 -4.502 1.00 12.62 105 LEU B N 1
ATOM 3105 C CA . LEU B 1 125 ? 8.295 -9.199 -4.952 1.00 13.97 105 LEU B CA 1
ATOM 3106 C C . LEU B 1 125 ? 8.629 -9.888 -6.264 1.00 12.92 105 LEU B C 1
ATOM 3107 O O . LEU B 1 125 ? 8.338 -11.096 -6.443 1.00 12.63 105 LEU B O 1
ATOM 3112 N N . LYS B 1 126 ? 9.240 -9.154 -7.194 1.00 12.36 106 LYS B N 1
ATOM 3113 C CA . LYS B 1 126 ? 9.556 -9.745 -8.483 1.00 15.79 106 LYS B CA 1
ATOM 3114 C C . LYS B 1 126 ? 10.659 -10.799 -8.342 1.00 17.41 106 LYS B C 1
ATOM 3115 O O . LYS B 1 126 ? 10.591 -11.860 -8.980 1.00 17.43 106 LYS B O 1
ATOM 3121 N N . ALA B 1 127 ? 11.640 -10.514 -7.486 1.00 17.68 107 ALA B N 1
ATOM 3122 C CA . ALA B 1 127 ? 12.696 -11.470 -7.195 1.00 20.01 107 ALA B CA 1
ATOM 3123 C C . ALA B 1 127 ? 12.113 -12.709 -6.546 1.00 20.62 107 ALA B C 1
ATOM 3124 O O . ALA B 1 127 ? 12.589 -13.790 -6.797 1.00 20.91 107 ALA B O 1
ATOM 3126 N N . ALA B 1 128 ? 11.040 -12.570 -5.775 1.00 20.52 108 ALA B N 1
ATOM 3127 C CA . ALA B 1 128 ? 10.388 -13.731 -5.189 1.00 20.45 108 ALA B CA 1
ATOM 3128 C C . ALA B 1 128 ? 9.372 -14.455 -6.084 1.00 21.35 108 ALA B C 1
ATOM 3129 O O . ALA B 1 128 ? 8.725 -15.439 -5.648 1.00 23.07 108 ALA B O 1
ATOM 3131 N N . GLY B 1 129 ? 9.279 -14.044 -7.347 1.00 18.27 109 GLY B N 1
ATOM 3132 C CA . GLY B 1 129 ? 8.408 -14.737 -8.302 1.00 18.05 109 GLY B CA 1
ATOM 3133 C C . GLY B 1 129 ? 6.982 -14.177 -8.488 1.00 17.48 109 GLY B C 1
ATOM 3134 O O . GLY B 1 129 ? 6.173 -14.766 -9.220 1.00 17.11 109 GLY B O 1
ATOM 3135 N N . SER B 1 130 ? 6.661 -13.033 -7.884 1.00 14.89 110 SER B N 1
ATOM 3136 C CA . SER B 1 130 ? 5.331 -12.450 -8.077 1.00 13.08 110 SER B CA 1
ATOM 3137 C C . SER B 1 130 ? 5.293 -11.486 -9.252 1.00 13.71 110 SER B C 1
ATOM 3138 O O . SER B 1 130 ? 6.220 -10.731 -9.451 1.00 15.19 110 SER B O 1
ATOM 3141 N N . LYS B 1 131 ? 4.170 -11.422 -9.958 1.00 13.32 111 LYS B N 1
ATOM 3142 C CA . LYS B 1 131 ? 3.930 -10.301 -10.862 1.00 12.98 111 LYS B CA 1
ATOM 3143 C C . LYS B 1 131 ? 3.483 -9.105 -10.011 1.00 12.75 111 LYS B C 1
ATOM 3144 O O . LYS B 1 131 ? 2.724 -9.287 -9.056 1.00 12.43 111 LYS B O 1
ATOM 3150 N N . VAL B 1 132 ? 3.964 -7.894 -10.319 1.00 10.39 112 VAL B N 1
ATOM 3151 C CA . VAL B 1 132 ? 3.633 -6.746 -9.496 1.00 9.56 112 VAL B CA 1
ATOM 3152 C C . VAL B 1 132 ? 2.843 -5.722 -10.315 1.00 9.39 112 VAL B C 1
ATOM 3153 O O . VAL B 1 132 ? 3.233 -5.357 -11.428 1.00 9.09 112 VAL B O 1
ATOM 3157 N N . ILE B 1 133 ? 1.731 -5.284 -9.754 1.00 8.31 113 ILE B N 1
ATOM 3158 C CA . ILE B 1 133 ? 0.871 -4.272 -10.382 1.00 7.04 113 ILE B CA 1
ATOM 3159 C C . ILE B 1 133 ? 0.641 -3.195 -9.344 1.00 6.92 113 ILE B C 1
ATOM 3160 O O . ILE B 1 133 ? 0.344 -3.502 -8.177 1.00 9.61 113 ILE B O 1
ATOM 3165 N N . HIS B 1 134 ? 0.710 -1.937 -9.755 1.00 5.74 114 HIS B N 1
ATOM 3166 C CA . HIS B 1 134 ? 0.527 -0.841 -8.791 1.00 7.47 114 HIS B CA 1
ATOM 3167 C C . HIS B 1 134 ? -0.686 -0.017 -9.244 1.00 6.33 114 HIS B C 1
ATOM 3168 O O . HIS B 1 134 ? -0.892 0.180 -10.439 1.00 6.96 114 HIS B O 1
ATOM 3175 N N . VAL B 1 135 ? -1.481 0.453 -8.291 1.00 6.52 115 VAL B N 1
ATOM 3176 C CA . VAL B 1 135 ? -2.647 1.274 -8.612 1.00 6.07 115 VAL B CA 1
ATOM 3177 C C . VAL B 1 135 ? -2.287 2.754 -8.665 1.00 7.26 115 VAL B C 1
ATOM 3178 O O . VAL B 1 135 ? -1.672 3.281 -7.744 1.00 7.55 115 VAL B O 1
ATOM 3182 N N . VAL B 1 136 ? -2.682 3.422 -9.754 1.00 6.10 116 VAL B N 1
ATOM 3183 C CA . VAL B 1 136 ? -2.405 4.843 -9.925 1.00 7.61 116 VAL B CA 1
ATOM 3184 C C . VAL B 1 136 ? -3.636 5.618 -10.336 1.00 8.48 116 VAL B C 1
ATOM 3185 O O . VAL B 1 136 ? -4.617 5.053 -10.809 1.00 9.83 116 VAL B O 1
ATOM 3189 N N . SER B 1 137 ? -3.571 6.926 -10.201 1.00 7.63 117 SER B N 1
ATOM 3190 C CA . SER B 1 137 ? -4.689 7.749 -10.593 1.00 9.36 117 SER B CA 1
ATOM 3191 C C . SER B 1 137 ? -4.244 8.933 -11.519 1.00 8.72 117 SER B C 1
ATOM 3192 O O . SER B 1 137 ? -4.973 9.912 -11.699 1.00 7.61 117 SER B O 1
ATOM 3195 N N . SER B 1 138 ? -3.054 8.838 -12.105 1.00 6.53 118 SER B N 1
ATOM 3196 C CA . SER B 1 138 ? -2.615 9.871 -13.053 1.00 7.49 118 SER B CA 1
ATOM 3197 C C . SER B 1 138 ? -1.611 9.253 -13.966 1.00 8.85 118 SER B C 1
ATOM 3198 O O . SER B 1 138 ? -0.990 8.240 -13.621 1.00 10.27 118 SER B O 1
ATOM 3201 N N . ALA B 1 139 ? -1.427 9.879 -15.123 1.00 10.37 119 ALA B N 1
ATOM 3202 C CA . ALA B 1 139 ? -0.413 9.442 -16.074 1.00 10.52 119 ALA B CA 1
ATOM 3203 C C . ALA B 1 139 ? 0.989 9.653 -15.497 1.00 9.55 119 ALA B C 1
ATOM 3204 O O . ALA B 1 139 ? 1.873 8.835 -15.719 1.00 9.15 119 ALA B O 1
ATOM 3206 N N . THR B 1 140 ? 1.195 10.745 -14.769 1.00 8.76 120 THR B N 1
ATOM 3207 C CA . THR B 1 140 ? 2.481 10.980 -14.113 1.00 8.61 120 THR B CA 1
ATOM 3208 C C . THR B 1 140 ? 2.863 9.836 -13.173 1.00 8.50 120 THR B C 1
ATOM 3209 O O . THR B 1 140 ? 3.987 9.323 -13.251 1.00 7.89 120 THR B O 1
ATOM 3213 N N . PHE B 1 141 ? 1.947 9.417 -12.285 1.00 5.27 121 PHE B N 1
ATOM 3214 C CA . PHE B 1 141 ? 2.216 8.272 -11.453 1.00 7.12 121 PHE B CA 1
ATOM 3215 C C . PHE B 1 141 ? 2.293 6.950 -12.185 1.00 6.51 121 PHE B C 1
ATOM 3216 O O . PHE B 1 141 ? 3.008 6.064 -11.739 1.00 5.69 121 PHE B O 1
ATOM 3224 N N . ALA B 1 142 ? 1.551 6.797 -13.280 1.00 6.10 122 ALA B N 1
ATOM 3225 C CA . ALA B 1 142 ? 1.701 5.594 -14.103 1.00 6.99 122 ALA B CA 1
ATOM 3226 C C . ALA B 1 142 ? 3.170 5.492 -14.511 1.00 8.13 122 ALA B C 1
ATOM 3227 O O . ALA B 1 142 ? 3.758 4.401 -14.497 1.00 6.38 122 ALA B O 1
ATOM 3229 N N . ARG B 1 143 ? 3.714 6.601 -15.004 1.00 6.64 123 ARG B N 1
ATOM 3230 C CA . ARG B 1 143 ? 5.113 6.605 -15.459 1.00 8.54 123 ARG B CA 1
ATOM 3231 C C . ARG B 1 143 ? 6.087 6.320 -14.326 1.00 8.11 123 ARG B C 1
ATOM 3232 O O . ARG B 1 143 ? 7.067 5.612 -14.520 1.00 10.49 123 ARG B O 1
ATOM 3240 N N . LYS B 1 144 ? 5.810 6.828 -13.130 1.00 9.20 124 LYS B N 1
ATOM 3241 C CA . LYS B 1 144 ? 6.719 6.563 -12.002 1.00 9.42 124 LYS B CA 1
ATOM 3242 C C . LYS B 1 144 ? 6.669 5.104 -11.637 1.00 8.93 124 LYS B C 1
ATOM 3243 O O . LYS B 1 144 ? 7.717 4.460 -11.370 1.00 7.22 124 LYS B O 1
ATOM 3249 N N . SER B 1 145 ? 5.473 4.501 -11.719 1.00 8.14 125 SER B N 1
ATOM 3250 C CA . SER B 1 145 ? 5.373 3.074 -11.424 1.00 7.35 125 SER B CA 1
ATOM 3251 C C . SER B 1 145 ? 6.107 2.245 -12.488 1.00 6.99 125 SER B C 1
ATOM 3252 O O . SER B 1 145 ? 6.781 1.263 -12.162 1.00 6.58 125 SER B O 1
ATOM 3255 N N . GLU B 1 146 ? 5.946 2.615 -13.755 1.00 5.65 126 GLU B N 1
ATOM 3256 C CA . GLU B 1 146 ? 6.666 1.936 -14.831 1.00 8.22 126 GLU B CA 1
ATOM 3257 C C . GLU B 1 146 ? 8.199 2.043 -14.603 1.00 9.72 126 GLU B C 1
ATOM 3258 O O . GLU B 1 146 ? 8.923 1.062 -14.772 1.00 11.10 126 GLU B O 1
ATOM 3264 N N . ALA B 1 147 ? 8.649 3.175 -14.096 1.00 10.01 127 ALA B N 1
ATOM 3265 C CA . ALA B 1 147 ? 10.103 3.375 -13.836 1.00 11.46 127 ALA B CA 1
ATOM 3266 C C . ALA B 1 147 ? 10.558 2.530 -12.662 1.00 11.88 127 ALA B C 1
ATOM 3267 O O . ALA B 1 147 ? 11.725 2.171 -12.568 1.00 10.86 127 ALA B O 1
ATOM 3269 N N . ALA B 1 148 ? 9.634 2.239 -11.755 1.00 12.20 128 ALA B N 1
ATOM 3270 C CA . ALA B 1 148 ? 9.908 1.401 -10.615 1.00 12.84 128 ALA B CA 1
ATOM 3271 C C . ALA B 1 148 ? 9.958 -0.088 -10.994 1.00 13.17 128 ALA B C 1
ATOM 3272 O O . ALA B 1 148 ? 10.302 -0.907 -10.172 1.00 14.92 128 ALA B O 1
ATOM 3274 N N . GLY B 1 149 ? 9.613 -0.437 -12.226 1.00 11.88 129 GLY B N 1
ATOM 3275 C CA . GLY B 1 149 ? 9.786 -1.825 -12.700 1.00 12.26 129 GLY B CA 1
ATOM 3276 C C . GLY B 1 149 ? 8.553 -2.703 -12.506 1.00 11.01 129 GLY B C 1
ATOM 3277 O O . GLY B 1 149 ? 8.639 -3.936 -12.602 1.00 10.24 129 GLY B O 1
ATOM 3278 N N . VAL B 1 150 ? 7.385 -2.093 -12.248 1.00 9.46 130 VAL B N 1
ATOM 3279 C CA . VAL B 1 150 ? 6.163 -2.891 -12.111 1.00 6.76 130 VAL B CA 1
ATOM 3280 C C . VAL B 1 150 ? 5.822 -3.574 -13.435 1.00 6.32 130 VAL B C 1
ATOM 3281 O O . VAL B 1 150 ? 6.201 -3.107 -14.501 1.00 7.96 130 VAL B O 1
ATOM 3285 N N . ASP B 1 151 ? 5.083 -4.679 -13.369 1.00 8.76 131 ASP B N 1
ATOM 3286 C CA . ASP B 1 151 ? 4.695 -5.424 -14.562 1.00 8.77 131 ASP B CA 1
ATOM 3287 C C . ASP B 1 151 ? 3.490 -4.802 -15.311 1.00 8.71 131 ASP B C 1
ATOM 3288 O O . ASP B 1 151 ? 3.370 -4.948 -16.532 1.00 7.92 131 ASP B O 1
ATOM 3293 N N . ALA B 1 152 ? 2.596 -4.130 -14.571 1.00 9.03 132 ALA B N 1
ATOM 3294 C CA . ALA B 1 152 ? 1.412 -3.515 -15.153 1.00 7.43 132 ALA B CA 1
ATOM 3295 C C . ALA B 1 152 ? 0.894 -2.503 -14.146 1.00 9.11 132 ALA B C 1
ATOM 3296 O O . ALA B 1 152 ? 1.322 -2.484 -12.966 1.00 8.86 132 ALA B O 1
ATOM 3298 N N . ILE B 1 153 ? -0.036 -1.659 -14.572 1.00 8.40 133 ILE B N 1
ATOM 3299 C CA . ILE B 1 153 ? -0.691 -0.760 -13.605 1.00 8.21 133 ILE B CA 1
ATOM 3300 C C . ILE B 1 153 ? -2.202 -0.857 -13.727 1.00 8.93 133 ILE B C 1
ATOM 3301 O O . ILE B 1 153 ? -2.737 -1.168 -14.810 1.00 7.78 133 ILE B O 1
ATOM 3306 N N . VAL B 1 154 ? -2.871 -0.507 -12.632 1.00 8.00 134 VAL B N 1
ATOM 3307 C CA . VAL B 1 154 ? -4.315 -0.283 -12.632 1.00 7.96 134 VAL B CA 1
ATOM 3308 C C . VAL B 1 154 ? -4.496 1.242 -12.578 1.00 7.75 134 VAL B C 1
ATOM 3309 O O . VAL B 1 154 ? -3.941 1.922 -11.713 1.00 5.94 134 VAL B O 1
ATOM 3313 N N . ALA B 1 155 ? -5.263 1.780 -13.507 1.00 5.89 135 ALA B N 1
ATOM 3314 C CA . ALA B 1 155 ? -5.523 3.211 -13.521 1.00 4.88 135 ALA B CA 1
ATOM 3315 C C . ALA B 1 155 ? -6.975 3.406 -13.056 1.00 5.58 135 ALA B C 1
ATOM 3316 O O . ALA B 1 155 ? -7.904 2.897 -13.701 1.00 6.03 135 ALA B O 1
ATOM 3318 N N . GLU B 1 156 ? -7.145 4.047 -11.892 1.00 5.60 136 GLU B N 1
ATOM 3319 C CA . GLU B 1 156 ? -8.421 4.091 -11.189 1.00 6.82 136 GLU B CA 1
ATOM 3320 C C . GLU B 1 156 ? -9.078 5.494 -11.283 1.00 4.50 136 GLU B C 1
ATOM 3321 O O . GLU B 1 156 ? -8.521 6.501 -10.835 1.00 4.34 136 GLU B O 1
ATOM 3327 N N . GLY B 1 157 ? -10.286 5.537 -11.838 1.00 5.51 137 GLY B N 1
ATOM 3328 C CA . GLY B 1 157 ? -10.978 6.802 -12.035 1.00 4.05 137 GLY B CA 1
ATOM 3329 C C . GLY B 1 157 ? -11.813 7.208 -10.842 1.00 6.18 137 GLY B C 1
ATOM 3330 O O . GLY B 1 157 ? -12.045 6.420 -9.927 1.00 7.48 137 GLY B O 1
ATOM 3331 N N . PHE B 1 158 ? -12.219 8.470 -10.869 1.00 5.22 138 PHE B N 1
ATOM 3332 C CA . PHE B 1 158 ? -13.030 9.176 -9.871 1.00 4.80 138 PHE B CA 1
ATOM 3333 C C . PHE B 1 158 ? -14.263 8.399 -9.433 1.00 5.22 138 PHE B C 1
ATOM 3334 O O . PHE B 1 158 ? -14.691 8.500 -8.280 1.00 5.80 138 PHE B O 1
ATOM 3342 N N . GLU B 1 159 ? -14.901 7.710 -10.379 1.00 4.78 139 GLU B N 1
ATOM 3343 C CA . GLU B 1 159 ? -16.157 7.004 -10.085 1.00 5.68 139 GLU B CA 1
ATOM 3344 C C . GLU B 1 159 ? -15.988 5.730 -9.234 1.00 7.06 139 GLU B C 1
ATOM 3345 O O . GLU B 1 159 ? -16.981 5.131 -8.755 1.00 7.02 139 GLU B O 1
ATOM 3351 N N . ALA B 1 160 ? -14.744 5.275 -9.072 1.00 5.38 140 ALA B N 1
ATOM 3352 C CA . ALA B 1 160 ? -14.444 4.062 -8.311 1.00 5.48 140 ALA B CA 1
ATOM 3353 C C . ALA B 1 160 ? -14.878 4.186 -6.844 1.00 7.39 140 ALA B C 1
ATOM 3354 O O . ALA B 1 160 ? -14.884 5.281 -6.295 1.00 7.33 140 ALA B O 1
ATOM 3356 N N . GLY B 1 161 ? -15.144 3.059 -6.196 1.00 7.51 141 GLY B N 1
ATOM 3357 C CA . GLY B 1 161 ? -15.410 3.054 -4.754 1.00 9.92 141 GLY B CA 1
ATOM 3358 C C . GLY B 1 161 ? -14.117 3.170 -3.977 1.00 10.71 141 GLY B C 1
ATOM 3359 O O . GLY B 1 161 ? -13.035 2.940 -4.532 1.00 9.20 141 GLY B O 1
ATOM 3360 N N . GLY B 1 162 ? -14.216 3.733 -2.773 1.00 11.04 142 GLY B N 1
ATOM 3361 C CA . GLY B 1 162 ? -13.072 3.776 -1.842 1.00 12.05 142 GLY B CA 1
ATOM 3362 C C . GLY B 1 162 ? -12.156 4.978 -2.061 1.00 13.06 142 GLY B C 1
ATOM 3363 O O . GLY B 1 162 ? -12.606 6.033 -2.504 1.00 12.48 142 GLY B O 1
ATOM 3364 N N . HIS B 1 163 ? -10.891 4.863 -1.656 1.00 11.67 143 HIS B N 1
ATOM 3365 C CA . HIS B 1 163 ? -9.975 6.006 -1.706 1.00 13.44 143 HIS B CA 1
ATOM 3366 C C . HIS B 1 163 ? -9.554 6.244 -3.142 1.00 13.87 143 HIS B C 1
ATOM 3367 O O . HIS B 1 163 ? -9.052 5.322 -3.764 1.00 14.67 143 HIS B O 1
ATOM 3374 N N . ASN B 1 164 ? -9.745 7.474 -3.648 1.00 12.30 144 ASN B N 1
ATOM 3375 C CA . ASN B 1 164 ? -9.418 7.820 -5.045 1.00 12.56 144 ASN B CA 1
ATOM 3376 C C . ASN B 1 164 ? -8.383 8.954 -5.145 1.00 13.32 144 ASN B C 1
ATOM 3377 O O . ASN B 1 164 ? -8.111 9.644 -4.157 1.00 13.53 144 ASN B O 1
ATOM 3382 N N . GLY B 1 165 ? -7.849 9.189 -6.351 1.00 12.38 145 GLY B N 1
ATOM 3383 C CA . GLY B 1 165 ? -6.852 10.258 -6.539 1.00 10.81 145 GLY B CA 1
ATOM 3384 C C . GLY B 1 165 ? -7.414 11.670 -6.397 1.00 11.85 145 GLY B C 1
ATOM 3385 O O . GLY B 1 165 ? -8.596 11.923 -6.712 1.00 10.90 145 GLY B O 1
ATOM 3386 N N . ARG B 1 166 ? -6.580 12.594 -5.904 1.00 10.35 146 ARG B N 1
ATOM 3387 C CA . ARG B 1 166 ? -6.996 13.979 -5.673 1.00 11.43 146 ARG B CA 1
ATOM 3388 C C . ARG B 1 166 ? -7.227 14.738 -6.970 1.00 10.94 146 ARG B C 1
ATOM 3389 O O . ARG B 1 166 ? -7.855 15.780 -6.941 1.00 11.78 146 ARG B O 1
ATOM 3397 N N . GLU B 1 167 ? -6.742 14.236 -8.115 1.00 10.04 147 GLU B N 1
ATOM 3398 C CA . GLU B 1 167 ? -6.975 14.967 -9.379 1.00 11.31 147 GLU B CA 1
ATOM 3399 C C . GLU B 1 167 ? -8.436 14.851 -9.838 1.00 10.40 147 GLU B C 1
ATOM 3400 O O . GLU B 1 167 ? -8.892 15.626 -10.693 1.00 9.90 147 GLU B O 1
ATOM 3406 N N . GLU B 1 168 ? -9.140 13.844 -9.311 1.00 7.96 148 GLU B N 1
ATOM 3407 C CA . GLU B 1 168 ? -10.542 13.584 -9.643 1.00 7.32 148 GLU B CA 1
ATOM 3408 C C . GLU B 1 168 ? -10.736 13.252 -11.125 1.00 6.12 148 GLU B C 1
ATOM 3409 O O . GLU B 1 168 ? -11.810 13.438 -11.657 1.00 6.58 148 GLU B O 1
ATOM 3415 N N . THR B 1 169 ? -9.710 12.730 -11.781 1.00 5.93 149 THR B N 1
ATOM 3416 C CA . THR B 1 169 ? -9.835 12.389 -13.217 1.00 6.83 149 THR B CA 1
ATOM 3417 C C . THR B 1 169 ? -10.783 11.183 -13.399 1.00 4.23 149 THR B C 1
ATOM 3418 O O . THR B 1 169 ? -10.619 10.150 -12.710 1.00 5.82 149 THR B O 1
ATOM 3422 N N . THR B 1 170 ? -11.723 11.268 -14.346 1.00 4.33 150 THR B N 1
ATOM 3423 C CA . THR B 1 170 ? -12.690 10.163 -14.524 1.00 3.85 150 THR B CA 1
ATOM 3424 C C . THR B 1 170 ? -12.024 9.052 -15.315 1.00 5.29 150 THR B C 1
ATOM 3425 O O . THR B 1 170 ? -11.016 9.277 -15.979 1.00 4.90 150 THR B O 1
ATOM 3429 N N . THR B 1 171 ? -12.612 7.862 -15.312 1.00 2.10 151 THR B N 1
ATOM 3430 C CA . THR B 1 171 ? -12.034 6.754 -16.062 1.00 3.47 151 THR B CA 1
ATOM 3431 C C . THR B 1 171 ? -11.912 7.071 -17.585 1.00 4.69 151 THR B C 1
ATOM 3432 O O . THR B 1 171 ? -10.847 6.867 -18.225 1.00 3.72 151 THR B O 1
ATOM 3436 N N . LEU B 1 172 ? -12.943 7.713 -18.126 1.00 4.27 152 LEU B N 1
ATOM 3437 C CA . LEU B 1 172 ? -12.964 8.077 -19.553 1.00 6.51 152 LEU B CA 1
ATOM 3438 C C . LEU B 1 172 ? -11.813 9.034 -19.906 1.00 6.64 152 LEU B C 1
ATOM 3439 O O . LEU B 1 172 ? -11.284 8.987 -21.018 1.00 4.25 152 LEU B O 1
ATOM 3444 N N . CYS B 1 173 ? -11.454 9.925 -18.984 1.00 8.37 153 CYS B N 1
ATOM 3445 C CA . CYS B 1 173 ? -10.360 10.864 -19.259 1.00 8.64 153 CYS B CA 1
ATOM 3446 C C . CYS B 1 173 ? -9.009 10.288 -18.868 1.00 10.36 153 CYS B C 1
ATOM 3447 O O . CYS B 1 173 ? -8.003 10.675 -19.448 1.00 12.21 153 CYS B O 1
ATOM 3450 N N . LEU B 1 174 ? -8.977 9.351 -17.924 1.00 7.17 154 LEU B N 1
ATOM 3451 C CA . LEU B 1 174 ? -7.694 8.865 -17.381 1.00 5.47 154 LEU B CA 1
ATOM 3452 C C . LEU B 1 174 ? -7.115 7.789 -18.316 1.00 6.34 154 LEU B C 1
ATOM 3453 O O . LEU B 1 174 ? -5.936 7.805 -18.653 1.00 5.97 154 LEU B O 1
ATOM 3458 N N . ILE B 1 175 ? -7.949 6.866 -18.766 1.00 6.06 155 ILE B N 1
ATOM 3459 C CA . ILE B 1 175 ? -7.400 5.722 -19.525 1.00 6.15 155 ILE B CA 1
ATOM 3460 C C . ILE B 1 175 ? -6.605 6.129 -20.791 1.00 6.82 155 ILE B C 1
ATOM 3461 O O . ILE B 1 175 ? -5.462 5.689 -20.962 1.00 6.68 155 ILE B O 1
ATOM 3466 N N . PRO B 1 176 ? -7.171 6.987 -21.664 1.00 6.86 156 PRO B N 1
ATOM 3467 C CA . PRO B 1 176 ? -6.341 7.198 -22.878 1.00 9.18 156 PRO B CA 1
ATOM 3468 C C . PRO B 1 176 ? -5.052 7.983 -22.571 1.00 10.26 156 PRO B C 1
ATOM 3469 O O . PRO B 1 176 ? -4.035 7.726 -23.220 1.00 12.03 156 PRO B O 1
ATOM 3473 N N . GLU B 1 177 ? -5.048 8.813 -21.519 1.00 8.90 157 GLU B N 1
ATOM 3474 C CA . GLU B 1 177 ? -3.805 9.459 -21.110 1.00 12.36 157 GLU B CA 1
ATOM 3475 C C . GLU B 1 177 ? -2.789 8.503 -20.516 1.00 10.60 157 GLU B C 1
ATOM 3476 O O . GLU B 1 177 ? -1.574 8.620 -20.785 1.00 8.89 157 GLU B O 1
ATOM 3482 N N . VAL B 1 178 ? -3.253 7.591 -19.674 1.00 7.56 158 VAL B N 1
ATOM 3483 C CA . VAL B 1 178 ? -2.315 6.657 -19.061 1.00 7.11 158 VAL B CA 1
ATOM 3484 C C . VAL B 1 178 ? -1.770 5.731 -20.138 1.00 7.21 158 VAL B C 1
ATOM 3485 O O . VAL B 1 178 ? -0.567 5.396 -20.148 1.00 6.33 158 VAL B O 1
ATOM 3489 N N . VAL B 1 179 ? -2.654 5.232 -21.000 1.00 6.45 159 VAL B N 1
ATOM 3490 C CA . VAL B 1 179 ? -2.229 4.279 -22.022 1.00 7.18 159 VAL B CA 1
ATOM 3491 C C . VAL B 1 179 ? -1.195 4.931 -22.983 1.00 9.95 159 VAL B C 1
ATOM 3492 O O . VAL B 1 179 ? -0.247 4.265 -23.468 1.00 9.74 159 VAL B O 1
ATOM 3496 N N . ASP B 1 180 ? -1.365 6.220 -23.264 1.00 10.22 160 ASP B N 1
ATOM 3497 C CA . ASP B 1 180 ? -0.381 6.921 -24.125 1.00 11.41 160 ASP B CA 1
ATOM 3498 C C . ASP B 1 180 ? 0.953 7.153 -23.420 1.00 12.18 160 ASP B C 1
ATOM 3499 O O . ASP B 1 180 ? 1.958 7.389 -24.068 1.00 11.65 160 ASP B O 1
ATOM 3504 N N . ALA B 1 181 ? 0.941 7.119 -22.098 1.00 11.06 161 ALA B N 1
ATOM 3505 C CA . ALA B 1 181 ? 2.097 7.516 -21.284 1.00 11.87 161 ALA B CA 1
ATOM 3506 C C . ALA B 1 181 ? 3.026 6.341 -20.971 1.00 10.72 161 ALA B C 1
ATOM 3507 O O . ALA B 1 181 ? 4.189 6.542 -20.666 1.00 10.88 161 ALA B O 1
ATOM 3509 N N . VAL B 1 182 ? 2.539 5.111 -21.023 1.00 9.71 162 VAL B N 1
ATOM 3510 C CA . VAL B 1 182 ? 3.407 3.982 -20.642 1.00 9.91 162 VAL B CA 1
ATOM 3511 C C . VAL B 1 182 ? 3.405 2.880 -21.712 1.00 10.84 162 VAL B C 1
ATOM 3512 O O . VAL B 1 182 ? 2.478 2.801 -22.494 1.00 8.41 162 VAL B O 1
ATOM 3516 N N . ASN B 1 183 ? 4.405 2.000 -21.681 1.00 11.63 163 ASN B N 1
ATOM 3517 C CA . ASN B 1 183 ? 4.422 0.830 -22.552 1.00 12.17 163 ASN B CA 1
ATOM 3518 C C . ASN B 1 183 ? 3.911 -0.438 -21.883 1.00 12.99 163 ASN B C 1
ATOM 3519 O O . ASN B 1 183 ? 3.552 -1.387 -22.563 1.00 14.48 163 ASN B O 1
ATOM 3524 N N . ILE B 1 184 ? 3.863 -0.463 -20.565 1.00 9.77 164 ILE B N 1
ATOM 3525 C CA . ILE B 1 184 ? 3.347 -1.663 -19.883 1.00 11.49 164 ILE B CA 1
ATOM 3526 C C . ILE B 1 184 ? 1.789 -1.783 -19.966 1.00 9.96 164 ILE B C 1
ATOM 3527 O O . ILE B 1 184 ? 1.105 -0.790 -20.240 1.00 8.87 164 ILE B O 1
ATOM 3532 N N . PRO B 1 185 ? 1.234 -2.980 -19.698 1.00 10.52 165 PRO B N 1
ATOM 3533 C CA . PRO B 1 185 ? -0.237 -3.106 -19.754 1.00 9.14 165 PRO B CA 1
ATOM 3534 C C . PRO B 1 185 ? -0.951 -2.273 -18.707 1.00 8.35 165 PRO B C 1
ATOM 3535 O O . PRO B 1 185 ? -0.425 -2.042 -17.620 1.00 6.99 165 PRO B O 1
ATOM 3539 N N . VAL B 1 186 ? -2.177 -1.865 -19.047 1.00 7.09 166 VAL B N 1
ATOM 3540 C CA . VAL B 1 186 ? -2.974 -0.970 -18.221 1.00 5.71 166 VAL B CA 1
ATOM 3541 C C . VAL B 1 186 ? -4.336 -1.626 -17.976 1.00 6.33 166 VAL B C 1
ATOM 3542 O O . VAL B 1 186 ? -4.978 -2.103 -18.912 1.00 7.00 166 VAL B O 1
ATOM 3546 N N . VAL B 1 187 ? -4.719 -1.700 -16.703 1.00 4.29 167 VAL B N 1
ATOM 3547 C CA . VAL B 1 187 ? -6.010 -2.213 -16.301 1.00 5.96 167 VAL B CA 1
ATOM 3548 C C . VAL B 1 187 ? -6.862 -1.016 -15.877 1.00 6.39 167 VAL B C 1
ATOM 3549 O O . VAL B 1 187 ? -6.456 -0.218 -15.014 1.00 7.41 167 VAL B O 1
ATOM 3553 N N . ALA B 1 188 ? -8.039 -0.882 -16.471 1.00 5.37 168 ALA B N 1
ATOM 3554 C CA . ALA B 1 188 ? -8.943 0.213 -16.073 1.00 5.30 168 ALA B CA 1
ATOM 3555 C C . ALA B 1 188 ? -9.802 -0.190 -14.871 1.00 5.23 168 ALA B C 1
ATOM 3556 O O . ALA B 1 188 ? -10.406 -1.281 -14.857 1.00 6.07 168 ALA B O 1
ATOM 3558 N N . ALA B 1 189 ? -9.932 0.715 -13.903 1.00 6.34 169 ALA B N 1
ATOM 3559 C CA . ALA B 1 189 ? -10.771 0.501 -12.717 1.00 4.97 169 ALA B CA 1
ATOM 3560 C C . ALA B 1 189 ? -11.600 1.729 -12.500 1.00 5.91 169 ALA B C 1
ATOM 3561 O O . ALA B 1 189 ? -11.090 2.856 -12.620 1.00 8.32 169 ALA B O 1
ATOM 3563 N N . GLY B 1 190 ? -12.841 1.523 -12.053 1.00 5.39 170 GLY B N 1
ATOM 3564 C CA . GLY B 1 190 ? -13.705 2.661 -11.717 1.00 3.71 170 GLY B CA 1
ATOM 3565 C C . GLY B 1 190 ? -14.832 2.696 -12.741 1.00 4.58 170 GLY B C 1
ATOM 3566 O O . GLY B 1 190 ? -14.640 3.125 -13.909 1.00 4.80 170 GLY B O 1
ATOM 3567 N N . GLY B 1 191 ? -16.025 2.297 -12.297 1.00 4.87 171 GLY B N 1
ATOM 3568 C CA . GLY B 1 191 ? -17.191 2.383 -13.178 1.00 5.78 171 GLY B CA 1
ATOM 3569 C C . GLY B 1 191 ? -17.420 1.127 -14.015 1.00 6.47 171 GLY B C 1
ATOM 3570 O O . GLY B 1 191 ? -18.328 1.116 -14.844 1.00 6.88 171 GLY B O 1
ATOM 3571 N N . ILE B 1 192 ? -16.611 0.078 -13.839 1.00 5.18 172 ILE B N 1
ATOM 3572 C CA . ILE B 1 192 ? -16.792 -1.125 -14.699 1.00 6.03 172 ILE B CA 1
ATOM 3573 C C . ILE B 1 192 ? -17.755 -2.134 -14.044 1.00 7.40 172 ILE B C 1
ATOM 3574 O O . ILE B 1 192 ? -17.377 -2.893 -13.166 1.00 7.33 172 ILE B O 1
ATOM 3579 N N . ALA B 1 193 ? -19.003 -2.153 -14.489 1.00 8.66 173 ALA B N 1
ATOM 3580 C CA . ALA B 1 193 ? -20.026 -3.002 -13.831 1.00 9.11 173 ALA B CA 1
ATOM 3581 C C . ALA B 1 193 ? -20.917 -3.736 -14.866 1.00 9.60 173 ALA B C 1
ATOM 3582 O O . ALA B 1 193 ? -21.920 -4.359 -14.526 1.00 9.89 173 ALA B O 1
ATOM 3584 N N . SER B 1 194 ? -20.518 -3.672 -16.138 1.00 8.90 174 SER B N 1
ATOM 3585 C CA . SER B 1 194 ? -21.309 -4.231 -17.226 1.00 8.24 174 SER B CA 1
ATOM 3586 C C . SER B 1 194 ? -20.354 -4.531 -18.346 1.00 6.45 174 SER B C 1
ATOM 3587 O O . SER B 1 194 ? -19.254 -3.974 -18.416 1.00 6.48 174 SER B O 1
ATOM 3590 N N . GLY B 1 195 ? -20.778 -5.396 -19.255 1.00 8.01 175 GLY B N 1
ATOM 3591 C CA . GLY B 1 195 ? -19.981 -5.657 -20.475 1.00 6.48 175 GLY B CA 1
ATOM 3592 C C . GLY B 1 195 ? -19.778 -4.439 -21.352 1.00 5.48 175 GLY B C 1
ATOM 3593 O O . GLY B 1 195 ? -18.752 -4.329 -22.040 1.00 5.94 175 GLY B O 1
ATOM 3594 N N . ARG B 1 196 ? -20.772 -3.555 -21.393 1.00 4.74 176 ARG B N 1
ATOM 3595 C CA . ARG B 1 196 ? -20.664 -2.299 -22.139 1.00 6.34 176 ARG B CA 1
ATOM 3596 C C . ARG B 1 196 ? -19.499 -1.443 -21.584 1.00 6.56 176 ARG B C 1
ATOM 3597 O O . ARG B 1 196 ? -18.782 -0.767 -22.356 1.00 6.20 176 ARG B O 1
ATOM 3605 N N . ALA B 1 197 ? -19.320 -1.434 -20.271 1.00 3.81 177 ALA B N 1
ATOM 3606 C CA . ALA B 1 197 ? -18.183 -0.647 -19.691 1.00 5.76 177 ALA B CA 1
ATOM 3607 C C . ALA B 1 197 ? -16.856 -1.365 -19.938 1.00 4.55 177 ALA B C 1
ATOM 3608 O O . ALA B 1 197 ? -15.823 -0.705 -20.101 1.00 5.58 177 ALA B O 1
ATOM 3610 N N . VAL B 1 198 ? -16.866 -2.707 -19.959 1.00 5.32 178 VAL B N 1
ATOM 3611 C CA . VAL B 1 198 ? -15.633 -3.428 -20.323 1.00 5.87 178 VAL B CA 1
ATOM 3612 C C . VAL B 1 198 ? -15.281 -3.046 -21.752 1.00 6.71 178 VAL B C 1
ATOM 3613 O O . VAL B 1 198 ? -14.106 -2.762 -22.065 1.00 6.17 178 VAL B O 1
ATOM 3617 N N . ALA B 1 199 ? -16.296 -3.003 -22.630 1.00 6.21 179 ALA B N 1
ATOM 3618 C CA . ALA B 1 199 ? -16.006 -2.667 -24.031 1.00 6.30 179 ALA B CA 1
ATOM 3619 C C . ALA B 1 199 ? -15.494 -1.227 -24.080 1.00 6.61 179 ALA B C 1
ATOM 3620 O O . ALA B 1 199 ? -14.534 -0.955 -24.797 1.00 7.74 179 ALA B O 1
ATOM 3622 N N . ALA B 1 200 ? -16.091 -0.313 -23.296 1.00 5.07 180 ALA B N 1
ATOM 3623 C CA . ALA B 1 200 ? -15.608 1.079 -23.252 1.00 5.79 180 ALA B CA 1
ATOM 3624 C C . ALA B 1 200 ? -14.128 1.182 -22.824 1.00 5.72 180 ALA B C 1
ATOM 3625 O O . ALA B 1 200 ? -13.329 1.884 -23.475 1.00 5.24 180 ALA B O 1
ATOM 3627 N N . ALA B 1 201 ? -13.757 0.473 -21.756 1.00 5.77 181 ALA B N 1
ATOM 3628 C CA . ALA B 1 201 ? -12.342 0.466 -21.268 1.00 6.81 181 ALA B CA 1
ATOM 3629 C C . ALA B 1 201 ? -11.394 0.004 -22.354 1.00 6.78 181 ALA B C 1
ATOM 3630 O O . ALA B 1 201 ? -10.322 0.562 -22.513 1.00 6.90 181 ALA B O 1
ATOM 3632 N N . LEU B 1 202 ? -11.749 -1.096 -23.027 1.00 6.55 182 LEU B N 1
ATOM 3633 C CA . LEU B 1 202 ? -10.879 -1.647 -24.071 1.00 7.45 182 LEU B CA 1
ATOM 3634 C C . LEU B 1 202 ? -10.817 -0.675 -25.265 1.00 8.16 182 LEU B C 1
ATOM 3635 O O . LEU B 1 202 ? -9.759 -0.497 -25.865 1.00 8.64 182 LEU B O 1
ATOM 3640 N N . ALA B 1 203 ? -11.923 0.005 -25.565 1.00 7.37 183 ALA B N 1
ATOM 3641 C CA . ALA B 1 203 ? -11.916 0.990 -26.648 1.00 6.59 183 ALA B CA 1
ATOM 3642 C C . 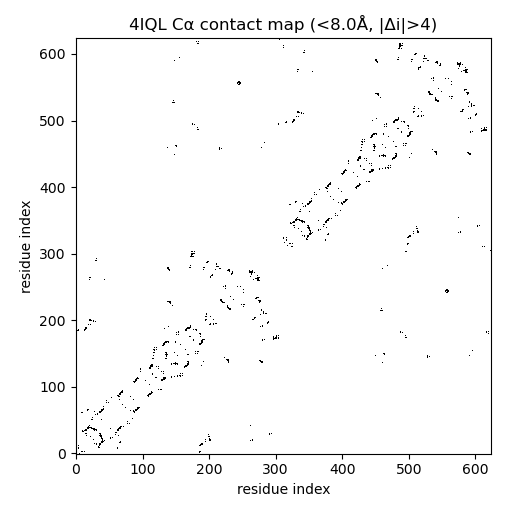ALA B 1 203 ? -10.939 2.129 -26.345 1.00 8.20 183 ALA B C 1
ATOM 3643 O O . ALA B 1 203 ? -10.276 2.661 -27.287 1.00 7.03 183 ALA B O 1
ATOM 3645 N N . LEU B 1 204 ? -10.898 2.568 -25.073 1.00 4.61 184 LEU B N 1
ATOM 3646 C CA . LEU B 1 204 ? -9.930 3.588 -24.659 1.00 7.72 184 LEU B CA 1
ATOM 3647 C C . LEU B 1 204 ? -8.462 3.149 -24.686 1.00 9.06 184 LEU B C 1
ATOM 3648 O O . LEU B 1 204 ? -7.563 3.993 -24.473 1.00 9.38 184 LEU B O 1
ATOM 3653 N N . GLY B 1 205 ? -8.227 1.838 -24.822 1.00 8.00 185 GLY B N 1
ATOM 3654 C CA . GLY B 1 205 ? -6.860 1.311 -24.954 1.00 7.95 185 GLY B CA 1
ATOM 3655 C C . GLY B 1 205 ? -6.367 0.491 -23.780 1.00 7.69 185 GLY B C 1
ATOM 3656 O O . GLY B 1 205 ? -5.231 0.008 -23.772 1.00 8.56 185 GLY B O 1
ATOM 3657 N N . ALA B 1 206 ? -7.209 0.318 -22.767 1.00 6.72 186 ALA B N 1
ATOM 3658 C CA . ALA B 1 206 ? -6.872 -0.609 -21.713 1.00 6.08 186 ALA B CA 1
ATOM 3659 C C . ALA B 1 206 ? -6.828 -2.046 -22.188 1.00 7.50 186 ALA B C 1
ATOM 3660 O O . ALA B 1 206 ? -7.502 -2.444 -23.148 1.00 6.21 186 ALA B O 1
ATOM 3662 N N . ASP B 1 207 ? -5.992 -2.814 -21.503 1.00 6.99 187 ASP B N 1
ATOM 3663 C CA . ASP B 1 207 ? -5.877 -4.233 -21.765 1.00 9.24 187 ASP B CA 1
ATOM 3664 C C . ASP B 1 207 ? -6.870 -5.046 -20.959 1.00 9.61 187 ASP B C 1
ATOM 3665 O O . ASP B 1 207 ? -7.171 -6.173 -21.328 1.00 11.29 187 ASP B O 1
ATOM 3670 N N . ALA B 1 208 ? -7.305 -4.529 -19.804 1.00 7.79 188 ALA B N 1
ATOM 3671 C CA . ALA B 1 208 ? -8.135 -5.361 -18.905 1.00 7.14 188 ALA B CA 1
ATOM 3672 C C . ALA B 1 208 ? -8.919 -4.444 -17.991 1.00 6.31 188 ALA B C 1
ATOM 3673 O O . ALA B 1 208 ? -8.768 -3.207 -18.044 1.00 5.34 188 ALA B O 1
ATOM 3675 N N . VAL B 1 209 ? -9.821 -5.012 -17.203 1.00 5.12 189 VAL B N 1
ATOM 3676 C CA . VAL B 1 209 ? -10.553 -4.189 -16.276 1.00 5.53 189 VAL B CA 1
ATOM 3677 C C . VAL B 1 209 ? -10.410 -4.789 -14.861 1.00 6.32 189 VAL B C 1
ATOM 3678 O O . VAL B 1 209 ? -10.233 -6.009 -14.696 1.00 6.40 189 VAL B O 1
ATOM 3682 N N . GLN B 1 210 ? -10.543 -3.924 -13.871 1.00 4.66 190 GLN B N 1
ATOM 3683 C CA . GLN B 1 210 ? -10.695 -4.367 -12.490 1.00 5.89 190 GLN B CA 1
ATOM 3684 C C . GLN B 1 210 ? -12.093 -3.931 -12.041 1.00 6.40 190 GLN B C 1
ATOM 3685 O O . GLN B 1 210 ? -12.465 -2.747 -12.155 1.00 7.20 190 GLN B O 1
ATOM 3691 N N . VAL B 1 211 ? -12.847 -4.874 -11.488 1.00 6.43 191 VAL B N 1
ATOM 3692 C CA . VAL B 1 211 ? -14.239 -4.669 -11.115 1.00 6.11 191 VAL B CA 1
ATOM 3693 C C . VAL B 1 211 ? -14.285 -4.759 -9.589 1.00 6.68 191 VAL B C 1
ATOM 3694 O O . VAL B 1 211 ? -13.893 -5.784 -9.017 1.00 6.78 191 VAL B O 1
ATOM 3698 N N . GLY B 1 212 ? -14.732 -3.700 -8.919 1.00 6.02 192 GLY B N 1
ATOM 3699 C CA . GLY B 1 212 ? -14.780 -3.696 -7.438 1.00 6.21 192 GLY B CA 1
ATOM 3700 C C . GLY B 1 212 ? -16.218 -3.787 -6.965 1.00 6.71 192 GLY B C 1
ATOM 3701 O O . GLY B 1 212 ? -16.654 -4.845 -6.515 1.00 7.12 192 GLY B O 1
ATOM 3702 N N . THR B 1 213 ? -16.957 -2.693 -7.146 1.00 7.16 193 THR B N 1
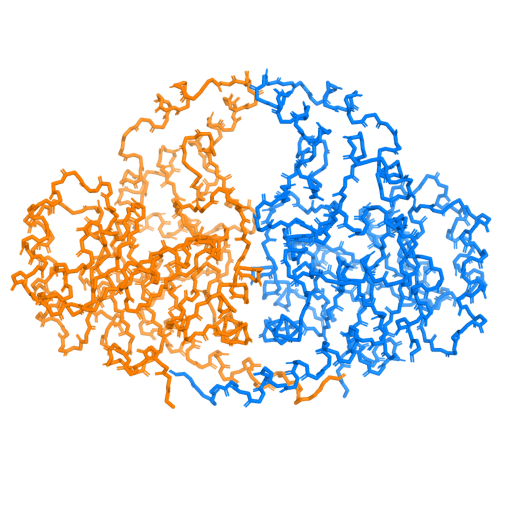ATOM 3703 C CA . THR B 1 213 ? -18.326 -2.561 -6.651 1.00 7.44 193 THR B CA 1
ATOM 3704 C C . THR B 1 213 ? -19.195 -3.771 -6.987 1.00 9.02 193 THR B C 1
ATOM 3705 O O . THR B 1 213 ? -19.823 -4.363 -6.092 1.00 8.64 193 THR B O 1
ATOM 3709 N N . ARG B 1 214 ? -19.226 -4.177 -8.254 1.00 6.62 194 ARG B N 1
ATOM 3710 C CA . ARG B 1 214 ? -20.118 -5.291 -8.564 1.00 8.61 194 ARG B CA 1
ATOM 3711 C C . ARG B 1 214 ? -19.757 -6.598 -7.832 1.00 7.80 194 ARG B C 1
ATOM 3712 O O . ARG B 1 214 ? -20.659 -7.344 -7.354 1.00 8.89 194 ARG B O 1
ATOM 3720 N N . PHE B 1 215 ? -18.462 -6.893 -7.733 1.00 8.24 195 PHE B N 1
ATOM 3721 C CA . PHE B 1 215 ? -18.018 -8.037 -6.907 1.00 7.30 195 PHE B CA 1
ATOM 3722 C C . PHE B 1 215 ? -18.198 -7.827 -5.388 1.00 7.38 195 PHE B C 1
ATOM 3723 O O . PHE B 1 215 ? -18.435 -8.789 -4.662 1.00 8.26 195 PHE B O 1
ATOM 3731 N N . ALA B 1 216 ? -18.141 -6.587 -4.909 1.00 8.24 196 ALA B N 1
ATOM 3732 C CA . ALA B 1 216 ? -18.314 -6.331 -3.452 1.00 8.13 196 ALA B CA 1
ATOM 3733 C C . ALA B 1 216 ? -19.742 -6.699 -3.037 1.00 9.39 196 ALA B C 1
ATOM 3734 O O . ALA B 1 216 ? -20.009 -7.011 -1.861 1.00 9.69 196 ALA B O 1
ATOM 3736 N N . LEU B 1 217 ? -20.669 -6.560 -3.980 1.00 9.32 197 LEU B N 1
ATOM 3737 C CA . LEU B 1 217 ? -22.090 -6.893 -3.752 1.00 9.26 197 LEU B CA 1
ATOM 3738 C C . LEU B 1 217 ? -22.487 -8.324 -4.129 1.00 9.58 197 LEU B C 1
ATOM 3739 O O . LEU B 1 217 ? -23.633 -8.705 -3.925 1.00 11.02 197 LEU B O 1
ATOM 3744 N N . SER B 1 218 ? -21.539 -9.124 -4.617 1.00 9.16 198 SER B N 1
ATOM 3745 C CA . SER B 1 218 ? -21.793 -10.526 -4.903 1.00 9.32 198 SER B CA 1
ATOM 3746 C C . SER B 1 218 ? -22.028 -11.404 -3.665 1.00 9.64 198 SER B C 1
ATOM 3747 O O . SER B 1 218 ? -21.714 -11.052 -2.526 1.00 8.16 198 SER B O 1
ATOM 3750 N N . GLU B 1 219 ? -22.627 -12.543 -3.927 1.00 10.26 199 GLU B N 1
ATOM 3751 C CA . GLU B 1 219 ? -22.857 -13.574 -2.918 1.00 14.18 199 GLU B CA 1
ATOM 3752 C C . GLU B 1 219 ? -21.578 -13.952 -2.166 1.00 12.11 199 GLU B C 1
ATOM 3753 O O . GLU B 1 219 ? -21.525 -13.978 -0.928 1.00 12.33 199 GLU B O 1
ATOM 3759 N N . GLU B 1 220 ? -20.510 -14.153 -2.913 1.00 11.45 200 GLU B N 1
ATOM 3760 C CA . GLU B 1 220 ? -19.235 -14.607 -2.342 1.00 11.14 200 GLU B CA 1
ATOM 3761 C C . GLU B 1 220 ? -18.509 -13.519 -1.535 1.00 9.59 200 GLU B C 1
ATOM 3762 O O . GLU B 1 220 ? -17.616 -13.836 -0.769 1.00 9.26 200 GLU B O 1
ATOM 3768 N N . SER B 1 221 ? -18.832 -12.247 -1.761 1.00 9.84 201 SER B N 1
ATOM 3769 C CA . SER B 1 221 ? -18.174 -11.159 -0.993 1.00 8.98 201 SER B CA 1
ATOM 3770 C C . SER B 1 221 ? -18.386 -11.306 0.531 1.00 9.78 201 SER B C 1
ATOM 3771 O O . SER B 1 221 ? -19.469 -11.663 0.974 1.00 7.42 201 SER B O 1
ATOM 3774 N N . SER B 1 222 ? -17.354 -10.981 1.321 1.00 9.73 202 SER B N 1
ATOM 3775 C CA . SER B 1 222 ? -17.426 -11.080 2.794 1.00 10.40 202 SER B CA 1
ATOM 3776 C C . SER B 1 222 ? -18.199 -9.949 3.437 1.00 10.59 202 SER B C 1
ATOM 3777 O O . SER B 1 222 ? -18.373 -9.958 4.637 1.00 9.24 202 SER B O 1
ATOM 3780 N N . ALA B 1 223 ? -18.612 -8.933 2.669 1.00 9.24 203 ALA B N 1
ATOM 3781 C CA . ALA B 1 223 ? -19.320 -7.792 3.248 1.00 8.90 203 ALA B CA 1
ATOM 3782 C C . ALA B 1 223 ? -20.632 -8.225 3.895 1.00 9.71 203 ALA B C 1
ATOM 3783 O O . ALA B 1 223 ? -21.230 -9.242 3.510 1.00 7.81 203 ALA B O 1
ATOM 3785 N N . HIS B 1 224 ? -21.110 -7.424 4.834 1.00 9.04 204 HIS B N 1
ATOM 3786 C CA . HIS B 1 224 ? -22.324 -7.766 5.570 1.00 10.66 204 HIS B CA 1
ATOM 3787 C C . HIS B 1 224 ? -23.536 -7.732 4.645 1.00 10.85 204 HIS B C 1
ATOM 3788 O O . HIS B 1 224 ? -23.609 -6.861 3.776 1.00 9.35 204 HIS B O 1
ATOM 3795 N N . GLU B 1 225 ? -24.475 -8.682 4.807 1.00 10.83 205 GLU B N 1
ATOM 3796 C CA . GLU B 1 225 ? -25.709 -8.656 3.998 1.00 13.03 205 GLU B CA 1
ATOM 3797 C C . GLU B 1 225 ? -26.483 -7.330 4.056 1.00 12.20 205 GLU B C 1
ATOM 3798 O O . GLU B 1 225 ? -27.098 -6.950 3.068 1.00 13.26 205 GLU B O 1
ATOM 3804 N N . ASP B 1 226 ? -26.467 -6.624 5.189 1.00 11.14 206 ASP B N 1
ATOM 3805 C CA . ASP B 1 226 ? -27.189 -5.354 5.267 1.00 13.06 206 ASP B CA 1
ATOM 3806 C C . ASP B 1 226 ? -26.492 -4.274 4.423 1.00 12.14 206 ASP B C 1
ATOM 3807 O O . ASP B 1 226 ? -27.136 -3.393 3.876 1.00 12.05 206 ASP B O 1
ATOM 3812 N N . PHE B 1 227 ? -25.177 -4.347 4.347 1.00 10.29 207 PHE B N 1
ATOM 3813 C CA . PHE B 1 227 ? -24.440 -3.432 3.506 1.00 10.65 207 PHE B CA 1
ATOM 3814 C C . PHE B 1 227 ? -24.771 -3.733 2.052 1.00 10.68 207 PHE B C 1
ATOM 3815 O O . PHE B 1 227 ? -24.996 -2.816 1.265 1.00 12.52 207 PHE B O 1
ATOM 3823 N N . LYS B 1 228 ? -24.791 -5.000 1.672 1.00 9.44 208 LYS B N 1
ATOM 3824 C CA . LYS B 1 228 ? -25.064 -5.300 0.263 1.00 9.68 208 LYS B CA 1
ATOM 3825 C C . LYS B 1 228 ? -26.499 -4.865 -0.087 1.00 10.93 208 LYS B C 1
ATOM 3826 O O . LYS B 1 228 ? -26.721 -4.223 -1.130 1.00 10.26 208 LYS B O 1
ATOM 3832 N N . ALA B 1 229 ? -27.468 -5.193 0.781 1.00 10.60 209 ALA B N 1
ATOM 3833 C CA . ALA B 1 229 ? -28.867 -4.844 0.505 1.00 12.34 209 ALA B CA 1
ATOM 3834 C C . ALA B 1 229 ? -29.026 -3.342 0.439 1.00 13.08 209 ALA B C 1
ATOM 3835 O O . ALA B 1 229 ? -29.690 -2.811 -0.465 1.00 13.70 209 ALA B O 1
ATOM 3837 N N . HIS B 1 230 ? -28.355 -2.639 1.338 1.00 12.88 210 HIS B N 1
ATOM 3838 C CA . HIS B 1 230 ? -28.403 -1.171 1.333 1.00 14.60 210 HIS B CA 1
ATOM 3839 C C . HIS B 1 230 ? -27.831 -0.514 0.036 1.00 13.87 210 HIS B C 1
ATOM 3840 O O . HIS B 1 230 ? -28.428 0.423 -0.536 1.00 13.20 210 HIS B O 1
ATOM 3847 N N . CYS B 1 231 ? -26.674 -0.990 -0.405 1.00 11.39 211 CYS B N 1
ATOM 3848 C CA . CYS B 1 231 ? -26.128 -0.570 -1.702 1.00 12.38 211 CYS B CA 1
ATOM 3849 C C . CYS B 1 231 ? -27.079 -0.824 -2.868 1.00 12.94 211 CYS B C 1
ATOM 3850 O O . CYS B 1 231 ? -27.217 -0.012 -3.779 1.00 13.28 211 CYS B O 1
ATOM 3853 N N . ARG B 1 232 ? -27.752 -1.960 -2.835 1.00 14.22 212 ARG B N 1
ATOM 3854 C CA . ARG B 1 232 ? -28.693 -2.313 -3.918 1.00 13.89 212 ARG B CA 1
ATOM 3855 C C . ARG B 1 232 ? -29.871 -1.344 -4.009 1.00 14.76 212 ARG B C 1
ATOM 3856 O O . ARG B 1 232 ? -30.403 -1.145 -5.093 1.00 14.79 212 ARG B O 1
ATOM 3864 N N A ARG B 1 233 ? -30.254 -0.715 -2.894 0.50 14.86 213 ARG B N 1
ATOM 3865 N N B ARG B 1 233 ? -30.252 -0.710 -2.898 0.50 14.79 213 ARG B N 1
ATOM 3866 C CA A ARG B 1 233 ? -31.381 0.224 -2.918 0.50 15.71 213 ARG B CA 1
ATOM 3867 C CA B ARG B 1 233 ? -31.380 0.232 -2.918 0.50 15.57 213 ARG B CA 1
ATOM 3868 C C A ARG B 1 233 ? -30.971 1.600 -3.407 0.50 16.55 213 ARG B C 1
ATOM 3869 C C B ARG B 1 233 ? -30.959 1.675 -3.168 0.50 16.48 213 ARG B C 1
ATOM 3870 O O A ARG B 1 233 ? -31.830 2.405 -3.731 0.50 14.36 213 ARG B O 1
ATOM 3871 O O B ARG B 1 233 ? -31.786 2.590 -3.134 0.50 14.46 213 ARG B O 1
ATOM 3886 N N . SER B 1 234 ? -29.667 1.893 -3.405 1.00 16.86 214 SER B N 1
ATOM 3887 C CA . SER B 1 234 ? -29.222 3.258 -3.664 1.00 16.63 214 SER B CA 1
ATOM 3888 C C . SER B 1 234 ? -29.363 3.600 -5.147 1.00 16.75 214 SER B C 1
ATOM 3889 O O . SER B 1 234 ? -29.424 2.714 -5.992 1.00 18.05 214 SER B O 1
ATOM 3892 N N . VAL B 1 235 ? -29.486 4.892 -5.434 1.00 15.79 215 VAL B N 1
ATOM 3893 C CA . VAL B 1 235 ? -29.799 5.386 -6.764 1.00 14.63 215 VAL B CA 1
ATOM 3894 C C . VAL B 1 235 ? -28.726 6.401 -7.155 1.00 14.72 215 VAL B C 1
ATOM 3895 O O . VAL B 1 235 ? -27.847 6.739 -6.346 1.00 11.98 215 VAL B O 1
ATOM 3899 N N . GLU B 1 236 ? -28.757 6.836 -8.406 1.00 14.59 216 GLU B N 1
ATOM 3900 C CA . GLU B 1 236 ? -27.725 7.713 -8.940 1.00 14.20 216 GLU B CA 1
ATOM 3901 C C . GLU B 1 236 ? -27.632 8.935 -8.065 1.00 15.86 216 GLU B C 1
ATOM 3902 O O . GLU B 1 236 ? -28.661 9.463 -7.592 1.00 14.37 216 GLU B O 1
ATOM 3908 N N . GLY B 1 237 ? -26.401 9.379 -7.816 1.00 13.64 217 GLY B N 1
ATOM 3909 C CA . GLY B 1 237 ? -26.180 10.536 -6.963 1.00 13.61 217 GLY B CA 1
ATOM 3910 C C . GLY B 1 237 ? -26.033 10.203 -5.487 1.00 12.78 217 GLY B C 1
ATOM 3911 O O . GLY B 1 237 ? -25.788 11.098 -4.696 1.00 13.90 217 GLY B O 1
ATOM 3912 N N . ASP B 1 238 ? -26.216 8.938 -5.111 1.00 10.70 218 ASP B N 1
ATOM 3913 C CA . ASP B 1 238 ? -26.134 8.564 -3.682 1.00 11.36 218 ASP B CA 1
ATOM 3914 C C . ASP B 1 238 ? -24.719 8.437 -3.151 1.00 10.37 218 ASP B C 1
ATOM 3915 O O . ASP B 1 238 ? -24.537 8.355 -1.921 1.00 10.91 218 ASP B O 1
ATOM 3920 N N . THR B 1 239 ? -23.720 8.370 -4.038 1.00 9.14 219 THR B N 1
ATOM 3921 C CA . THR B 1 239 ? -22.320 8.399 -3.582 1.00 7.54 219 THR B CA 1
ATOM 3922 C C . THR B 1 239 ? -21.698 9.762 -3.795 1.00 8.72 219 THR B C 1
ATOM 3923 O O . THR B 1 239 ? -22.146 10.568 -4.631 1.00 7.86 219 THR B O 1
ATOM 3927 N N . MET B 1 240 ? -20.635 10.024 -3.052 1.00 8.10 220 MET B N 1
ATOM 3928 C CA . MET B 1 240 ? -19.946 11.295 -3.161 1.00 8.71 220 MET B CA 1
ATOM 3929 C C . MET B 1 240 ? -18.493 11.091 -2.791 1.00 8.74 220 MET B C 1
ATOM 3930 O O . MET B 1 240 ? -18.191 10.420 -1.797 1.00 8.87 220 MET B O 1
ATOM 3935 N N . LEU B 1 241 ? -17.599 11.655 -3.593 1.00 7.11 221 LEU B N 1
ATOM 3936 C CA . LEU B 1 241 ? -16.192 11.674 -3.208 1.00 7.38 221 LEU B CA 1
ATOM 3937 C C . LEU B 1 241 ? -16.057 12.717 -2.086 1.00 8.94 221 LEU B C 1
ATOM 3938 O O . LEU B 1 241 ? -16.340 13.917 -2.284 1.00 9.48 221 LEU B O 1
ATOM 3943 N N . SER B 1 242 ? -15.641 12.264 -0.916 1.00 9.01 222 SER B N 1
ATOM 3944 C CA . SER B 1 242 ? -15.715 13.075 0.285 1.00 11.30 222 SER B CA 1
ATOM 3945 C C . SER B 1 242 ? -14.412 13.011 1.101 1.00 10.62 222 SER B C 1
ATOM 3946 O O . SER B 1 242 ? -13.433 12.352 0.680 1.00 9.59 222 SER B O 1
ATOM 3949 N N . LEU B 1 243 ? -14.394 13.690 2.257 1.00 10.43 223 LEU B N 1
ATOM 3950 C CA . LEU B 1 243 ? -13.170 13.759 3.108 1.00 9.85 223 LEU B CA 1
ATOM 3951 C C . LEU B 1 243 ? -11.928 14.233 2.349 1.00 10.57 223 LEU B C 1
ATOM 3952 O O . LEU B 1 243 ? -10.787 13.800 2.606 1.00 9.74 223 LEU B O 1
ATOM 3957 N N . LYS B 1 244 ? -12.125 15.135 1.404 1.00 9.49 224 LYS B N 1
ATOM 3958 C CA . LYS B 1 244 ? -11.026 15.414 0.500 1.00 12.04 224 LYS B CA 1
ATOM 3959 C C . LYS B 1 244 ? -9.837 16.059 1.211 1.00 13.31 224 LYS B C 1
ATOM 3960 O O . LYS B 1 244 ? -8.720 15.899 0.787 1.00 12.64 224 LYS B O 1
ATOM 3966 N N . ALA B 1 245 ? -10.075 16.779 2.298 1.00 11.85 225 ALA B N 1
ATOM 3967 C CA . ALA B 1 245 ? -8.962 17.415 2.964 1.00 14.47 225 ALA B CA 1
ATOM 3968 C C . ALA B 1 245 ? -8.111 16.371 3.725 1.00 14.71 225 ALA B C 1
ATOM 3969 O O . ALA B 1 245 ? -7.003 16.662 4.163 1.00 14.99 225 ALA B O 1
ATOM 3971 N N . VAL B 1 246 ? -8.694 15.211 4.002 1.00 13.81 226 VAL B N 1
ATOM 3972 C CA . VAL B 1 246 ? -7.986 14.146 4.691 1.00 14.55 226 VAL B CA 1
ATOM 3973 C C . VAL B 1 246 ? -7.432 13.121 3.702 1.00 15.95 226 VAL B C 1
ATOM 3974 O O . VAL B 1 246 ? -6.224 12.982 3.563 1.00 17.57 226 VAL B O 1
ATOM 3978 N N . SER B 1 247 ? -8.315 12.385 3.035 1.00 14.65 227 SER B N 1
ATOM 3979 C CA . SER B 1 247 ? -7.934 11.482 1.936 1.00 13.38 227 SER B CA 1
ATOM 3980 C C . SER B 1 247 ? -9.219 11.209 1.156 1.00 12.33 227 SER B C 1
ATOM 3981 O O . SER B 1 247 ? -10.159 10.624 1.698 1.00 9.57 227 SER B O 1
ATOM 3984 N N . PRO B 1 248 ? -9.260 11.629 -0.127 1.00 11.40 228 PRO B N 1
ATOM 3985 C CA . PRO B 1 248 ? -10.518 11.543 -0.853 1.00 11.01 228 PRO B CA 1
ATOM 3986 C C . PRO B 1 248 ? -11.046 10.121 -0.854 1.00 10.46 228 PRO B C 1
ATOM 3987 O O . PRO B 1 248 ? -10.319 9.174 -1.190 1.00 9.41 228 PRO B O 1
ATOM 3991 N N . THR B 1 249 ? -12.317 9.974 -0.504 1.00 10.73 229 THR B N 1
ATOM 3992 C CA . THR B 1 249 ? -12.921 8.641 -0.424 1.00 10.03 229 THR B CA 1
ATOM 3993 C C . THR B 1 249 ? -14.348 8.692 -0.950 1.00 9.38 229 THR B C 1
ATOM 3994 O O . THR B 1 249 ? -15.117 9.547 -0.524 1.00 8.62 229 THR B O 1
ATOM 3998 N N . ARG B 1 250 ? -14.711 7.773 -1.843 1.00 8.09 230 ARG B N 1
ATOM 3999 C CA . ARG B 1 250 ? -16.072 7.759 -2.391 1.00 8.11 230 ARG B CA 1
ATOM 4000 C C . ARG B 1 250 ? -16.92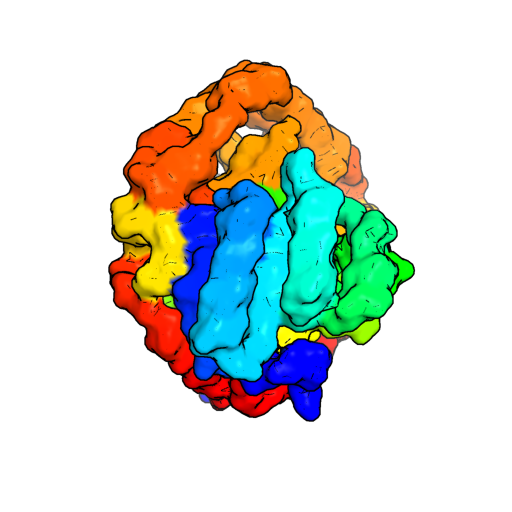2 6.845 -1.516 1.00 10.15 230 ARG B C 1
ATOM 4001 O O . ARG B 1 250 ? -16.603 5.661 -1.355 1.00 8.45 230 ARG B O 1
ATOM 4009 N N . LEU B 1 251 ? -17.979 7.387 -0.939 1.00 9.03 231 LEU B N 1
ATOM 4010 C CA . LEU B 1 251 ? -18.862 6.563 -0.120 1.00 11.82 231 LEU B CA 1
ATOM 4011 C C . LEU B 1 251 ? -20.310 6.991 -0.265 1.00 9.91 231 LEU B C 1
ATOM 4012 O O . LEU B 1 251 ? -20.600 8.057 -0.824 1.00 9.65 231 LEU B O 1
ATOM 4017 N N . LEU B 1 252 ? -21.199 6.148 0.242 1.00 9.86 232 LEU B N 1
ATOM 4018 C CA . LEU B 1 252 ? -22.609 6.456 0.272 1.00 11.77 232 LEU B CA 1
ATOM 4019 C C . LEU B 1 252 ? -22.870 7.616 1.208 1.00 10.87 232 LEU B C 1
ATOM 4020 O O . LEU B 1 252 ? -22.232 7.752 2.267 1.00 8.82 232 LEU B O 1
ATOM 4025 N N . LYS B 1 253 ? -23.802 8.457 0.808 1.00 9.31 233 LYS B N 1
ATOM 4026 C CA . LYS B 1 253 ? -24.174 9.598 1.617 1.00 12.89 233 LYS B CA 1
ATOM 4027 C C . LYS B 1 253 ? -25.036 9.248 2.831 1.00 13.81 233 LYS B C 1
ATOM 4028 O O . LYS B 1 253 ? -26.209 9.610 2.895 1.00 16.78 233 LYS B O 1
ATOM 4034 N N . ASN B 1 254 ? -24.444 8.605 3.815 1.00 11.98 234 ASN B N 1
ATOM 4035 C CA . ASN B 1 254 ? -25.185 8.199 5.004 1.00 11.17 234 ASN B CA 1
ATOM 4036 C C . ASN B 1 254 ? -25.028 9.215 6.127 1.00 11.36 234 ASN B C 1
ATOM 4037 O O . ASN B 1 254 ? -24.559 10.338 5.930 1.00 11.78 234 ASN B O 1
ATOM 4042 N N . LYS B 1 255 ? -25.430 8.841 7.327 1.00 13.54 235 LYS B N 1
ATOM 4043 C CA . LYS B 1 255 ? -25.341 9.791 8.429 1.00 13.01 235 LYS B CA 1
ATOM 4044 C C . LYS B 1 255 ? -23.909 10.270 8.689 1.00 13.77 235 LYS B C 1
ATOM 4045 O O . LYS B 1 255 ? -23.667 11.466 8.877 1.00 12.53 235 LYS B O 1
ATOM 4051 N N . PHE B 1 256 ? -22.944 9.344 8.674 1.00 12.93 236 PHE B N 1
ATOM 4052 C CA . PHE B 1 256 ? -21.545 9.747 8.766 1.00 11.45 236 PHE B CA 1
ATOM 4053 C C . PHE B 1 256 ? -21.156 10.809 7.724 1.00 11.10 236 PHE B C 1
ATOM 4054 O O . PHE B 1 256 ? -20.509 11.803 8.056 1.00 11.13 236 PHE B O 1
ATOM 4062 N N . TYR B 1 257 ? -21.500 10.567 6.460 1.00 10.01 237 TYR B N 1
ATOM 4063 C CA . TYR B 1 257 ? -21.248 11.524 5.412 1.00 10.21 237 TYR B CA 1
ATOM 4064 C C . TYR B 1 257 ? -21.884 12.879 5.762 1.00 10.35 237 TYR B C 1
ATOM 4065 O O . TYR B 1 257 ? -21.261 13.946 5.618 1.00 9.59 237 TYR B O 1
ATOM 4074 N N . GLN B 1 258 ? -23.112 12.861 6.229 1.00 10.96 238 GLN B N 1
ATOM 4075 C CA . GLN B 1 258 ? -23.760 14.156 6.505 1.00 11.88 238 GLN B CA 1
ATOM 4076 C C . GLN B 1 258 ? -23.030 14.931 7.604 1.00 11.46 238 GLN B C 1
ATOM 4077 O O . GLN B 1 258 ? -22.956 16.179 7.566 1.00 12.83 238 GLN B O 1
ATOM 4083 N N . ASP B 1 259 ? -22.465 14.214 8.577 1.00 11.03 239 ASP B N 1
ATOM 4084 C CA . ASP B 1 259 ? -21.666 14.874 9.613 1.00 11.87 239 ASP B CA 1
ATOM 4085 C C . ASP B 1 259 ? -20.414 15.525 9.008 1.00 12.53 239 ASP B C 1
ATOM 4086 O O . ASP B 1 259 ? -20.077 16.661 9.328 1.00 12.26 239 ASP B O 1
ATOM 4091 N N . VAL B 1 260 ? -19.733 14.794 8.136 1.00 10.55 240 VAL B N 1
ATOM 4092 C CA . VAL B 1 260 ? -18.561 15.324 7.437 1.00 11.69 240 VAL B CA 1
ATOM 4093 C C . VAL B 1 260 ? -18.945 16.554 6.604 1.00 10.61 240 VAL B C 1
ATOM 4094 O O . VAL B 1 260 ? -18.313 17.620 6.704 1.00 11.92 240 VAL B O 1
ATOM 4098 N N . PHE B 1 261 ? -19.962 16.399 5.757 1.00 11.69 241 PHE B N 1
ATOM 4099 C CA . PHE B 1 261 ? -20.451 17.536 4.951 1.00 12.68 241 PHE B CA 1
ATOM 4100 C C . PHE B 1 261 ? -20.774 18.795 5.811 1.00 13.13 241 PHE B C 1
ATOM 4101 O O . PHE B 1 261 ? -20.362 19.923 5.482 1.00 13.03 241 PHE B O 1
ATOM 4109 N N . ALA B 1 262 ? -21.470 18.616 6.923 1.00 13.16 242 ALA B N 1
ATOM 4110 C CA . ALA B 1 262 ? -21.802 19.787 7.790 1.00 13.13 242 ALA B CA 1
ATOM 4111 C C . ALA B 1 262 ? -20.536 20.459 8.322 1.00 13.95 242 ALA B C 1
ATOM 4112 O O . ALA B 1 262 ? -20.448 21.694 8.413 1.00 15.31 242 ALA B O 1
ATOM 4114 N N . ALA B 1 263 ? -19.535 19.653 8.653 1.00 12.40 243 ALA B N 1
ATOM 4115 C CA . ALA B 1 263 ? -18.296 20.191 9.205 1.00 12.99 243 ALA B CA 1
ATOM 4116 C C . ALA B 1 263 ? -17.513 20.933 8.097 1.00 13.39 243 ALA B C 1
ATOM 4117 O O . ALA B 1 263 ? -17.007 22.055 8.321 1.00 14.73 243 ALA B O 1
ATOM 4119 N N . GLU B 1 264 ? -17.425 20.332 6.912 1.00 13.99 244 GLU B N 1
ATOM 4120 C CA . GLU B 1 264 ? -16.777 21.019 5.760 1.00 15.25 244 GLU B CA 1
ATOM 4121 C C . GLU B 1 264 ? -17.488 22.344 5.501 1.00 15.90 244 GLU B C 1
ATOM 4122 O O . GLU B 1 264 ? -16.835 23.346 5.256 1.00 16.57 244 GLU B O 1
ATOM 4128 N N . GLN B 1 265 ? -18.822 22.365 5.553 1.00 16.96 245 GLN B N 1
ATOM 4129 C CA . GLN B 1 265 ? -19.561 23.656 5.323 1.00 19.55 245 GLN B CA 1
ATOM 4130 C C . GLN B 1 265 ? -19.229 24.743 6.361 1.00 19.59 245 GLN B C 1
ATOM 4131 O O . GLN B 1 265 ? -19.305 25.937 6.050 1.00 20.35 245 GLN B O 1
ATOM 4137 N N A ARG B 1 266 ? -18.912 24.356 7.593 0.50 18.92 246 ARG B N 1
ATOM 4138 N N B ARG B 1 266 ? -18.912 24.310 7.587 0.50 18.95 246 ARG B N 1
ATOM 4139 C CA A ARG B 1 266 ? -18.548 25.348 8.605 0.50 19.07 246 ARG B CA 1
ATOM 4140 C CA B ARG B 1 266 ? -18.510 25.189 8.696 0.50 19.36 246 ARG B CA 1
ATOM 4141 C C A ARG B 1 266 ? -17.038 25.642 8.668 0.50 18.82 246 ARG B C 1
ATOM 4142 C C B ARG B 1 266 ? -17.067 25.716 8.596 0.50 18.93 246 ARG B C 1
ATOM 4143 O O A ARG B 1 266 ? -16.571 26.320 9.589 0.50 18.73 246 ARG B O 1
ATOM 4144 O O B ARG B 1 266 ? -16.671 26.620 9.341 0.50 18.95 246 ARG B O 1
ATOM 4159 N N . GLY B 1 267 ? -16.272 25.136 7.703 1.00 18.19 247 GLY B N 1
ATOM 4160 C CA . GLY B 1 267 ? -14.833 25.460 7.647 1.00 18.18 247 GLY B CA 1
ATOM 4161 C C . GLY B 1 267 ? -13.980 24.642 8.627 1.00 18.15 247 GLY B C 1
ATOM 4162 O O . GLY B 1 267 ? -12.948 25.111 9.110 1.00 19.88 247 GLY B O 1
ATOM 4163 N N . ALA B 1 268 ? -14.420 23.435 8.961 1.00 15.91 248 ALA B N 1
ATOM 4164 C CA . ALA B 1 268 ? -13.640 22.573 9.855 1.00 15.15 248 ALA B CA 1
ATOM 4165 C C . ALA B 1 268 ? -12.196 22.444 9.404 1.00 16.52 248 ALA B C 1
ATOM 4166 O O . ALA B 1 268 ? -11.933 22.248 8.216 1.00 13.54 248 ALA B O 1
ATOM 4168 N N . SER B 1 269 ? -11.265 22.442 10.362 1.00 14.96 249 SER B N 1
ATOM 4169 C CA . SER B 1 269 ? -9.883 22.141 10.045 1.00 15.31 249 SER B CA 1
ATOM 4170 C C . SER B 1 269 ? -9.716 20.632 9.689 1.00 15.00 249 SER B C 1
ATOM 4171 O O . SER B 1 269 ? -10.579 19.804 9.978 1.00 13.19 249 SER B O 1
ATOM 4174 N N . VAL B 1 270 ? -8.583 20.295 9.082 1.00 15.31 250 VAL B N 1
ATOM 4175 C CA . VAL B 1 270 ? -8.174 18.917 8.884 1.00 13.50 250 VAL B CA 1
ATOM 4176 C C . VAL B 1 270 ? -8.219 18.066 10.175 1.00 13.82 250 VAL B C 1
ATOM 4177 O O . VAL B 1 270 ? -8.639 16.903 10.153 1.00 13.16 250 VAL B O 1
ATOM 4181 N N . GLU B 1 271 ? -7.762 18.618 11.295 1.00 13.54 251 GLU B N 1
ATOM 4182 C CA . GLU B 1 271 ? -7.774 17.874 12.561 1.00 13.14 251 GLU B CA 1
ATOM 4183 C C . GLU B 1 271 ? -9.199 17.618 12.981 1.00 12.47 251 GLU B C 1
ATOM 4184 O O . GLU B 1 271 ? -9.480 16.561 13.524 1.00 11.38 251 GLU B O 1
ATOM 4190 N N . GLU B 1 272 ? -10.096 18.602 12.819 1.00 11.72 252 GLU B N 1
ATOM 4191 C CA . GLU B 1 272 ? -11.497 18.339 13.181 1.00 11.84 252 GLU B CA 1
ATOM 4192 C C . GLU B 1 272 ? -12.054 17.191 12.345 1.00 10.78 252 GLU B C 1
ATOM 4193 O O . GLU B 1 272 ? -12.759 16.300 12.858 1.00 12.26 252 GLU B O 1
ATOM 4199 N N . LEU B 1 273 ? -11.777 17.218 11.043 1.00 12.01 253 LEU B N 1
ATOM 4200 C CA . LEU B 1 273 ? -12.227 16.134 10.151 1.00 11.84 253 LEU B CA 1
ATOM 4201 C C . LEU B 1 273 ? -11.610 14.775 10.463 1.00 11.94 253 LEU B C 1
ATOM 4202 O O . LEU B 1 273 ? -12.336 13.742 10.465 1.00 10.45 253 LEU B O 1
ATOM 4207 N N . ARG B 1 274 ? -10.321 14.755 10.823 1.00 12.79 254 ARG B N 1
ATOM 4208 C CA . ARG B 1 274 ? -9.714 13.462 11.265 1.00 13.76 254 ARG B CA 1
ATOM 4209 C C . ARG B 1 274 ? -10.372 12.896 12.519 1.00 14.87 254 ARG B C 1
ATOM 4210 O O . ARG B 1 274 ? -10.605 11.668 12.649 1.00 12.07 254 ARG B O 1
ATOM 4218 N N . GLU B 1 275 ? -10.649 13.799 13.468 1.00 15.47 255 GLU B N 1
ATOM 4219 C CA . GLU B 1 275 ? -11.316 13.434 14.715 1.00 15.30 255 GLU B CA 1
ATOM 4220 C C . GLU B 1 275 ? -12.649 12.785 14.381 1.00 15.33 255 GLU B C 1
ATOM 4221 O O . GLU B 1 275 ? -13.025 11.800 14.967 1.00 15.58 255 GLU B O 1
ATOM 4227 N N . LEU B 1 276 ? -13.408 13.411 13.488 1.00 15.60 256 LEU B N 1
ATOM 4228 C CA . LEU B 1 276 ? -14.714 12.893 13.109 1.00 14.88 256 LEU B CA 1
ATOM 4229 C C . LEU B 1 276 ? -14.586 11.534 12.425 1.00 14.88 256 LEU B C 1
ATOM 4230 O O . LEU B 1 276 ? -15.303 10.582 12.762 1.00 15.47 256 LEU B O 1
ATOM 4235 N N . LEU B 1 277 ? -13.682 11.447 11.448 1.00 14.00 257 LEU B N 1
ATOM 4236 C CA . LEU B 1 277 ? -13.406 10.178 10.808 1.00 13.94 257 LEU B CA 1
ATOM 4237 C C . LEU B 1 277 ? -13.130 9.078 11.852 1.00 14.41 257 LEU B C 1
ATOM 4238 O O . LEU B 1 277 ? -13.671 7.959 11.750 1.00 14.90 257 LEU B O 1
ATOM 4243 N N . GLY B 1 278 ? -12.251 9.354 12.814 1.00 14.46 258 GLY B N 1
ATOM 4244 C CA . GLY B 1 278 ? -11.975 8.354 13.858 1.00 13.28 258 GLY B CA 1
ATOM 4245 C C . GLY B 1 278 ? -11.305 7.121 13.258 1.00 12.94 258 GLY B C 1
ATOM 4246 O O . GLY B 1 278 ? -10.517 7.227 12.334 1.00 11.44 258 GLY B O 1
ATOM 4247 N N . ARG B 1 279 ? -11.660 5.939 13.750 1.00 14.30 259 ARG B N 1
ATOM 4248 C CA . ARG B 1 279 ? -10.981 4.707 13.338 1.00 16.41 259 ARG B CA 1
ATOM 4249 C C . ARG B 1 279 ? -12.018 3.614 13.256 1.00 14.81 259 ARG B C 1
ATOM 4250 O O . ARG B 1 279 ? -12.976 3.614 14.043 1.00 14.10 259 ARG B O 1
ATOM 4258 N N . GLY B 1 280 ? -11.878 2.749 12.245 1.00 13.14 260 GLY B N 1
ATOM 4259 C CA . GLY B 1 280 ? -12.684 1.535 12.153 1.00 12.21 260 GLY B CA 1
ATOM 4260 C C . GLY B 1 280 ? -14.064 1.715 11.550 1.00 12.85 260 GLY B C 1
ATOM 4261 O O . GLY B 1 280 ? -14.842 0.774 11.521 1.00 10.71 260 GLY B O 1
ATOM 4262 N N . ARG B 1 281 ? -14.349 2.894 10.994 1.00 10.55 261 ARG B N 1
ATOM 4263 C CA . ARG B 1 281 ? -15.674 3.084 10.399 1.00 10.89 261 ARG B CA 1
ATOM 4264 C C . ARG B 1 281 ? -15.888 2.223 9.160 1.00 10.09 261 ARG B C 1
ATOM 4265 O O . ARG B 1 281 ? -16.995 1.768 8.934 1.00 10.71 261 ARG B O 1
ATOM 4273 N N . ALA B 1 282 ? -14.847 2.025 8.348 1.00 9.93 262 ALA B N 1
ATOM 4274 C CA . ALA B 1 282 ? -14.985 1.138 7.174 1.00 9.78 262 ALA B CA 1
ATOM 4275 C C . ALA B 1 282 ? -15.345 -0.306 7.591 1.00 10.39 262 ALA B C 1
ATOM 4276 O O . ALA B 1 282 ? -16.255 -0.931 7.019 1.00 9.39 262 ALA B O 1
ATOM 4278 N N . LYS B 1 283 ? -14.674 -0.830 8.623 1.00 9.33 263 LYS B N 1
ATOM 4279 C CA . LYS B 1 283 ? -15.062 -2.157 9.117 1.00 8.73 263 LYS B CA 1
ATOM 4280 C C . LYS B 1 283 ? -16.489 -2.122 9.660 1.00 10.72 263 LYS B C 1
ATOM 4281 O O . LYS B 1 283 ? -17.317 -3.023 9.363 1.00 8.49 263 LYS B O 1
ATOM 4287 N N . GLN B 1 284 ? -16.809 -1.106 10.470 1.00 11.46 264 GLN B N 1
ATOM 4288 C CA . GLN B 1 284 ? -18.153 -1.110 11.036 1.00 13.17 264 GLN B CA 1
ATOM 4289 C C . GLN B 1 284 ? -19.248 -1.106 9.956 1.00 11.33 264 GLN B C 1
ATOM 4290 O O . GLN B 1 284 ? -20.256 -1.796 10.097 1.00 13.28 264 GLN B O 1
ATOM 4296 N N . GLY B 1 285 ? -19.094 -0.268 8.933 1.00 10.58 265 GLY B N 1
ATOM 4297 C CA . GLY B 1 285 ? -20.062 -0.228 7.811 1.00 9.26 265 GLY B CA 1
ATOM 4298 C C . GLY B 1 285 ? -20.066 -1.462 6.890 1.00 11.39 265 GLY B C 1
ATOM 4299 O O . GLY B 1 285 ? -21.144 -2.076 6.616 1.00 12.43 265 GLY B O 1
ATOM 4300 N N . ILE B 1 286 ? -18.906 -1.780 6.310 1.00 9.70 266 ILE B N 1
ATOM 4301 C CA . ILE B 1 286 ? -18.869 -2.766 5.230 1.00 9.31 266 ILE B CA 1
ATOM 4302 C C . ILE B 1 286 ? -18.948 -4.183 5.803 1.00 8.73 266 ILE B C 1
ATOM 4303 O O . ILE B 1 286 ? -19.673 -5.034 5.294 1.00 8.09 266 ILE B O 1
ATOM 4308 N N . PHE B 1 287 ? -18.220 -4.401 6.899 1.00 8.40 267 PHE B N 1
ATOM 4309 C CA . PHE B 1 287 ? -18.131 -5.735 7.493 1.00 10.09 267 PHE B CA 1
ATOM 4310 C C . PHE B 1 287 ? -19.220 -6.028 8.523 1.00 10.75 267 PHE B C 1
ATOM 4311 O O . PHE B 1 287 ? -19.626 -7.176 8.673 1.00 11.37 267 PHE B O 1
ATOM 4319 N N . GLU B 1 288 ? -19.663 -5.020 9.259 1.00 11.59 268 GLU B N 1
ATOM 4320 C CA . GLU B 1 288 ? -20.585 -5.265 10.345 1.00 13.03 268 GLU B CA 1
ATOM 4321 C C . GLU B 1 288 ? -21.949 -4.699 10.063 1.00 14.26 268 GLU B C 1
ATOM 4322 O O . GLU B 1 288 ? -22.848 -4.886 10.861 1.00 13.30 268 GLU B O 1
ATOM 4328 N N . GLY B 1 289 ? -22.111 -4.018 8.924 1.00 12.85 269 GLY B N 1
ATOM 4329 C CA . GLY B 1 289 ? -23.427 -3.534 8.503 1.00 12.70 269 GLY B CA 1
ATOM 4330 C C . GLY B 1 289 ? -23.978 -2.356 9.311 1.00 13.10 269 GLY B C 1
ATOM 4331 O O . GLY B 1 289 ? -25.207 -2.198 9.406 1.00 12.80 269 GLY B O 1
ATOM 4332 N N . ASP B 1 290 ? -23.084 -1.543 9.882 1.00 12.87 270 ASP B N 1
ATOM 4333 C CA . ASP B 1 290 ? -23.470 -0.286 10.575 1.00 15.62 270 ASP B CA 1
ATOM 4334 C C . ASP B 1 290 ? -23.703 0.790 9.517 1.00 13.51 270 ASP B C 1
ATOM 4335 O O . ASP B 1 290 ? -22.775 1.479 9.077 1.00 14.07 270 ASP B O 1
ATOM 4340 N N . LEU B 1 291 ? -24.953 0.950 9.138 1.00 13.23 271 LEU B N 1
ATOM 4341 C CA . LEU B 1 291 ? -25.279 1.720 7.969 1.00 13.96 271 LEU B CA 1
ATOM 4342 C C . LEU B 1 291 ? -25.286 3.213 8.302 1.00 15.23 271 LEU B C 1
ATOM 4343 O O . LEU B 1 291 ? -25.320 4.061 7.400 1.00 13.56 271 LEU B O 1
ATOM 4348 N N . HIS B 1 292 ? -25.196 3.531 9.589 1.00 14.79 272 HIS B N 1
ATOM 4349 C CA . HIS B 1 292 ? -25.339 4.912 10.046 1.00 15.94 272 HIS B CA 1
ATOM 4350 C C . HIS B 1 292 ? -23.981 5.553 10.317 1.00 14.68 272 HIS B C 1
ATOM 4351 O O . HIS B 1 292 ? -23.712 6.655 9.854 1.00 15.74 272 HIS B O 1
ATOM 4358 N N . GLU B 1 293 ? -23.151 4.861 11.090 1.00 14.50 273 GLU B N 1
ATOM 4359 C CA . GLU B 1 293 ? -21.824 5.337 11.435 1.00 14.08 273 GLU B CA 1
ATOM 4360 C C . GLU B 1 293 ? -20.709 4.757 10.556 1.00 14.55 273 GLU B C 1
ATOM 4361 O O . GLU B 1 293 ? -19.560 5.224 10.604 1.00 12.48 273 GLU B O 1
ATOM 4367 N N . GLY B 1 294 ? -21.035 3.774 9.713 1.00 12.44 274 GLY B N 1
ATOM 4368 C CA . GLY B 1 294 ? -20.023 3.218 8.862 1.00 11.40 274 GLY B CA 1
ATOM 4369 C C . GLY B 1 294 ? -19.591 4.140 7.741 1.00 14.21 274 GLY B C 1
ATOM 4370 O O . GLY B 1 294 ? -20.297 5.078 7.348 1.00 12.31 274 GLY B O 1
ATOM 4371 N N . GLU B 1 295 ? -18.390 3.874 7.248 1.00 13.66 275 GLU B N 1
ATOM 4372 C CA . GLU B 1 295 ? -17.882 4.496 6.021 1.00 13.37 275 GLU B CA 1
ATOM 4373 C C . GLU B 1 295 ? -18.243 3.518 4.906 1.00 12.84 275 GLU B C 1
ATOM 4374 O O . GLU B 1 295 ? -17.621 2.438 4.768 1.00 13.45 275 GLU B O 1
ATOM 4380 N N . LEU B 1 296 ? -19.342 3.811 4.200 1.00 10.77 276 LEU B N 1
ATOM 4381 C CA . LEU B 1 296 ? -19.875 2.893 3.175 1.00 11.44 276 LEU B CA 1
ATOM 4382 C C . LEU B 1 296 ? -19.216 3.094 1.807 1.00 10.81 276 LEU B C 1
ATOM 4383 O O . LEU B 1 296 ? -19.799 3.656 0.886 1.00 10.26 276 LEU B O 1
ATOM 4388 N N . GLU B 1 297 ? -18.000 2.587 1.668 1.00 10.27 277 GLU B N 1
ATOM 4389 C CA . GLU B 1 297 ? -17.228 2.760 0.415 1.00 10.26 277 GLU B CA 1
ATOM 4390 C C . GLU B 1 297 ? -17.847 1.982 -0.728 1.00 9.41 277 GLU B C 1
ATOM 4391 O O . GLU B 1 297 ? -18.078 0.800 -0.607 1.00 10.69 277 GLU B O 1
ATOM 4397 N N . ILE B 1 298 ? -18.183 2.652 -1.826 1.00 9.38 278 ILE B N 1
ATOM 4398 C CA . ILE B 1 298 ? -18.799 1.932 -2.941 1.00 7.91 278 ILE B CA 1
ATOM 4399 C C . ILE B 1 298 ? -18.758 2.870 -4.165 1.00 6.87 278 ILE B C 1
ATOM 4400 O O . ILE B 1 298 ? -18.638 4.098 -4.011 1.00 8.17 278 ILE B O 1
ATOM 4405 N N . GLY B 1 299 ? -18.739 2.317 -5.366 1.00 5.23 279 GLY B N 1
ATOM 4406 C CA . GLY B 1 299 ? -18.551 3.169 -6.533 1.00 4.96 279 GLY B CA 1
ATOM 4407 C C . GLY B 1 299 ? -19.857 3.675 -7.089 1.00 6.33 279 GLY B C 1
ATOM 4408 O O . GLY B 1 299 ? -20.971 3.183 -6.724 1.00 4.13 279 GLY B O 1
ATOM 4409 N N . GLN B 1 300 ? -19.756 4.716 -7.934 1.00 5.77 280 GLN B N 1
ATOM 4410 C CA . GLN B 1 300 ? -20.955 5.276 -8.572 1.00 7.94 280 GLN B CA 1
ATOM 4411 C C . GLN B 1 300 ? -21.766 4.226 -9.302 1.00 9.07 280 GLN B C 1
ATOM 4412 O O . GLN B 1 300 ? -22.975 4.363 -9.424 1.00 8.33 280 GLN B O 1
ATOM 4418 N N . ALA B 1 301 ? -21.097 3.193 -9.807 1.00 8.72 281 ALA B N 1
ATOM 4419 C CA . ALA B 1 301 ? -21.793 2.128 -10.558 1.00 9.77 281 ALA B CA 1
ATOM 4420 C C . ALA B 1 301 ? -22.788 1.300 -9.724 1.00 10.76 281 ALA B C 1
ATOM 4421 O O . ALA B 1 301 ? -23.573 0.479 -10.267 1.00 12.63 281 ALA B O 1
ATOM 4423 N N . VAL B 1 302 ? -22.787 1.538 -8.417 1.00 10.04 282 VAL B N 1
ATOM 4424 C CA . VAL B 1 302 ? -23.706 0.856 -7.482 1.00 11.14 282 VAL B CA 1
ATOM 4425 C C . VAL B 1 302 ? -25.155 1.019 -7.946 1.00 11.60 282 VAL B C 1
ATOM 4426 O O . VAL B 1 302 ? -25.962 0.127 -7.793 1.00 11.36 282 VAL B O 1
ATOM 4430 N N . SER B 1 303 ? -25.446 2.106 -8.631 1.00 11.59 283 SER B N 1
ATOM 4431 C CA . SER B 1 303 ? -26.817 2.376 -9.003 1.00 13.91 283 SER B CA 1
ATOM 4432 C C . SER B 1 303 ? -27.312 1.471 -10.154 1.00 13.45 283 SER B C 1
ATOM 4433 O O . SER B 1 303 ? -28.530 1.337 -10.356 1.00 13.47 283 SER B O 1
ATOM 4436 N N . GLN B 1 304 ? -26.392 0.763 -10.806 1.00 11.56 284 GLN B N 1
ATOM 4437 C CA . GLN B 1 304 ? -26.734 -0.235 -11.836 1.00 11.54 284 GLN B CA 1
ATOM 4438 C C . GLN B 1 304 ? -27.052 -1.626 -11.278 1.00 11.39 284 GLN B C 1
ATOM 4439 O O . GLN B 1 304 ? -27.477 -2.489 -12.010 1.00 9.70 284 GLN B O 1
ATOM 4445 N N . ILE B 1 305 ? -26.823 -1.859 -9.994 1.00 11.84 285 ILE B N 1
ATOM 4446 C CA . ILE B 1 305 ? -27.018 -3.187 -9.409 1.00 13.12 285 ILE B CA 1
ATOM 4447 C C . ILE B 1 305 ? -28.335 -3.291 -8.632 1.00 15.50 285 ILE B C 1
ATOM 4448 O O . ILE B 1 305 ? -28.582 -2.532 -7.701 1.00 15.85 285 ILE B O 1
ATOM 4453 N N . SER B 1 306 ? -29.200 -4.212 -9.023 1.00 16.49 286 SER B N 1
ATOM 4454 C CA . SER B 1 306 ? -30.532 -4.191 -8.407 1.00 18.92 286 SER B CA 1
ATOM 4455 C C . SER B 1 306 ? -30.806 -5.415 -7.583 1.00 17.41 286 SER B C 1
ATOM 4456 O O . SER B 1 306 ? -31.641 -5.366 -6.679 1.00 17.67 286 SER B O 1
ATOM 4459 N N . HIS B 1 307 ? -30.083 -6.497 -7.837 1.00 14.25 287 HIS B N 1
ATOM 4460 C CA . HIS B 1 307 ? -30.393 -7.692 -7.062 1.00 13.63 287 HIS B CA 1
ATOM 4461 C C . HIS B 1 307 ? -29.168 -8.506 -6.806 1.00 12.99 287 HIS B C 1
ATOM 4462 O O . HIS B 1 307 ? -28.133 -8.296 -7.455 1.00 10.08 287 HIS B O 1
ATOM 4469 N N . ALA B 1 308 ? -29.293 -9.415 -5.844 1.00 11.87 288 ALA B N 1
ATOM 4470 C CA . ALA B 1 308 ? -28.216 -10.340 -5.459 1.00 12.72 288 ALA B CA 1
ATOM 4471 C C . ALA B 1 308 ? -27.803 -11.229 -6.649 1.00 12.20 288 ALA B C 1
ATOM 4472 O O . ALA B 1 308 ? -28.624 -11.522 -7.519 1.00 10.28 288 ALA B O 1
ATOM 4474 N N . GLU B 1 309 ? -26.517 -11.573 -6.741 1.00 11.54 289 GLU B N 1
ATOM 4475 C CA . GLU B 1 309 ? -26.022 -12.409 -7.845 1.00 10.37 289 GLU B CA 1
ATOM 4476 C C . GLU B 1 309 ? -24.690 -13.012 -7.432 1.00 10.27 289 GLU B C 1
ATOM 4477 O O . GLU B 1 309 ? -24.001 -12.449 -6.565 1.00 10.18 289 GLU B O 1
ATOM 4483 N N . THR B 1 310 ? -24.325 -14.127 -8.055 1.00 8.68 290 THR B N 1
ATOM 4484 C CA . THR B 1 310 ? -23.089 -14.823 -7.746 1.00 9.09 290 THR B CA 1
ATOM 4485 C C . THR B 1 310 ? -21.958 -14.263 -8.649 1.00 9.21 290 THR B C 1
ATOM 4486 O O . THR B 1 310 ? -22.209 -13.588 -9.660 1.00 6.29 290 THR B O 1
ATOM 4490 N N . VAL B 1 311 ? -20.721 -14.583 -8.288 1.00 8.09 291 VAL B N 1
ATOM 4491 C CA . VAL B 1 311 ? -19.584 -14.292 -9.143 1.00 9.18 291 VAL B CA 1
ATOM 4492 C C . VAL B 1 311 ? -19.769 -14.932 -10.540 1.00 10.49 291 VAL B C 1
ATOM 4493 O O . VAL B 1 311 ? -19.496 -14.274 -11.539 1.00 9.70 291 VAL B O 1
ATOM 4497 N N . ALA B 1 312 ? -20.190 -16.203 -10.606 1.00 8.80 292 ALA B N 1
ATOM 4498 C CA . ALA B 1 312 ? -20.412 -16.871 -11.907 1.00 9.89 292 ALA B CA 1
ATOM 4499 C C . ALA B 1 312 ? -21.415 -16.120 -12.777 1.00 9.52 292 ALA B C 1
ATOM 4500 O O . ALA B 1 312 ? -21.214 -15.914 -13.979 1.00 10.05 292 ALA B O 1
ATOM 4502 N N . GLU B 1 313 ? -22.508 -15.699 -12.179 1.00 7.83 293 GLU B N 1
ATOM 4503 C CA . GLU B 1 313 ? -23.487 -14.902 -12.900 1.00 8.89 293 GLU B CA 1
ATOM 4504 C C . GLU B 1 313 ? -22.927 -13.556 -13.396 1.00 8.09 293 GLU B C 1
ATOM 4505 O O . GLU B 1 313 ? -23.266 -13.103 -14.500 1.00 5.81 293 GLU B O 1
ATOM 4511 N N . ILE B 1 314 ? -22.134 -12.901 -12.563 1.00 7.78 294 ILE B N 1
ATOM 4512 C CA . ILE B 1 314 ? -21.511 -11.636 -12.952 1.00 8.68 294 ILE B CA 1
ATOM 4513 C C . ILE B 1 314 ? -20.560 -11.856 -14.139 1.00 10.35 294 ILE B C 1
ATOM 4514 O O . ILE B 1 314 ? -20.583 -11.078 -15.121 1.00 10.32 294 ILE B O 1
ATOM 4519 N N . MET B 1 315 ? -19.711 -12.886 -14.032 1.00 9.20 295 MET B N 1
ATOM 4520 C CA . MET B 1 315 ? -18.673 -13.150 -15.031 1.00 10.50 295 MET B CA 1
ATOM 4521 C C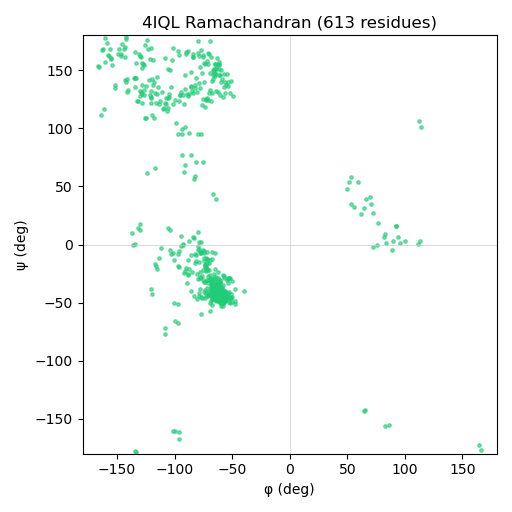 . MET B 1 315 ? -19.318 -13.462 -16.388 1.00 9.46 295 MET B C 1
ATOM 4522 O O . MET B 1 315 ? -18.913 -12.922 -17.422 1.00 8.99 295 MET B O 1
ATOM 4527 N N . VAL B 1 316 ? -20.393 -14.235 -16.362 1.00 8.25 296 VAL B N 1
ATOM 4528 C CA . VAL B 1 316 ? -21.091 -14.583 -17.591 1.00 10.37 296 VAL B CA 1
ATOM 4529 C C . VAL B 1 316 ? -21.711 -13.334 -18.223 1.00 10.83 296 VAL B C 1
ATOM 4530 O O . VAL B 1 316 ? -21.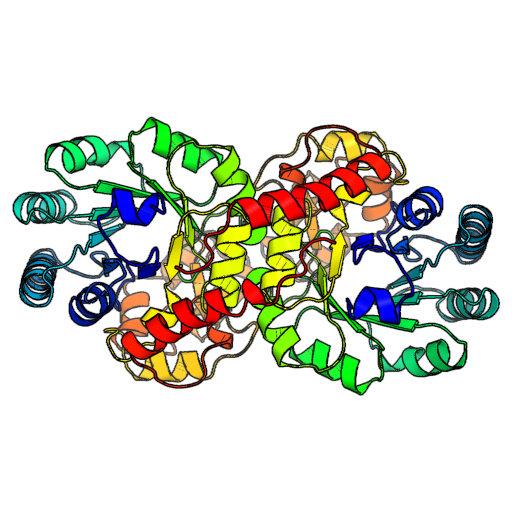635 -13.132 -19.464 1.00 10.57 296 VAL B O 1
ATOM 4534 N N . ASP B 1 317 ? -22.304 -12.465 -17.386 1.00 11.61 297 ASP B N 1
ATOM 4535 C CA . ASP B 1 317 ? -22.938 -11.230 -17.847 1.00 12.65 297 ASP B CA 1
ATOM 4536 C C . ASP B 1 317 ? -21.911 -10.253 -18.406 1.00 11.01 297 ASP B C 1
ATOM 4537 O O . ASP B 1 317 ? -22.207 -9.513 -19.348 1.00 8.83 297 ASP B O 1
ATOM 4542 N N . LEU B 1 318 ? -20.701 -10.255 -17.855 1.00 9.51 298 LEU B N 1
ATOM 4543 C CA . LEU B 1 318 ? -19.683 -9.312 -18.315 1.00 9.37 298 LEU B CA 1
ATOM 4544 C C . LEU B 1 318 ? -19.206 -9.807 -19.668 1.00 9.07 298 LEU B C 1
ATOM 4545 O O . LEU B 1 318 ? -19.063 -9.014 -20.615 1.00 8.56 298 LEU B O 1
ATOM 4550 N N . VAL B 1 319 ? -18.948 -11.115 -19.746 1.00 7.83 299 VAL B N 1
ATOM 4551 C CA . VAL B 1 319 ? -18.445 -11.712 -20.994 1.00 10.13 299 VAL B CA 1
ATOM 4552 C C . VAL B 1 319 ? -19.495 -11.566 -22.137 1.00 9.97 299 VAL B C 1
ATOM 4553 O O . VAL B 1 319 ? -19.168 -11.161 -23.247 1.00 10.19 299 VAL B O 1
ATOM 4557 N N . ASP B 1 320 ? -20.751 -11.876 -21.862 1.00 10.01 300 ASP B N 1
ATOM 4558 C CA . ASP B 1 320 ? -21.754 -11.822 -22.934 1.00 13.09 300 ASP B CA 1
ATOM 4559 C C . ASP B 1 320 ? -22.167 -10.395 -23.218 1.00 12.15 300 ASP B C 1
ATOM 4560 O O . ASP B 1 320 ? -22.534 -10.071 -24.355 1.00 12.13 300 ASP B O 1
ATOM 4565 N N . GLY B 1 321 ? -22.096 -9.540 -22.190 1.00 9.52 301 GLY B N 1
ATOM 4566 C CA . GLY B 1 321 ? -22.469 -8.141 -22.359 1.00 8.28 301 GLY B CA 1
ATOM 4567 C C . GLY B 1 321 ? -21.431 -7.446 -23.261 1.00 7.71 301 GLY B C 1
ATOM 4568 O O . GLY B 1 321 ? -21.766 -6.544 -24.044 1.00 6.54 301 GLY B O 1
ATOM 4569 N N . TYR B 1 322 ? -20.172 -7.899 -23.194 1.00 7.42 302 TYR B N 1
ATOM 4570 C CA . TYR B 1 322 ? -19.141 -7.340 -24.064 1.00 5.82 302 TYR B CA 1
ATOM 4571 C C . TYR B 1 322 ? -19.502 -7.571 -25.527 1.00 7.77 302 TYR B C 1
ATOM 4572 O O . TYR B 1 322 ? -19.389 -6.663 -26.337 1.00 5.58 302 TYR B O 1
ATOM 4581 N N . LYS B 1 323 ? -19.927 -8.791 -25.874 1.00 7.28 303 LYS B N 1
ATOM 4582 C CA . LYS B 1 323 ? -20.255 -9.095 -27.276 1.00 9.04 303 LYS B CA 1
ATOM 4583 C C . LYS B 1 323 ? -21.474 -8.315 -27.717 1.00 7.44 303 LYS B C 1
ATOM 4584 O O . LYS B 1 323 ? -21.517 -7.878 -28.852 1.00 6.87 303 LYS B O 1
ATOM 4590 N N . ARG B 1 324 ? -22.473 -8.170 -26.850 1.00 7.52 304 ARG B N 1
ATOM 4591 C CA . ARG B 1 324 ? -23.657 -7.371 -27.203 1.00 9.17 304 ARG B CA 1
ATOM 4592 C C . ARG B 1 324 ? -23.317 -5.914 -27.468 1.00 6.68 304 ARG B C 1
ATOM 4593 O O . ARG B 1 324 ? -23.918 -5.275 -28.338 1.00 5.90 304 ARG B O 1
ATOM 4601 N N . SER B 1 325 ? -22.413 -5.359 -26.658 1.00 4.65 305 SER B N 1
ATOM 4602 C CA . SER B 1 325 ? -21.966 -3.994 -26.854 1.00 4.51 305 SER B CA 1
ATOM 4603 C C . SER B 1 325 ? -21.366 -3.824 -28.265 1.00 5.39 305 SER B C 1
ATOM 4604 O O . SER B 1 325 ? -21.721 -2.884 -28.987 1.00 6.11 305 SER B O 1
ATOM 4607 N N . LEU B 1 326 ? -20.403 -4.672 -28.630 1.00 6.02 306 LEU B N 1
ATOM 4608 C CA . LEU B 1 326 ? -19.870 -4.636 -29.998 1.00 7.89 306 LEU B CA 1
ATOM 4609 C C . LEU B 1 326 ? -20.952 -4.774 -31.081 1.00 8.61 306 LEU B C 1
ATOM 4610 O O . LEU B 1 326 ? -20.874 -4.120 -32.116 1.00 10.67 306 LEU B O 1
ATOM 4615 N N . ALA B 1 327 ? -21.891 -5.692 -30.903 1.00 7.78 307 ALA B N 1
ATOM 4616 C CA . ALA B 1 327 ? -23.007 -5.808 -31.850 1.00 9.12 307 ALA B CA 1
ATOM 4617 C C . ALA B 1 327 ? -23.742 -4.504 -32.078 1.00 11.80 307 ALA B C 1
ATOM 4618 O O . ALA B 1 327 ? -24.371 -4.345 -33.123 1.00 13.40 307 ALA B O 1
ATOM 4620 N N . GLY B 1 328 ? -23.761 -3.613 -31.082 1.00 9.82 308 GLY B N 1
ATOM 4621 C CA . GLY B 1 328 ? -24.455 -2.320 -31.243 1.00 12.88 308 GLY B CA 1
ATOM 4622 C C . GLY B 1 328 ? -23.672 -1.227 -31.972 1.00 13.47 308 GLY B C 1
ATOM 4623 O O . GLY B 1 328 ? -24.238 -0.201 -32.339 1.00 14.38 308 GLY B O 1
ATOM 4624 N N . MET B 1 329 ? -22.388 -1.458 -32.245 1.00 13.25 309 MET B N 1
ATOM 4625 C CA . MET B 1 329 ? -21.528 -0.428 -32.789 1.00 11.97 309 MET B CA 1
ATOM 4626 C C . MET B 1 329 ? -21.406 -0.465 -34.327 1.00 12.37 309 MET B C 1
ATOM 4627 O O . MET B 1 329 ? -21.078 -1.497 -34.898 1.00 14.57 309 MET B O 1
ATOM 4632 N N . PRO B 1 330 ? -21.628 0.676 -34.979 1.00 11.11 310 PRO B N 1
ATOM 4633 C CA . PRO B 1 330 ? -21.361 0.744 -36.431 1.00 12.01 310 PRO B CA 1
ATOM 4634 C C . PRO B 1 330 ? -19.878 0.614 -36.736 1.00 11.33 310 PRO B C 1
ATOM 4635 O O . PRO B 1 330 ? -19.033 1.035 -35.937 1.00 9.93 310 PRO B O 1
ATOM 4639 N N . THR B 1 331 ? -19.528 -0.008 -37.849 1.00 10.36 311 THR B N 1
ATOM 4640 C CA . THR B 1 331 ? -18.126 -0.177 -38.183 1.00 13.13 311 THR B CA 1
ATOM 4641 C C . THR B 1 331 ? -17.417 1.172 -38.383 1.00 12.97 311 THR B C 1
ATOM 4642 O O . THR B 1 331 ? -16.251 1.335 -38.017 1.00 12.69 311 THR B O 1
ATOM 4646 N N . GLU B 1 332 ? -18.110 2.129 -38.991 1.00 11.71 312 GLU B N 1
ATOM 4647 C CA . GLU B 1 332 ? -17.540 3.456 -39.192 1.00 12.91 312 GLU B CA 1
ATOM 4648 C C . GLU B 1 332 ? -18.614 4.448 -38.782 1.00 12.56 312 GLU B C 1
ATOM 4649 O O . GLU B 1 332 ? -19.803 4.129 -38.851 1.00 12.74 312 GLU B O 1
ATOM 4655 N N . ILE B 1 333 ? -18.199 5.652 -38.417 1.00 15.24 313 ILE B N 1
ATOM 4656 C CA . ILE B 1 333 ? -19.153 6.747 -38.151 1.00 18.87 313 ILE B CA 1
ATOM 4657 C C . ILE B 1 333 ? -19.111 7.848 -39.231 1.00 20.79 313 ILE B C 1
ATOM 4658 O O . ILE B 1 333 ? -19.853 8.870 -39.196 1.00 23.57 313 ILE B O 1
#

Solvent-accessible surface area: 23656 Å² total

InterPro domains:
  IPR004136 Nitronate monooxygenase [cd04730] (10-222)
  IPR013785 Aldolase-type TIM barrel [G3DSA:3.20.20.70] (1-313)

Secondary structure (DSSP, 8-state):
--HHHHHHT-SSSEEEPP-TTT--HHHHHHHH---EEEEEGGG--HHHHHHHHHHHHHH-SS-EEEEEETT-TTHHHHHHHHHHTT-SEEEEESS-TTTTHHHHHHTT-EEEEEESSHHHHHHHHHTT-SEEEEE-TTSSEE--TT---HHHHHHHHHHH-SS-EEEESS--SHHHHHHHHHTT-SEEEE-HHHHTSTTS-S-HHHHHHHHH--TT-EEEE-TTT--EEEE--HHHHHHHHHHHTT--HHHHHHHH-SSHHIIIIIT--TTTS--B--GGGGG--S---HHHHHHHHHHHHHHHHHTS-S--/--HHHHHHT-SSSEEEPP-TTT--HHHHHHHH---EEEEEGGG--HHHHHHHHHHHHHH-SS-EEEEEETT-TTHHHHHHHHHHTT-SEEEEESS-TTTTHHHHHHTT-EEEEEESSHHHHHHHHHTT-SEEEEE-TTSSEE--TT---HHHHHHHHHHH-SS-EEEESS--SHHHHHHHHHTT-SEEEE-HHHHTSTT--S-HHHHHHHHH--TT-EEEE-TTT--EEEE--HHHHHHHHHHHTT--HHHHHHHH-SSHHIIIIIT--TTTS--B--GGGGG--S---HHHHHHHHHHHHHHHHHTS-S--